Protein AF-K8Z8A9-F1 (afdb_monomer)

Sequence (617 aa):
MKKNLLSGIMAAGVVASSLGTTQAALADELEQQVSSKTKQIAAQDQHIDSLLTKQNSLEDQLKGIQTNIVDLEGQTNALRGQKQELNEQISELKAELKRLEKSITKRNDTIKAQARSVQVHTASNNSLDMILNADSVSEAVNRLAATTRLMNVNRRLVEQQKDAKKEIEKAKAKLNEKLDALKQNEASLQSKTVALRDQQLQEQVMLKAVALEKETAQGKRDQLEKEKNDAIVALRQQREREAQARIKAQQEAIRKAKEEEMQRQQAEAEQKAAEEAAKKAEQEALRKAQQQEEARKAQLEAAKKAEEQQKAAEEAAKKANEEAAKEAAEKAEAAKQEAAQKAEAEKEAQQAAEEAQKQEQAAQDKVEQTKPNDATQTPSTDTTVDSTQQENNTTATDQNNGTTQTPSTGQNGSTSDNTTTENNGSQNNGQATDSTNNNQNSGSQNNNQSSNNQTSGSQNNNQNSNQSNGSQNNSNQNSGSQNNQTKPNTPAEKPSVPSGNYGSVAEAAKAYLGVPYVWGGTTPAGFDCSGLTSYVYRQVTGKDIGRVTTAQENAGTRIPLSQAQAGDLVFFGPAGATYHVGIYLGDGTFIHAPQPGESVKITPIQYYTPDFAVRVA

Nearest PDB structures (foldseek):
  6b8c-assembly1_A  TM=9.902E-01  e=7.504E-14  Enterococcus faecium
  5xg2-assembly1_A  TM=6.715E-01  e=2.235E-03  Pyrococcus yayanosii CH1
  8auc-assembly3_A  TM=2.315E-01  e=8.639E-07  Corynebacterium glutamicum ATCC 13032
  4o9y-assembly2_J  TM=4.839E-01  e=3.844E-03  Photorhabdus luminescens
  6ixe-assembly1_A  TM=2.941E-01  e=5.471E-02  Homo sapiens

pLDDT: mean 71.15, std 25.53, range [23.5, 98.62]

Foldseek 3Di:
DDDDDDDDDDDQDPPPPPVPPVLVVLLVVLVVLLVVLVVVLVVLVVVLVVLVVLLVVLVVLLVVLVVLLVVLVVVLVVLVVVLVVLVVVLVVLVVVLVVLVVVLVVLVVVLVVVVVVLVVCVVVVVNVVCLVVDPDVVRSVVVVVVVVVVNVVSVVVSVVSVVVSVVSVVVSVVSVVVSVVSVVVSVVSVVVSQVSVLVSVVSVVVSVVSVVVSVVSVVVSVVSVVVSVVSVVVSVVSVVVVVVVVVVVVVVSVVVVVVVVVVVVVVVVVVVVVVVVVVVVVVVVVVVVVVVVVVVVVVVVVVVVVVVVVVVVVVVVVVVVVVVVVVVVVVVVVVVPVVPPVPPVVPVVVPPDPPDDDDDDDDDDDDDDDDDDDDDDDDDDDDDDDDDDDDDDDDDDDDDDDDDDDDDDDDDDDDDDDDDDDDDDDDDDDDDDDDDDDDDDDDDDDDDDDDDDDDDDDDDDDDDDDDDDDDDDDDDDDDDDDDDDDDDDDDDDQLDQPPDQDPALLRQLVSLFFQADDSLDQDSVHDAFLSSLQNSCCSHPVDGCDRDQLSVLVLAAWDAPVPDDQQWKFFADDHSDTPGIFGDHDPQKTWGNDGHPGGIDIDGCVVPPGPTIGDRD

Radius of gyration: 86.61 Å; Cα contacts (8 Å, |Δi|>4): 406; chains: 1; bounding box: 214×73×262 Å

Mean predicted aligned error: 22.97 Å

InterPro domains:
  IPR000064 Endopeptidase, NLPC/P60 domain [PF00877] (514-606)
  IPR000064 Endopeptidase, NLPC/P60 domain [PS51935] (499-617)
  IPR038765 Papain-like cysteine peptidase superfamily [SSF54001] (494-609)
  IPR051202 Peptidase C40 [PTHR47053] (327-606)
  IPR057309 Peptidoglycan hydrolase PcsB, coiled-coil domain [PF24568] (98-170)

Organism: NCBI:txid1234409

Solvent-accessible surface area (backbone atoms only — not comparable to full-atom values): 37643 Å² total; per-residue (Å²): 134,95,79,80,94,83,84,91,84,92,86,87,76,91,89,70,70,84,75,48,58,69,56,50,54,54,42,53,50,32,51,51,49,35,54,50,33,52,53,50,36,54,52,40,52,53,49,44,52,53,38,53,54,51,44,54,51,40,54,53,47,47,51,51,45,54,51,52,43,54,51,43,50,51,51,44,50,52,51,49,52,55,47,51,56,50,51,51,56,49,48,50,54,53,52,48,50,57,53,48,50,55,49,51,51,55,50,52,52,49,50,50,50,52,52,45,50,47,50,52,22,56,78,58,57,53,49,52,37,68,41,65,76,29,102,38,74,69,49,18,52,48,51,52,51,49,53,51,49,50,53,57,48,53,51,52,54,53,48,54,50,52,52,53,50,52,53,51,53,52,51,47,50,55,50,49,54,52,49,51,52,51,50,54,51,43,53,54,42,52,52,50,44,50,57,44,50,54,50,43,54,48,42,54,51,50,43,54,50,45,50,52,50,37,52,56,42,48,56,51,34,54,49,39,53,48,57,28,51,54,35,51,52,51,36,50,55,48,53,52,51,50,51,52,50,51,51,50,52,49,52,51,52,53,48,50,53,51,52,53,48,48,51,49,54,48,53,54,49,53,51,50,51,50,53,52,49,49,53,52,52,50,52,50,51,50,50,51,52,49,54,50,51,50,50,51,51,52,52,54,52,51,52,51,54,49,54,52,51,52,52,52,51,55,55,51,59,54,54,56,58,59,54,58,61,52,65,60,54,62,64,62,58,58,65,61,61,65,67,60,66,67,70,61,69,69,62,68,66,73,77,73,76,83,79,66,92,74,82,80,88,77,92,80,86,85,90,83,92,80,90,88,86,92,85,87,82,89,84,91,88,85,89,84,89,89,90,81,85,91,88,85,90,88,82,91,89,92,88,89,90,82,90,88,93,86,82,92,87,86,92,91,84,83,89,82,88,81,88,85,88,86,84,89,87,82,90,80,89,83,87,87,86,87,83,89,86,87,87,86,85,88,86,84,85,88,83,91,84,90,80,90,89,86,83,92,82,81,89,85,82,88,87,81,90,83,87,87,87,80,82,89,86,86,88,88,80,91,85,84,90,85,88,84,90,83,83,84,81,77,79,80,78,77,82,76,79,80,93,65,91,56,95,39,47,41,56,47,49,58,77,46,57,67,33,39,28,27,90,90,18,58,46,91,88,16,19,22,24,32,22,43,50,32,42,36,41,30,72,68,68,69,45,83,35,47,73,46,46,52,46,42,62,68,47,37,52,72,42,59,59,94,72,62,46,60,39,25,37,33,30,28,56,58,91,87,60,34,80,44,34,28,36,24,56,39,96,60,30,28,38,32,22,79,49,80,94,44,37,20,41,80,46,47,35,93,83,59,67,59,72,34,23,28,43,65,123

Structure (mmCIF, N/CA/C/O backbone):
data_AF-K8Z8A9-F1
#
_entry.id   AF-K8Z8A9-F1
#
loop_
_atom_site.group_PDB
_atom_site.id
_atom_site.type_symbol
_atom_site.label_atom_id
_atom_site.label_alt_id
_atom_site.label_comp_id
_atom_site.label_asym_id
_atom_site.label_entity_id
_atom_site.label_seq_id
_atom_site.pdbx_PDB_ins_code
_atom_site.Cartn_x
_atom_site.Cartn_y
_atom_site.Cartn_z
_atom_site.occupancy
_atom_site.B_iso_or_equiv
_atom_site.auth_seq_id
_atom_site.auth_comp_id
_atom_site.auth_asym_id
_atom_site.auth_atom_id
_atom_site.pdbx_PDB_model_num
ATOM 1 N N . MET A 1 1 ? -19.442 -18.824 90.010 1.00 40.12 1 MET A N 1
ATOM 2 C CA . MET A 1 1 ? -18.256 -18.909 89.117 1.00 40.12 1 MET A CA 1
ATOM 3 C C . MET A 1 1 ? -18.547 -18.093 87.859 1.00 40.12 1 MET A C 1
ATOM 5 O O . MET A 1 1 ? -19.700 -18.076 87.456 1.00 40.12 1 MET A O 1
ATOM 9 N N . LYS A 1 2 ? -17.569 -17.405 87.250 1.00 49.81 2 LYS A N 1
ATOM 10 C CA . LYS A 1 2 ? -17.794 -16.614 86.019 1.00 49.81 2 LYS A CA 1
ATOM 11 C C . LYS A 1 2 ? -17.716 -17.512 84.775 1.00 49.81 2 LYS A C 1
ATOM 13 O O . LYS A 1 2 ? -16.624 -18.008 84.514 1.00 49.81 2 LYS A O 1
ATOM 18 N N . LYS A 1 3 ? -18.798 -17.668 83.995 1.00 43.75 3 LYS A N 1
ATOM 19 C CA . LYS A 1 3 ? -18.743 -18.107 82.581 1.00 43.75 3 LYS A CA 1
ATOM 20 C C . LYS A 1 3 ? -19.861 -17.475 81.728 1.00 43.75 3 LYS A C 1
ATOM 22 O O . LYS A 1 3 ? -21.026 -17.798 81.892 1.00 43.75 3 LYS A O 1
ATOM 27 N N . ASN A 1 4 ? -19.427 -16.633 80.790 1.00 36.84 4 ASN A N 1
ATOM 28 C CA . ASN A 1 4 ? -19.939 -16.483 79.422 1.00 36.84 4 ASN A CA 1
ATOM 29 C C . ASN A 1 4 ? -21.405 -16.039 79.198 1.00 36.84 4 ASN A C 1
ATOM 31 O O . ASN A 1 4 ? -22.237 -16.834 78.770 1.00 36.84 4 ASN A O 1
ATOM 35 N N . LEU A 1 5 ? -21.654 -14.723 79.254 1.00 40.50 5 LEU A N 1
ATOM 36 C CA . LEU A 1 5 ? -22.441 -14.087 78.185 1.00 40.50 5 LEU A CA 1
ATOM 37 C C . LEU A 1 5 ? -21.502 -13.886 76.984 1.00 40.50 5 LEU A C 1
ATOM 39 O O . LEU A 1 5 ? -20.608 -13.051 77.088 1.00 40.50 5 LEU A O 1
ATOM 43 N N . LEU A 1 6 ? -21.683 -14.625 75.880 1.00 41.34 6 LEU A N 1
ATOM 44 C CA . LEU A 1 6 ? -21.220 -14.215 74.540 1.00 41.34 6 LEU A CA 1
ATOM 45 C C . LEU A 1 6 ? -21.822 -15.101 73.422 1.00 41.34 6 LEU A C 1
ATOM 47 O O . LEU A 1 6 ? -21.207 -16.066 72.977 1.00 41.34 6 LEU A O 1
ATOM 51 N N . SER A 1 7 ? -23.036 -14.787 72.967 1.00 37.75 7 SER A N 1
ATOM 52 C CA . SER A 1 7 ? -23.591 -15.234 71.675 1.00 37.75 7 SER A CA 1
ATOM 53 C C . SER A 1 7 ? -24.831 -14.392 71.366 1.00 37.75 7 SER A C 1
ATOM 55 O O . SER A 1 7 ? -25.654 -14.210 72.261 1.00 37.75 7 SER A O 1
ATOM 57 N N . GLY A 1 8 ? -24.964 -13.840 70.153 1.00 35.12 8 GLY A N 1
ATOM 58 C CA . GLY A 1 8 ? -26.116 -12.978 69.831 1.00 35.12 8 GLY A CA 1
ATOM 59 C C . GLY A 1 8 ? -25.984 -11.981 68.673 1.00 35.12 8 GLY A C 1
ATOM 60 O O . GLY A 1 8 ? -26.948 -11.275 68.402 1.00 35.12 8 GLY A O 1
ATOM 61 N N . ILE A 1 9 ? -24.845 -11.902 67.971 1.00 38.50 9 ILE A N 1
ATOM 62 C CA . ILE A 1 9 ? -24.693 -11.066 66.765 1.00 38.50 9 ILE A CA 1
ATOM 63 C C . ILE A 1 9 ? -23.974 -11.884 65.685 1.00 38.50 9 ILE A C 1
ATOM 65 O O . ILE A 1 9 ? -22.798 -12.180 65.865 1.00 38.50 9 ILE A O 1
ATOM 69 N N . MET A 1 10 ? -24.697 -12.257 64.616 1.00 36.81 10 MET A N 1
ATOM 70 C CA . MET A 1 10 ? -24.243 -12.658 63.257 1.00 36.81 10 MET A CA 1
ATOM 71 C C . MET A 1 10 ? -25.362 -13.455 62.542 1.00 36.81 10 MET A C 1
ATOM 73 O O . MET A 1 10 ? -25.241 -14.655 62.313 1.00 36.81 10 MET A O 1
ATOM 77 N N . ALA A 1 11 ? -26.491 -12.806 62.224 1.00 34.88 11 ALA A N 1
ATOM 78 C CA . ALA A 1 11 ? -27.631 -13.456 61.552 1.00 34.88 11 ALA A CA 1
ATOM 79 C C . ALA A 1 11 ? -28.453 -12.496 60.660 1.00 34.88 11 ALA A C 1
ATOM 81 O O . ALA A 1 11 ? -29.671 -12.601 60.583 1.00 34.88 11 ALA A O 1
ATOM 82 N N . ALA A 1 12 ? -27.790 -11.543 59.996 1.00 34.03 12 ALA A N 1
ATOM 83 C CA . ALA A 1 12 ? -28.420 -10.557 59.107 1.00 34.03 12 ALA A CA 1
ATOM 84 C C . ALA A 1 12 ? -27.702 -10.498 57.744 1.00 34.03 12 ALA A C 1
ATOM 86 O O . ALA A 1 12 ? -27.200 -9.460 57.316 1.00 34.03 12 ALA A O 1
ATOM 87 N N . GLY A 1 13 ? -27.604 -11.650 57.077 1.00 43.88 13 GLY A N 1
ATOM 88 C CA . GLY A 1 13 ? -27.013 -11.788 55.747 1.00 43.88 13 GLY A CA 1
ATOM 89 C C . GLY A 1 13 ? -27.772 -12.808 54.898 1.00 43.88 13 GLY A C 1
ATOM 90 O O . GLY A 1 13 ? -28.440 -13.685 55.431 1.00 43.88 13 GLY A O 1
ATOM 91 N N . VAL A 1 14 ? -27.620 -12.709 53.572 1.00 43.78 14 VAL A N 1
ATOM 92 C CA . VAL A 1 14 ? -28.196 -13.628 52.563 1.00 43.78 14 VAL A CA 1
ATOM 93 C C . VAL A 1 14 ? -29.725 -13.530 52.354 1.00 43.78 14 VAL A C 1
ATOM 95 O O . VAL A 1 14 ? -30.413 -14.538 52.259 1.00 43.78 14 VAL A O 1
ATOM 98 N N . VAL A 1 15 ? -30.251 -12.316 52.130 1.00 40.38 15 VAL A N 1
ATOM 99 C CA . VAL A 1 15 ? -31.478 -12.107 51.314 1.00 40.38 15 VAL A CA 1
ATOM 100 C C . VAL A 1 15 ? -31.299 -10.906 50.366 1.00 40.38 15 VAL A C 1
ATOM 102 O O . VAL A 1 15 ? -31.966 -9.884 50.483 1.00 40.38 15 VAL A O 1
ATOM 105 N N . ALA A 1 16 ? -30.333 -10.996 49.443 1.00 44.59 16 ALA A N 1
ATOM 106 C CA . ALA A 1 16 ? -30.049 -9.933 48.458 1.00 44.59 16 ALA A CA 1
ATOM 107 C C . ALA A 1 16 ? -29.482 -10.442 47.110 1.00 44.59 16 ALA A C 1
ATOM 109 O O . ALA A 1 16 ? -29.017 -9.655 46.288 1.00 44.59 16 ALA A O 1
ATOM 110 N N . SER A 1 17 ? -29.473 -11.757 46.876 1.00 49.69 17 SER A N 1
ATOM 111 C CA . SER A 1 17 ? -28.703 -12.396 45.796 1.00 49.69 17 SER A CA 1
ATOM 112 C C . SER A 1 17 ? -29.395 -12.437 44.427 1.00 49.69 17 SER A C 1
ATOM 114 O O . SER A 1 17 ? -28.707 -12.486 43.412 1.00 49.69 17 SER A O 1
ATOM 116 N N . SER A 1 18 ? -30.729 -12.399 44.363 1.00 45.81 18 SER A N 1
ATOM 117 C CA . SER A 1 18 ? -31.490 -12.614 43.117 1.00 45.81 18 SER A CA 1
ATOM 118 C C . SER A 1 18 ? -31.572 -11.401 42.181 1.00 45.81 18 SER A C 1
ATOM 120 O O . SER A 1 18 ? -31.768 -11.581 40.984 1.00 45.81 18 SER A O 1
ATOM 122 N N . LEU A 1 19 ? -31.410 -10.178 42.697 1.00 44.38 19 LEU A N 1
ATOM 123 C CA . LEU A 1 19 ? -31.437 -8.940 41.897 1.00 44.38 19 LEU A CA 1
ATOM 124 C C . LEU A 1 19 ? -30.058 -8.537 41.343 1.00 44.38 19 LEU A C 1
ATOM 126 O O . LEU A 1 19 ? -29.985 -7.736 40.416 1.00 44.38 19 LEU A O 1
ATOM 130 N N . GLY A 1 20 ? -28.967 -9.073 41.901 1.00 50.78 20 GLY A N 1
ATOM 131 C CA . GLY A 1 20 ? -27.605 -8.701 41.503 1.00 50.78 20 GLY A CA 1
ATOM 132 C C . GLY A 1 20 ? -27.097 -9.399 40.237 1.00 50.78 20 GLY A C 1
ATOM 133 O O . GLY A 1 20 ? -26.270 -8.839 39.524 1.00 50.78 20 GLY A O 1
ATOM 134 N N . THR A 1 21 ? -27.589 -10.604 39.935 1.00 53.84 21 THR A N 1
ATOM 135 C CA . THR A 1 21 ? -27.039 -11.461 38.867 1.00 53.84 21 THR A CA 1
ATOM 136 C C . THR A 1 21 ? -27.287 -10.919 37.460 1.00 53.84 21 THR A C 1
ATOM 138 O O . THR A 1 21 ? -26.400 -10.995 36.615 1.00 53.84 21 THR A O 1
ATOM 141 N N . THR A 1 22 ? -28.461 -10.341 37.198 1.00 57.91 22 THR A N 1
ATOM 142 C CA . THR A 1 22 ? -28.823 -9.819 35.868 1.00 57.91 22 THR A CA 1
ATOM 143 C C . THR A 1 22 ? -28.199 -8.459 35.565 1.00 57.91 22 THR A C 1
ATOM 145 O O . THR A 1 22 ? -27.917 -8.169 34.406 1.00 57.91 22 THR A O 1
ATOM 148 N N . GLN A 1 23 ? -27.953 -7.625 36.583 1.00 61.06 23 GLN A N 1
ATOM 149 C CA . GLN A 1 23 ? -27.306 -6.323 36.392 1.00 61.06 23 GLN A CA 1
ATOM 150 C C . GLN A 1 23 ? -25.792 -6.456 36.211 1.00 61.06 23 GLN A C 1
ATOM 152 O O . GLN A 1 23 ? -25.259 -5.834 35.291 1.00 61.06 23 GLN A O 1
ATOM 157 N N . ALA A 1 24 ? -25.143 -7.321 37.004 1.00 68.56 24 ALA A N 1
ATOM 158 C CA . ALA A 1 24 ? -23.713 -7.599 36.891 1.00 68.56 24 ALA A CA 1
ATOM 159 C C . ALA A 1 24 ? -23.349 -8.202 35.524 1.00 68.56 24 ALA A C 1
ATOM 161 O O . ALA A 1 24 ? -22.426 -7.718 34.878 1.00 68.56 24 ALA A O 1
ATOM 162 N N . ALA A 1 25 ? -24.136 -9.164 35.021 1.00 75.88 25 ALA A N 1
ATOM 163 C CA . ALA A 1 25 ? -23.916 -9.753 33.696 1.00 75.88 25 ALA A CA 1
ATOM 164 C C . ALA A 1 25 ? -23.924 -8.708 32.558 1.00 75.88 25 ALA A C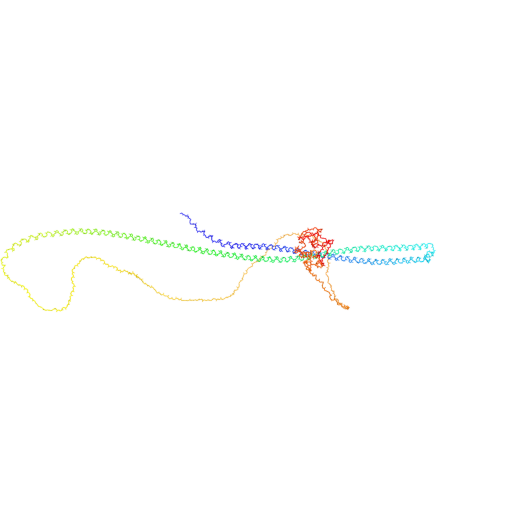 1
ATOM 166 O O . ALA A 1 25 ? -23.169 -8.836 31.597 1.00 75.88 25 ALA A O 1
ATOM 167 N N . LEU A 1 26 ? -24.732 -7.647 32.679 1.00 81.62 26 LEU A N 1
ATOM 168 C CA . LEU A 1 26 ? -24.767 -6.549 31.706 1.00 81.62 26 LEU A CA 1
ATOM 169 C C . LEU A 1 26 ? -23.548 -5.614 31.834 1.00 81.62 26 LEU A C 1
ATOM 171 O O . LEU A 1 26 ? -23.101 -5.043 30.841 1.00 81.62 26 LEU A O 1
ATOM 175 N N . ALA A 1 27 ? -22.991 -5.455 33.039 1.00 83.56 27 ALA A N 1
ATOM 176 C CA . ALA A 1 27 ? -21.733 -4.737 33.242 1.00 83.56 27 ALA A CA 1
ATOM 177 C C . ALA A 1 27 ? -20.535 -5.532 32.685 1.00 83.56 27 ALA A C 1
ATOM 179 O O . ALA A 1 27 ? -19.683 -4.948 32.014 1.00 83.56 27 ALA A O 1
ATOM 180 N N . ASP A 1 28 ? -20.510 -6.851 32.894 1.00 88.44 28 ASP A N 1
ATOM 181 C CA . ASP A 1 28 ? -19.491 -7.756 32.349 1.00 88.44 28 ASP A CA 1
ATOM 182 C C . ASP A 1 28 ? -19.520 -7.769 30.808 1.00 88.44 28 ASP A C 1
ATOM 184 O O . ASP A 1 28 ? -18.470 -7.679 30.166 1.00 88.44 28 ASP A O 1
ATOM 188 N N . GLU A 1 29 ? -20.713 -7.793 30.193 1.00 89.75 29 GLU A N 1
ATOM 189 C CA . GLU A 1 29 ? -20.862 -7.679 28.734 1.00 89.75 29 GLU A CA 1
ATOM 190 C C . GLU A 1 29 ? -20.296 -6.346 28.216 1.00 89.75 29 GLU A C 1
ATOM 192 O O . GLU A 1 29 ? -19.547 -6.320 27.236 1.00 89.75 29 GLU A O 1
ATOM 197 N N . LEU A 1 30 ? -20.590 -5.229 28.890 1.00 91.69 30 LEU A N 1
ATOM 198 C CA . LEU A 1 30 ? -20.073 -3.914 28.506 1.00 91.69 30 LEU A CA 1
ATOM 199 C C . LEU A 1 30 ? -18.542 -3.822 28.655 1.00 91.69 30 LEU A C 1
ATOM 201 O O . LEU A 1 30 ? -17.888 -3.259 27.774 1.00 91.69 30 LEU A O 1
ATOM 205 N N . GLU A 1 31 ? -17.935 -4.426 29.682 1.00 91.69 31 GLU A N 1
ATOM 206 C CA . GLU A 1 31 ? -16.468 -4.531 29.771 1.00 91.69 31 GLU A CA 1
ATOM 207 C C . GLU A 1 31 ? -15.876 -5.432 28.680 1.00 91.69 31 GLU A C 1
ATOM 209 O O . GLU A 1 31 ? -14.843 -5.090 28.091 1.00 91.69 31 GLU A O 1
ATOM 214 N N . GLN A 1 32 ? -16.550 -6.528 28.320 1.00 94.19 32 GLN A N 1
ATOM 215 C CA . GLN A 1 32 ? -16.152 -7.364 27.187 1.00 94.19 32 GLN A CA 1
ATOM 216 C C . GLN A 1 32 ? -16.235 -6.593 25.858 1.00 94.19 32 GLN A C 1
ATOM 218 O O . GLN A 1 32 ? -15.324 -6.701 25.030 1.00 94.19 32 GLN A O 1
ATOM 223 N N . GLN A 1 33 ? -17.263 -5.759 25.662 1.00 94.12 33 GLN A N 1
ATOM 224 C CA . GLN A 1 33 ? -17.377 -4.883 24.494 1.00 94.12 33 GLN A CA 1
ATOM 225 C C . GLN A 1 33 ? -16.259 -3.832 24.444 1.00 94.12 33 GLN A C 1
ATOM 227 O O . GLN A 1 33 ? -15.661 -3.645 23.382 1.00 94.12 33 GLN A O 1
ATOM 232 N N . VAL A 1 34 ? -15.930 -3.179 25.565 1.00 96.00 34 VAL A N 1
ATOM 233 C CA . VAL A 1 34 ? -14.820 -2.209 25.646 1.00 96.00 34 VAL A CA 1
ATOM 234 C C . VAL A 1 34 ? -13.474 -2.887 25.367 1.00 96.00 34 VAL A C 1
ATOM 236 O O . VAL A 1 34 ? -12.676 -2.366 24.584 1.00 96.00 34 VAL A O 1
ATOM 239 N N . SER A 1 35 ? -13.235 -4.081 25.920 1.00 95.94 35 SER A N 1
ATOM 240 C CA . SER A 1 35 ? -12.029 -4.878 25.645 1.00 95.94 35 SER A CA 1
ATOM 241 C C . SER A 1 35 ? -11.933 -5.286 24.169 1.00 95.94 35 SER A C 1
ATOM 243 O O . SER A 1 35 ? -10.877 -5.146 23.549 1.00 95.94 35 SER A O 1
ATOM 245 N N . SER A 1 36 ? -13.045 -5.735 23.575 1.00 96.50 36 SER A N 1
ATOM 246 C CA . SER A 1 36 ? -13.125 -6.112 22.159 1.00 96.50 36 SER A CA 1
ATOM 247 C C . SER A 1 36 ? -12.840 -4.927 21.235 1.00 96.50 36 SER A C 1
ATOM 249 O O . SER A 1 36 ? -11.958 -5.014 20.380 1.00 96.50 36 SER A O 1
ATOM 251 N N . LYS A 1 37 ? -13.511 -3.787 21.445 1.00 97.00 37 LYS A N 1
ATOM 252 C CA . LYS A 1 37 ? -13.299 -2.568 20.650 1.00 97.00 37 LYS A CA 1
ATOM 253 C C . LYS A 1 37 ? -11.873 -2.027 20.809 1.00 97.00 37 LYS A C 1
ATOM 255 O O . LYS A 1 37 ? -11.265 -1.642 19.820 1.00 97.00 37 LYS A O 1
ATOM 260 N N . THR A 1 38 ? -11.282 -2.101 22.005 1.00 97.12 38 THR A N 1
ATOM 261 C CA . THR A 1 38 ? -9.872 -1.719 22.233 1.00 97.12 38 THR A CA 1
ATOM 262 C C . THR A 1 38 ? -8.896 -2.579 21.419 1.00 97.12 38 THR A C 1
ATOM 264 O O . THR A 1 38 ? -7.963 -2.044 20.825 1.00 97.12 38 THR A O 1
ATOM 267 N N . LYS A 1 39 ? -9.129 -3.896 21.316 1.00 97.69 39 LYS A N 1
ATOM 268 C CA . LYS A 1 39 ? -8.324 -4.787 20.457 1.00 97.69 39 LYS A CA 1
ATOM 269 C C . LYS A 1 39 ? -8.506 -4.479 18.967 1.00 97.69 39 LYS A C 1
ATOM 271 O O . LYS A 1 39 ? -7.535 -4.537 18.220 1.00 97.69 39 LYS A O 1
ATOM 276 N N . GLN A 1 40 ? -9.723 -4.134 18.545 1.00 96.94 40 GLN A N 1
ATOM 277 C CA . GLN A 1 40 ? -10.007 -3.746 17.160 1.00 96.94 40 GLN A CA 1
ATOM 278 C C . GLN A 1 40 ? -9.334 -2.416 16.788 1.00 96.94 40 GLN A C 1
ATOM 280 O O . GLN A 1 40 ? -8.737 -2.337 15.722 1.00 96.94 40 GLN A O 1
ATOM 285 N N . ILE A 1 41 ? -9.338 -1.416 17.680 1.00 97.12 41 ILE A N 1
ATOM 286 C CA . ILE A 1 41 ? -8.592 -0.156 17.495 1.00 97.12 41 ILE A CA 1
ATOM 287 C C . ILE A 1 41 ? -7.095 -0.441 17.334 1.00 97.12 41 ILE A C 1
ATOM 289 O O . ILE A 1 41 ? -6.507 0.003 16.356 1.00 97.12 41 ILE A O 1
ATOM 293 N N . ALA A 1 42 ? -6.495 -1.252 18.213 1.00 97.12 42 ALA A N 1
ATOM 294 C CA . ALA A 1 42 ? -5.070 -1.583 18.128 1.00 97.12 42 ALA A CA 1
ATOM 295 C C . ALA A 1 42 ? -4.692 -2.323 16.826 1.00 97.12 42 ALA A C 1
ATOM 297 O O . ALA A 1 42 ? -3.649 -2.044 16.238 1.00 97.12 42 ALA A O 1
ATOM 298 N N . ALA A 1 43 ? -5.545 -3.232 16.340 1.00 95.81 43 ALA A N 1
ATOM 299 C CA . ALA A 1 43 ? -5.357 -3.879 15.038 1.00 95.81 43 ALA A CA 1
ATOM 300 C C . ALA A 1 43 ? -5.510 -2.888 13.866 1.00 95.81 43 ALA A C 1
ATOM 302 O O . ALA A 1 43 ? -4.818 -3.004 12.854 1.00 95.81 43 ALA A O 1
ATOM 303 N N . GLN A 1 44 ? -6.389 -1.894 14.009 1.00 96.81 44 GLN A N 1
ATOM 304 C CA . GLN A 1 44 ? -6.618 -0.853 13.012 1.00 96.81 44 GLN A CA 1
ATOM 305 C C . GLN A 1 44 ? -5.463 0.162 12.959 1.00 96.81 44 GLN A C 1
ATOM 307 O O . GLN A 1 44 ? -5.052 0.544 11.865 1.00 96.81 44 GLN A O 1
ATOM 312 N N . ASP A 1 45 ? -4.890 0.531 14.109 1.00 95.56 45 ASP A N 1
ATOM 313 C CA . ASP A 1 45 ? -3.653 1.316 14.206 1.00 95.56 45 ASP A CA 1
ATOM 314 C C . ASP A 1 45 ? -2.485 0.571 13.528 1.00 95.56 45 ASP A C 1
ATOM 316 O O . ASP A 1 45 ? -1.822 1.132 12.660 1.00 95.56 45 ASP A O 1
ATOM 320 N N . GLN A 1 46 ? -2.306 -0.731 13.802 1.00 96.81 46 GLN A N 1
ATOM 321 C CA . GLN A 1 46 ? -1.304 -1.561 13.110 1.00 96.81 46 GLN A CA 1
ATOM 322 C C . GLN A 1 46 ? -1.514 -1.623 11.586 1.00 96.81 46 GLN A C 1
ATOM 324 O O . GLN A 1 46 ? -0.543 -1.645 10.824 1.00 96.81 46 GLN A O 1
ATOM 329 N N . HIS A 1 47 ? -2.765 -1.632 11.114 1.00 96.06 47 HIS A N 1
ATOM 330 C CA . HIS A 1 47 ? -3.054 -1.568 9.678 1.00 96.06 47 HIS A CA 1
ATOM 331 C C . HIS A 1 47 ? -2.640 -0.219 9.080 1.00 96.06 47 HIS A C 1
ATOM 333 O O . HIS A 1 47 ? -1.996 -0.193 8.028 1.00 96.06 47 HIS A O 1
ATOM 339 N N . ILE A 1 48 ? -2.937 0.886 9.773 1.00 95.94 48 ILE A N 1
ATOM 340 C CA . ILE A 1 48 ? -2.544 2.253 9.392 1.00 95.94 48 ILE A CA 1
ATOM 341 C C . ILE A 1 48 ? -1.015 2.397 9.351 1.00 95.94 48 ILE A C 1
ATOM 343 O O . ILE A 1 48 ? -0.496 2.943 8.377 1.00 95.94 48 ILE A O 1
ATOM 347 N N . ASP A 1 49 ? -0.284 1.840 10.320 1.00 96.56 49 ASP A N 1
ATOM 348 C CA . ASP A 1 49 ? 1.187 1.807 10.312 1.00 96.56 49 ASP A CA 1
ATOM 349 C C . ASP A 1 49 ? 1.739 1.002 9.119 1.00 96.56 49 ASP A C 1
ATOM 351 O O . ASP A 1 49 ? 2.709 1.411 8.466 1.00 96.56 49 ASP A O 1
ATOM 355 N N . SER A 1 50 ? 1.086 -0.110 8.754 1.00 95.25 50 SER A N 1
ATOM 356 C CA . SER A 1 50 ? 1.444 -0.878 7.550 1.00 95.25 50 SER A CA 1
ATOM 357 C C . SER A 1 50 ? 1.226 -0.076 6.260 1.00 95.25 50 SER A C 1
ATOM 359 O O . SER A 1 50 ? 2.017 -0.184 5.320 1.00 95.25 50 SER A O 1
ATOM 361 N N . LEU A 1 51 ? 0.176 0.752 6.211 1.00 95.88 51 LEU A N 1
ATOM 362 C CA . LEU A 1 51 ? -0.133 1.625 5.079 1.00 95.88 51 LEU A CA 1
ATOM 363 C C . LEU A 1 51 ? 0.829 2.813 5.007 1.00 95.88 51 LEU A C 1
ATOM 365 O O . LEU A 1 51 ? 1.294 3.128 3.918 1.00 95.88 51 LEU A O 1
ATOM 369 N N . LEU A 1 52 ? 1.210 3.407 6.141 1.00 95.06 52 LEU A N 1
ATOM 370 C CA . LEU A 1 52 ? 2.288 4.401 6.225 1.00 95.06 52 LEU A CA 1
ATOM 371 C C . LEU A 1 52 ? 3.623 3.833 5.720 1.00 95.06 52 LEU A C 1
ATOM 373 O O . LEU A 1 52 ? 4.304 4.469 4.920 1.00 95.06 52 LEU A O 1
ATOM 377 N N . THR A 1 53 ? 3.967 2.605 6.112 1.00 95.75 53 THR A N 1
ATOM 378 C CA . THR A 1 53 ? 5.192 1.933 5.642 1.00 95.75 53 THR A CA 1
ATOM 379 C C . THR A 1 53 ? 5.167 1.705 4.124 1.00 95.75 53 THR A C 1
ATOM 381 O O . THR A 1 53 ? 6.151 1.991 3.442 1.00 95.75 53 THR A O 1
ATOM 384 N N . LYS A 1 54 ? 4.027 1.262 3.567 1.00 92.81 54 LYS A N 1
ATOM 385 C CA . LYS A 1 54 ? 3.826 1.138 2.109 1.00 92.81 54 LYS A CA 1
ATOM 386 C C . LYS A 1 54 ? 3.888 2.493 1.394 1.00 92.81 54 LYS A C 1
ATOM 388 O O . LYS A 1 54 ? 4.482 2.574 0.324 1.00 92.81 54 LYS A O 1
ATOM 393 N N . GLN A 1 55 ? 3.297 3.540 1.978 1.00 92.62 55 GLN A N 1
ATOM 394 C CA . GLN A 1 55 ? 3.295 4.902 1.437 1.00 92.62 55 GLN A CA 1
ATOM 395 C C . GLN A 1 55 ? 4.737 5.402 1.256 1.00 92.62 55 GLN A C 1
ATOM 397 O O . GLN A 1 55 ? 5.128 5.750 0.145 1.00 92.62 55 GLN A O 1
ATOM 402 N N . ASN A 1 56 ? 5.549 5.323 2.314 1.00 93.81 56 ASN A N 1
ATOM 403 C CA . ASN A 1 56 ? 6.954 5.737 2.289 1.00 93.81 56 ASN A CA 1
ATOM 404 C C . ASN A 1 56 ? 7.776 4.925 1.267 1.00 93.81 56 ASN A C 1
ATOM 406 O O . ASN A 1 56 ? 8.556 5.499 0.512 1.00 93.81 56 ASN A O 1
ATOM 410 N N . SER A 1 57 ? 7.567 3.601 1.194 1.00 93.75 57 SER A N 1
ATOM 411 C CA . SER A 1 57 ? 8.237 2.735 0.207 1.00 93.75 57 SER A CA 1
ATOM 412 C C . SER A 1 57 ? 7.931 3.155 -1.233 1.00 93.75 57 SER A C 1
ATOM 414 O O . SER A 1 57 ? 8.841 3.235 -2.055 1.00 93.75 57 SER A O 1
ATOM 416 N N . LEU A 1 58 ? 6.666 3.456 -1.544 1.00 93.31 58 LEU A N 1
ATOM 417 C CA . LEU A 1 58 ? 6.259 3.923 -2.872 1.00 93.31 58 LEU A CA 1
ATOM 418 C C . LEU A 1 58 ? 6.825 5.316 -3.191 1.00 93.31 58 LEU A C 1
ATOM 420 O O . LEU A 1 58 ? 7.215 5.565 -4.327 1.00 93.31 58 LEU A O 1
ATOM 424 N N . GLU A 1 59 ? 6.918 6.214 -2.208 1.00 91.44 59 GLU A N 1
ATOM 425 C CA . GLU A 1 59 ? 7.529 7.539 -2.389 1.00 91.44 59 GLU A CA 1
ATOM 426 C C . GLU A 1 59 ? 9.042 7.450 -2.684 1.00 91.44 59 GLU A C 1
ATOM 428 O O . GLU A 1 59 ? 9.531 8.134 -3.590 1.00 91.44 59 GLU A O 1
ATOM 433 N N . ASP A 1 60 ? 9.782 6.564 -2.005 1.00 93.81 60 ASP A N 1
ATOM 434 C CA . ASP A 1 60 ? 11.203 6.319 -2.299 1.00 93.81 60 ASP A CA 1
ATOM 435 C C . ASP A 1 60 ? 11.420 5.563 -3.628 1.00 93.81 60 ASP A C 1
ATOM 437 O O . ASP A 1 60 ? 12.360 5.884 -4.363 1.00 93.81 60 ASP A O 1
ATOM 441 N N . GLN A 1 61 ? 10.542 4.622 -4.001 1.00 90.50 61 GLN A N 1
ATOM 442 C CA . GLN A 1 61 ? 10.585 3.974 -5.322 1.00 90.50 61 GLN A CA 1
ATOM 443 C C . GLN A 1 61 ? 10.359 4.989 -6.455 1.00 90.50 61 GLN A C 1
ATOM 445 O O . GLN A 1 61 ? 11.182 5.076 -7.370 1.00 90.50 61 GLN A O 1
ATOM 450 N N . LEU A 1 62 ? 9.331 5.839 -6.346 1.00 93.38 62 LEU A N 1
ATOM 451 C CA . LEU A 1 62 ? 9.034 6.906 -7.309 1.00 93.38 62 LEU A CA 1
ATOM 452 C C . LEU A 1 62 ? 10.209 7.871 -7.500 1.00 93.38 62 LEU A C 1
ATOM 454 O O . LEU A 1 62 ? 10.490 8.308 -8.619 1.00 93.38 62 LEU A O 1
ATOM 458 N N . LYS A 1 63 ? 10.911 8.189 -6.412 1.00 94.62 63 LYS A N 1
ATOM 459 C CA . LYS A 1 63 ? 12.126 9.009 -6.408 1.00 94.62 63 LYS A CA 1
ATOM 460 C C . LYS A 1 63 ? 13.292 8.302 -7.107 1.00 94.62 63 LYS A C 1
ATOM 462 O O . LYS A 1 63 ? 13.957 8.929 -7.928 1.00 94.62 63 LYS A O 1
ATOM 467 N N . GLY A 1 64 ? 13.489 7.004 -6.866 1.00 94.31 64 GLY A N 1
ATOM 468 C CA . GLY A 1 64 ? 14.469 6.182 -7.586 1.00 94.31 64 GLY A CA 1
ATOM 469 C C . GLY A 1 64 ? 14.189 6.099 -9.092 1.00 94.31 64 GLY A C 1
ATOM 470 O O . GLY A 1 64 ? 15.085 6.329 -9.905 1.00 94.31 64 GLY A O 1
ATOM 471 N N . ILE A 1 65 ? 12.932 5.865 -9.481 1.00 92.38 65 ILE A N 1
ATOM 472 C CA . ILE A 1 65 ? 12.487 5.887 -10.883 1.00 92.38 65 ILE A CA 1
ATOM 473 C C . ILE A 1 65 ? 12.754 7.254 -11.518 1.00 92.38 65 ILE A C 1
ATOM 475 O O . ILE A 1 65 ? 13.316 7.323 -12.610 1.00 92.38 65 ILE A O 1
ATOM 479 N N . GLN A 1 66 ? 12.407 8.345 -10.830 1.00 91.06 66 GLN A N 1
ATOM 480 C CA . GLN A 1 66 ? 12.635 9.701 -11.327 1.00 91.06 66 GLN A CA 1
ATOM 481 C C . GLN A 1 66 ? 14.129 9.996 -11.550 1.00 91.06 66 GLN A C 1
ATOM 483 O O . GLN A 1 66 ? 14.472 10.661 -12.529 1.00 91.06 66 GLN A O 1
ATOM 488 N N . THR A 1 67 ? 15.018 9.481 -10.692 1.00 95.81 67 THR A N 1
ATOM 489 C CA . THR A 1 67 ? 16.475 9.553 -10.892 1.00 95.81 67 THR A CA 1
ATOM 490 C C . THR A 1 67 ? 16.918 8.751 -12.120 1.00 95.81 67 THR A C 1
ATOM 492 O O . THR A 1 67 ? 17.639 9.283 -12.962 1.00 95.81 67 THR A O 1
ATOM 495 N N . ASN A 1 68 ? 16.434 7.515 -12.278 1.00 93.88 68 ASN A N 1
ATOM 496 C CA . ASN A 1 68 ? 16.767 6.657 -13.422 1.00 93.88 68 ASN A CA 1
ATOM 497 C C . ASN A 1 68 ? 16.286 7.244 -14.763 1.00 93.88 68 ASN A C 1
ATOM 499 O O . ASN A 1 68 ? 16.991 7.153 -15.766 1.00 93.88 68 ASN A O 1
ATOM 503 N N . ILE A 1 69 ? 15.110 7.882 -14.789 1.00 92.12 69 ILE A N 1
ATOM 504 C CA . ILE A 1 69 ? 14.585 8.588 -15.969 1.00 92.12 69 ILE A CA 1
ATOM 505 C C . ILE A 1 69 ? 15.527 9.729 -16.382 1.00 92.12 69 ILE A C 1
ATOM 507 O O . ILE A 1 69 ? 15.878 9.829 -17.557 1.00 92.12 69 ILE A O 1
ATOM 511 N N . VAL A 1 70 ? 15.977 10.551 -15.427 1.00 94.38 70 VAL A N 1
ATOM 512 C CA . VAL A 1 70 ? 16.886 11.682 -15.693 1.00 94.38 70 VAL A CA 1
ATOM 513 C C . VAL A 1 70 ? 18.247 11.205 -16.212 1.00 94.38 70 VAL A C 1
ATOM 515 O O . VAL A 1 70 ? 18.781 11.808 -17.143 1.00 94.38 70 VAL A O 1
ATOM 518 N N . ASP A 1 71 ? 18.788 10.106 -15.678 1.00 93.81 71 ASP A N 1
ATOM 519 C CA . ASP A 1 71 ? 20.039 9.527 -16.181 1.00 93.81 71 ASP A CA 1
ATOM 520 C C . ASP A 1 71 ? 19.892 8.990 -17.617 1.00 93.81 71 ASP A C 1
ATOM 522 O O . ASP A 1 71 ? 20.677 9.354 -18.495 1.00 93.81 71 ASP A O 1
ATOM 526 N N . LEU A 1 72 ? 18.837 8.217 -17.911 1.00 92.75 72 LEU A N 1
ATOM 527 C CA . LEU A 1 72 ? 18.565 7.723 -19.270 1.00 92.75 72 LEU A CA 1
ATOM 528 C C . LEU A 1 72 ? 18.330 8.859 -20.276 1.00 92.75 72 LEU A C 1
ATOM 530 O O . LEU A 1 72 ? 18.748 8.753 -21.432 1.00 92.75 72 LEU A O 1
ATOM 534 N N . GLU A 1 73 ? 17.688 9.954 -19.865 1.00 86.31 73 GLU A N 1
ATOM 535 C CA . GLU A 1 73 ? 17.544 11.163 -20.684 1.00 86.31 73 GLU A CA 1
ATOM 536 C C . GLU A 1 73 ? 18.900 11.849 -20.923 1.00 86.31 73 GLU A C 1
ATOM 538 O O . GLU A 1 73 ? 19.197 12.239 -22.056 1.00 86.31 73 GLU A O 1
ATOM 543 N N . GLY A 1 74 ? 19.764 11.914 -19.905 1.00 92.56 74 GLY A N 1
ATOM 544 C CA . GLY A 1 74 ? 21.154 12.362 -20.023 1.00 92.56 74 GLY A CA 1
ATOM 545 C C . GLY A 1 74 ? 21.960 11.532 -21.028 1.00 92.56 74 GLY A C 1
ATOM 546 O O . GLY A 1 74 ? 22.535 12.088 -21.970 1.00 92.56 74 GLY A O 1
ATOM 547 N N . GLN A 1 75 ? 21.929 10.201 -20.901 1.00 92.62 75 GLN A N 1
ATOM 548 C CA . GLN A 1 75 ? 22.552 9.270 -21.851 1.00 92.62 75 GLN A CA 1
ATOM 549 C C . GLN A 1 75 ? 21.996 9.464 -23.272 1.00 92.62 75 GLN A C 1
ATOM 551 O O . GLN A 1 75 ? 22.755 9.603 -24.232 1.00 92.62 75 GLN A O 1
ATOM 556 N N . THR A 1 76 ? 20.671 9.553 -23.415 1.00 90.19 76 THR A N 1
ATOM 557 C CA . THR A 1 76 ? 19.985 9.777 -24.699 1.00 90.19 76 THR A CA 1
ATOM 558 C C . THR A 1 76 ? 20.430 11.087 -25.365 1.00 90.19 76 THR A C 1
ATOM 560 O O . THR A 1 76 ? 20.655 11.131 -26.577 1.00 90.19 76 THR A O 1
ATOM 563 N N . ASN A 1 77 ? 20.611 12.156 -24.586 1.00 91.12 77 ASN A N 1
ATOM 564 C CA . ASN A 1 77 ? 21.112 13.439 -25.079 1.00 91.12 77 ASN A CA 1
ATOM 565 C C . ASN A 1 77 ? 22.594 13.364 -25.496 1.00 91.12 77 ASN A C 1
ATOM 567 O O . ASN A 1 77 ? 22.951 13.892 -26.551 1.00 91.12 77 ASN A O 1
ATOM 571 N N . ALA A 1 78 ? 23.438 12.644 -24.748 1.00 92.88 78 ALA A N 1
ATOM 572 C CA . ALA A 1 78 ? 24.834 12.400 -25.121 1.00 92.88 78 ALA A CA 1
ATOM 573 C C . ALA A 1 78 ? 24.955 11.599 -26.435 1.00 92.88 78 ALA A C 1
ATOM 575 O O . ALA A 1 78 ? 25.718 11.981 -27.328 1.00 92.88 78 ALA A O 1
ATOM 576 N N . LEU A 1 79 ? 24.144 10.547 -26.612 1.00 93.00 79 LEU A N 1
ATOM 577 C CA . LEU A 1 79 ? 24.060 9.798 -27.874 1.00 93.00 79 LEU A CA 1
ATOM 578 C C . LEU A 1 79 ? 23.574 10.680 -29.035 1.00 93.00 79 LEU A C 1
ATOM 580 O O . LEU A 1 79 ? 24.025 10.505 -30.170 1.00 93.00 79 LEU A O 1
ATOM 584 N N . ARG A 1 80 ? 22.686 11.652 -28.788 1.00 88.25 80 ARG A N 1
ATOM 585 C CA . ARG A 1 80 ? 22.264 12.615 -29.818 1.00 88.25 80 ARG A CA 1
ATOM 586 C C . ARG A 1 80 ? 23.424 13.487 -30.295 1.00 88.25 80 ARG A C 1
ATOM 588 O O . ARG A 1 80 ? 23.603 13.594 -31.507 1.00 88.25 80 ARG A O 1
ATOM 595 N N . GLY A 1 81 ? 24.243 14.002 -29.377 1.00 91.81 81 GLY A N 1
ATOM 596 C CA . GLY A 1 81 ? 25.468 14.738 -29.711 1.00 91.81 81 GLY A CA 1
ATOM 597 C C . GLY A 1 81 ? 26.461 13.894 -30.517 1.00 91.81 81 GLY A C 1
ATOM 598 O O . GLY A 1 81 ? 26.901 14.312 -31.586 1.00 91.81 81 GLY A O 1
ATOM 599 N N . GLN A 1 82 ? 26.732 12.656 -30.083 1.00 93.31 82 GLN A N 1
ATOM 600 C CA . GLN A 1 82 ? 27.610 11.727 -30.815 1.00 93.31 82 GLN A CA 1
ATOM 601 C C . GLN A 1 82 ? 27.115 11.437 -32.241 1.00 93.31 82 GLN A C 1
ATOM 603 O O . GLN A 1 82 ? 27.917 11.360 -33.170 1.00 93.31 82 GLN A O 1
ATOM 608 N N . LYS A 1 83 ? 25.796 11.307 -32.444 1.00 91.44 83 LYS A N 1
ATOM 609 C CA . LYS A 1 83 ? 25.212 11.144 -33.785 1.00 91.44 83 LYS A CA 1
ATOM 610 C C . LYS A 1 83 ? 25.332 12.406 -34.641 1.00 91.44 83 LYS A C 1
ATOM 612 O O . LYS A 1 83 ? 25.464 12.267 -35.853 1.00 91.44 83 LYS A O 1
ATOM 617 N N . GLN A 1 84 ? 25.261 13.608 -34.067 1.00 92.81 84 GLN A N 1
ATOM 618 C CA . GLN A 1 84 ? 25.443 14.855 -34.824 1.00 92.81 84 GLN A CA 1
ATOM 619 C C . GLN A 1 84 ? 26.881 14.963 -35.346 1.00 92.81 84 GLN A C 1
ATOM 621 O O . GLN A 1 84 ? 27.067 15.089 -36.554 1.00 92.81 84 GLN A O 1
ATOM 626 N N . GLU A 1 85 ? 27.868 14.769 -34.469 1.00 93.62 85 GLU A N 1
ATOM 627 C CA . GLU A 1 85 ? 29.297 14.702 -34.812 1.00 93.62 85 GLU A CA 1
ATOM 628 C C . GLU A 1 85 ? 29.572 13.689 -35.940 1.00 93.62 85 GLU A C 1
ATOM 630 O O . GLU A 1 85 ? 30.176 14.018 -36.961 1.00 93.62 85 GLU A O 1
ATOM 635 N N . LEU A 1 86 ? 29.048 12.461 -35.820 1.00 92.94 86 LEU A N 1
ATOM 636 C CA . LEU A 1 86 ? 29.237 11.435 -36.851 1.00 92.94 86 LEU A CA 1
ATOM 637 C C . LEU A 1 86 ? 28.590 11.794 -38.195 1.00 92.94 86 LEU A C 1
ATOM 639 O O . LEU A 1 86 ? 29.140 11.449 -39.241 1.00 92.94 86 LEU A O 1
ATOM 643 N N . ASN A 1 87 ? 27.441 12.476 -38.197 1.00 91.06 87 ASN A N 1
ATOM 644 C CA . ASN A 1 87 ? 26.811 12.925 -39.440 1.00 91.06 87 ASN A CA 1
ATOM 645 C C . ASN A 1 87 ? 27.623 14.029 -40.131 1.00 91.06 87 ASN A C 1
ATOM 647 O O . ASN A 1 87 ? 27.685 14.019 -41.363 1.00 91.06 87 ASN A O 1
ATOM 651 N N . GLU A 1 88 ? 28.276 14.917 -39.377 1.00 94.75 88 GLU A N 1
ATOM 652 C CA . GLU A 1 88 ? 29.148 15.946 -39.951 1.00 94.75 88 GLU A CA 1
ATOM 653 C C . GLU A 1 88 ? 30.407 15.317 -40.562 1.00 94.75 88 GLU A C 1
ATOM 655 O O . GLU A 1 88 ? 30.678 15.523 -41.742 1.00 94.75 88 GLU A O 1
ATOM 660 N N . GLN A 1 89 ? 31.081 14.404 -39.852 1.00 94.12 89 GLN A N 1
ATOM 661 C CA . GLN A 1 89 ? 32.206 13.633 -40.409 1.00 94.12 89 GLN A CA 1
ATOM 662 C C . GLN A 1 89 ? 31.807 12.870 -41.692 1.00 94.12 89 GLN A C 1
ATOM 664 O O . GLN A 1 89 ? 32.532 12.856 -42.690 1.00 94.12 89 GLN A O 1
ATOM 669 N N . ILE A 1 90 ? 30.612 12.267 -41.722 1.00 91.38 90 ILE A N 1
ATOM 670 C CA . ILE A 1 90 ? 30.062 11.618 -42.925 1.00 91.38 90 ILE A CA 1
ATOM 671 C C . ILE A 1 90 ? 29.776 12.643 -44.048 1.00 91.38 90 ILE A C 1
ATOM 673 O O . ILE A 1 90 ? 29.874 12.294 -45.229 1.00 91.38 90 ILE A O 1
ATOM 677 N N . SER A 1 91 ? 29.419 13.887 -43.718 1.00 93.44 91 SER A N 1
ATOM 678 C CA . SER A 1 91 ? 29.223 15.002 -44.658 1.00 93.44 91 SER A CA 1
ATOM 679 C C . SER A 1 91 ? 30.549 15.447 -45.287 1.00 93.44 91 SER A C 1
ATOM 681 O O . SER A 1 91 ? 30.662 15.515 -46.516 1.00 93.44 91 SER A O 1
ATOM 683 N N . GLU A 1 92 ? 31.588 15.638 -44.471 1.00 93.81 92 GLU A N 1
ATOM 684 C CA . GLU A 1 92 ? 32.934 16.006 -44.918 1.00 93.81 92 GLU A CA 1
ATOM 685 C C . GLU A 1 92 ? 33.530 14.960 -45.868 1.00 93.81 92 GLU A C 1
ATOM 687 O O . GLU A 1 92 ? 33.955 15.305 -46.976 1.00 93.81 92 GLU A O 1
ATOM 692 N N . LEU A 1 93 ? 33.470 13.669 -45.514 1.00 91.38 93 LEU A N 1
ATOM 693 C CA . LEU A 1 93 ? 33.964 12.591 -46.382 1.00 91.38 93 LEU A CA 1
ATOM 694 C C . LEU A 1 93 ? 33.191 12.513 -47.714 1.00 91.38 93 LEU A C 1
ATOM 696 O O . LEU A 1 93 ? 33.787 12.248 -48.760 1.00 91.38 93 LEU A O 1
ATOM 700 N N . LYS A 1 94 ? 31.877 12.796 -47.731 1.00 90.75 94 LYS A N 1
ATOM 701 C CA . LYS A 1 94 ? 31.099 12.923 -48.986 1.00 90.75 94 LYS A CA 1
ATOM 702 C C . LYS A 1 94 ? 31.580 14.110 -49.833 1.00 90.75 94 LYS A C 1
ATOM 704 O O . LYS A 1 94 ? 31.643 13.997 -51.061 1.00 90.75 94 LYS A O 1
ATOM 709 N N . ALA A 1 95 ? 31.923 15.236 -49.207 1.00 92.75 95 ALA A N 1
ATOM 710 C CA . ALA A 1 95 ? 32.460 16.403 -49.901 1.00 92.75 95 ALA A CA 1
ATOM 711 C C . ALA A 1 95 ? 33.870 16.142 -50.462 1.00 92.75 95 ALA A C 1
ATOM 713 O O . ALA A 1 95 ? 34.158 16.547 -51.593 1.00 92.75 95 ALA A O 1
ATOM 714 N N . GLU A 1 96 ? 34.728 15.427 -49.728 1.00 91.50 96 GLU A N 1
ATOM 715 C CA . GLU A 1 96 ? 36.047 15.009 -50.210 1.00 91.50 96 GLU A CA 1
ATOM 716 C C . GLU A 1 96 ? 35.940 14.032 -51.387 1.00 91.50 96 GLU A C 1
ATOM 718 O O . GLU A 1 96 ? 36.543 14.286 -52.431 1.00 91.50 96 GLU A O 1
ATOM 723 N N . LEU A 1 97 ? 35.106 12.989 -51.287 1.00 88.31 97 LEU A N 1
ATOM 724 C CA . LEU A 1 97 ? 34.840 12.051 -52.388 1.00 88.31 97 LEU A CA 1
ATOM 725 C C . LEU A 1 97 ? 34.463 12.789 -53.678 1.00 88.31 97 LEU A C 1
ATOM 727 O O . LEU A 1 97 ? 35.081 12.571 -54.719 1.00 88.31 97 LEU A O 1
ATOM 731 N N . LYS A 1 98 ? 33.526 13.740 -53.598 1.00 91.25 98 LYS A N 1
ATOM 732 C CA . LYS A 1 98 ? 33.074 14.546 -54.745 1.00 91.25 98 LYS A CA 1
ATOM 733 C C . LYS A 1 98 ? 34.190 15.422 -55.342 1.00 91.25 98 LYS A C 1
ATOM 735 O O . LYS A 1 98 ? 34.241 15.621 -56.559 1.00 91.25 98 LYS A O 1
ATOM 740 N N . ARG A 1 99 ? 35.106 15.945 -54.514 1.00 89.56 99 ARG A N 1
ATOM 741 C CA . ARG A 1 99 ? 36.312 16.672 -54.969 1.00 89.56 99 ARG A CA 1
ATOM 742 C C . ARG A 1 99 ? 37.304 15.721 -55.651 1.00 89.56 99 ARG A C 1
ATOM 744 O O . ARG A 1 99 ? 37.836 16.048 -56.716 1.00 89.56 99 ARG A O 1
ATOM 751 N N . LEU A 1 100 ? 37.521 14.542 -55.069 1.00 86.88 100 LEU A N 1
ATOM 752 C CA . LEU A 1 100 ? 38.449 13.525 -55.553 1.00 86.88 100 LEU A CA 1
ATOM 753 C C . LEU A 1 100 ? 37.995 12.933 -56.895 1.00 86.88 100 LEU A C 1
ATOM 755 O O . LEU A 1 100 ? 38.794 12.862 -57.825 1.00 86.88 100 LEU A O 1
ATOM 759 N N . GLU A 1 101 ? 36.709 12.615 -57.047 1.00 84.50 101 GLU A N 1
ATOM 760 C CA . GLU A 1 101 ? 36.102 12.173 -58.309 1.00 84.50 101 GLU A CA 1
ATOM 761 C C . GLU A 1 101 ? 36.270 13.208 -59.424 1.00 84.50 101 GLU A C 1
ATOM 763 O O . GLU A 1 101 ? 36.745 12.875 -60.510 1.00 84.50 101 GLU A O 1
ATOM 768 N N . LYS A 1 102 ? 35.971 14.487 -59.151 1.00 88.44 102 LYS A N 1
ATOM 769 C CA . LYS A 1 102 ? 36.169 15.578 -60.121 1.00 88.44 102 LYS A CA 1
ATOM 770 C C . LYS A 1 102 ? 37.636 15.699 -60.559 1.00 88.44 102 LYS A C 1
ATOM 772 O O . LYS A 1 102 ? 37.909 15.983 -61.727 1.00 88.44 102 LYS A O 1
ATOM 777 N N . SER A 1 103 ? 38.575 15.455 -59.642 1.00 85.00 103 SER A N 1
ATOM 778 C CA . SER A 1 103 ? 40.016 15.417 -59.923 1.00 85.00 103 SER A CA 1
ATOM 779 C C . SER A 1 103 ? 40.410 14.211 -60.790 1.00 85.00 103 SER A C 1
ATOM 781 O O . SER A 1 103 ? 41.101 14.392 -61.795 1.00 85.00 103 SER A O 1
ATOM 783 N N . ILE A 1 104 ? 39.920 13.006 -60.465 1.00 82.25 104 ILE A N 1
ATOM 784 C CA . ILE A 1 104 ? 40.131 11.777 -61.252 1.00 82.25 104 ILE A CA 1
ATOM 785 C C . ILE A 1 104 ? 39.608 11.956 -62.682 1.00 82.25 104 ILE A C 1
ATOM 787 O O . ILE A 1 104 ? 40.341 11.689 -63.631 1.00 82.25 104 ILE A O 1
ATOM 791 N N . THR A 1 105 ? 38.380 12.452 -62.858 1.00 85.25 105 THR A N 1
ATOM 792 C CA . THR A 1 105 ? 37.783 12.675 -64.185 1.00 85.25 105 THR A CA 1
ATOM 793 C C . THR A 1 105 ? 38.599 13.681 -64.998 1.00 85.25 105 THR A C 1
ATOM 795 O O . THR A 1 105 ? 39.048 13.345 -66.092 1.00 85.25 105 THR A O 1
ATOM 798 N N . LYS A 1 106 ? 38.923 14.861 -64.440 1.00 86.56 106 LYS A N 1
ATOM 799 C CA . LYS A 1 106 ? 39.738 15.871 -65.144 1.00 86.56 106 LYS A CA 1
ATOM 800 C C . LYS A 1 106 ? 41.116 15.333 -65.557 1.00 86.56 106 LYS A C 1
ATOM 802 O O . LYS A 1 106 ? 41.594 15.641 -66.652 1.00 86.56 106 LYS A O 1
ATOM 807 N N . ARG A 1 107 ? 41.762 14.532 -64.701 1.00 82.25 107 ARG A N 1
ATOM 808 C CA . ARG A 1 107 ? 43.056 13.892 -64.995 1.00 82.25 107 ARG A CA 1
ATOM 809 C C . ARG A 1 107 ? 42.918 12.818 -66.072 1.00 82.25 107 ARG A C 1
ATOM 811 O O . ARG A 1 107 ? 43.673 12.858 -67.036 1.00 82.25 107 ARG A O 1
ATOM 818 N N . ASN A 1 108 ? 41.917 11.943 -65.983 1.00 80.00 108 ASN A N 1
ATOM 819 C CA . ASN A 1 108 ? 41.622 10.950 -67.017 1.00 80.00 108 ASN A CA 1
ATOM 820 C C . ASN A 1 108 ? 41.343 11.597 -68.379 1.00 80.00 108 ASN A C 1
ATOM 822 O O . ASN A 1 108 ? 41.845 11.113 -69.386 1.00 80.00 108 ASN A O 1
ATOM 826 N N . ASP A 1 109 ? 40.592 12.696 -68.432 1.00 83.75 109 ASP A N 1
ATOM 827 C CA . ASP A 1 109 ? 40.281 13.371 -69.696 1.00 83.75 109 ASP A CA 1
ATOM 828 C C . ASP A 1 109 ? 41.488 14.129 -70.265 1.00 83.75 109 ASP A C 1
ATOM 830 O O . ASP A 1 109 ? 41.697 14.119 -71.476 1.00 83.75 109 ASP A O 1
ATOM 834 N N . THR A 1 110 ? 42.361 14.666 -69.405 1.00 81.44 110 THR A N 1
ATOM 835 C CA . THR A 1 110 ? 43.668 15.208 -69.819 1.00 81.44 110 THR A CA 1
ATOM 836 C C . THR A 1 110 ? 44.569 14.104 -70.386 1.00 81.44 110 THR A C 1
ATOM 838 O O . THR A 1 110 ? 45.157 14.282 -71.448 1.00 81.44 110 THR A O 1
ATOM 841 N N . ILE A 1 111 ? 44.628 12.934 -69.738 1.00 76.88 111 ILE A N 1
ATOM 842 C CA . ILE A 1 111 ? 45.402 11.772 -70.207 1.00 76.88 111 ILE A CA 1
ATOM 843 C C . ILE A 1 111 ? 44.838 11.240 -71.535 1.00 76.88 111 ILE A C 1
ATOM 845 O O . ILE A 1 111 ? 45.610 10.956 -72.446 1.00 76.88 111 ILE A O 1
ATOM 849 N N . LYS A 1 112 ? 43.507 11.163 -71.698 1.00 78.25 112 LYS A N 1
ATOM 850 C CA . LYS A 1 112 ? 42.865 10.821 -72.982 1.00 78.25 112 LYS A CA 1
ATOM 851 C C . LYS A 1 112 ? 43.195 11.845 -74.067 1.00 78.25 112 LYS A C 1
ATOM 853 O O . LYS A 1 112 ? 43.444 11.444 -75.197 1.00 78.25 112 LYS A O 1
ATOM 858 N N . ALA A 1 113 ? 43.189 13.141 -73.752 1.00 79.56 113 ALA A N 1
ATOM 859 C CA . ALA A 1 113 ? 43.528 14.196 -74.705 1.00 79.56 113 ALA A CA 1
ATOM 860 C C . ALA A 1 113 ? 45.002 14.118 -75.136 1.00 79.56 113 ALA A C 1
ATOM 862 O O . ALA A 1 113 ? 45.277 14.194 -76.327 1.00 79.56 113 ALA A O 1
ATOM 863 N N . GLN A 1 114 ? 45.925 13.875 -74.198 1.00 76.88 114 GLN A N 1
ATOM 864 C CA . GLN A 1 114 ? 47.350 13.651 -74.475 1.00 76.88 114 GLN A CA 1
ATOM 865 C C . GLN A 1 114 ? 47.595 12.368 -75.285 1.00 76.88 114 GLN A C 1
ATOM 867 O O . GLN A 1 114 ? 48.366 12.376 -76.239 1.00 76.88 114 GLN A O 1
ATOM 872 N N . ALA A 1 115 ? 46.916 11.266 -74.955 1.00 69.38 115 ALA A N 1
ATOM 873 C CA . ALA A 1 115 ? 47.002 10.030 -75.731 1.00 69.38 115 ALA A CA 1
ATOM 874 C C . ALA A 1 115 ? 46.437 10.214 -77.149 1.00 69.38 115 ALA A C 1
ATOM 876 O O . ALA A 1 115 ? 47.041 9.754 -78.114 1.00 69.38 115 ALA A O 1
ATOM 877 N N . ARG A 1 116 ? 45.316 10.937 -77.292 1.00 71.94 116 ARG A N 1
ATOM 878 C CA . ARG A 1 116 ? 44.723 11.272 -78.593 1.00 71.94 116 ARG A CA 1
ATOM 879 C C . ARG A 1 116 ? 45.588 12.222 -79.409 1.00 71.94 116 ARG A C 1
ATOM 881 O O . ARG A 1 116 ? 45.676 12.003 -80.607 1.00 71.94 116 ARG A O 1
ATOM 888 N N . SER A 1 117 ? 46.224 13.237 -78.820 1.00 67.50 117 SER A N 1
ATOM 889 C CA . SER A 1 117 ? 47.128 14.105 -79.584 1.00 67.50 117 SER A CA 1
ATOM 890 C C . SER A 1 117 ? 48.339 13.314 -80.070 1.00 67.50 117 SER A C 1
ATOM 892 O O . SER A 1 117 ? 48.619 13.346 -81.261 1.00 67.50 117 SER A O 1
ATOM 894 N N . VAL A 1 118 ? 48.972 12.506 -79.210 1.00 64.31 118 VAL A N 1
ATOM 895 C CA . VAL A 1 118 ? 50.070 11.607 -79.614 1.00 64.31 118 VAL A CA 1
ATOM 896 C C . VAL A 1 118 ? 49.635 10.636 -80.719 1.00 64.31 118 VAL A C 1
ATOM 898 O O . VAL A 1 118 ? 50.370 10.463 -81.688 1.00 64.31 118 VAL A O 1
ATOM 901 N N . GLN A 1 119 ? 48.436 10.047 -80.624 1.00 61.38 119 GLN A N 1
ATOM 902 C CA . GLN A 1 119 ? 47.895 9.115 -81.623 1.00 61.38 119 GLN A CA 1
ATOM 903 C C . GLN A 1 119 ? 47.535 9.800 -82.956 1.00 61.38 119 GLN A C 1
ATOM 905 O O . GLN A 1 119 ? 47.881 9.309 -84.028 1.00 61.38 119 GLN A O 1
ATOM 910 N N . VAL A 1 120 ? 46.862 10.953 -82.915 1.00 62.00 120 VAL A N 1
ATOM 911 C CA . VAL A 1 120 ? 46.507 11.722 -84.118 1.00 62.00 120 VAL A CA 1
ATOM 912 C C . VAL A 1 120 ? 47.768 12.242 -84.802 1.00 62.00 120 VAL A C 1
ATOM 914 O O . VAL A 1 120 ? 47.893 12.086 -86.008 1.00 62.00 120 VAL A O 1
ATOM 917 N N . HIS A 1 121 ? 48.752 12.737 -84.051 1.00 54.22 121 HIS A N 1
ATOM 918 C CA . HIS A 1 121 ? 50.056 13.129 -84.588 1.00 54.22 121 HIS A CA 1
ATOM 919 C C . HIS A 1 121 ? 50.969 11.936 -84.943 1.00 54.22 121 HIS A C 1
ATOM 921 O O . HIS A 1 121 ? 52.034 12.155 -85.511 1.00 54.22 121 HIS A O 1
ATOM 927 N N . THR A 1 122 ? 50.592 10.678 -84.668 1.00 50.34 122 THR A N 1
ATOM 928 C CA . THR A 1 122 ? 51.217 9.508 -85.328 1.00 50.34 122 THR A CA 1
ATOM 929 C C . THR A 1 122 ? 50.533 9.169 -86.650 1.00 50.34 122 THR A C 1
ATOM 931 O O . THR A 1 122 ? 51.201 8.692 -87.560 1.00 50.34 122 THR A O 1
ATOM 934 N N . ALA A 1 123 ? 49.238 9.468 -86.796 1.00 50.16 123 ALA A N 1
ATOM 935 C CA . ALA A 1 123 ? 48.539 9.419 -88.083 1.00 50.16 123 ALA A CA 1
ATOM 936 C C . ALA A 1 123 ? 48.862 10.627 -88.994 1.00 50.16 123 ALA A C 1
ATOM 938 O O . ALA A 1 123 ? 48.695 10.539 -90.207 1.00 50.16 123 ALA A O 1
ATOM 939 N N . SER A 1 124 ? 49.342 11.741 -88.427 1.00 51.62 124 SER A N 1
ATOM 940 C CA . SER A 1 124 ? 49.810 12.938 -89.141 1.00 51.62 124 SER A CA 1
ATOM 941 C C . SER A 1 124 ? 51.213 13.380 -88.696 1.00 51.62 124 SER A C 1
ATOM 943 O O . SER A 1 124 ? 51.405 14.507 -88.250 1.00 51.62 124 SER A O 1
ATOM 945 N N . ASN A 1 125 ? 52.182 12.466 -88.844 1.00 52.75 125 ASN A N 1
ATOM 946 C CA . ASN A 1 125 ? 53.654 12.609 -88.792 1.00 52.75 125 ASN A CA 1
ATOM 947 C C . ASN A 1 125 ? 54.326 13.215 -87.529 1.00 52.75 125 ASN A C 1
ATOM 949 O O . ASN A 1 125 ? 55.406 12.765 -87.146 1.00 52.75 125 ASN A O 1
ATOM 953 N N . ASN A 1 126 ? 53.728 14.193 -86.851 1.00 57.16 126 ASN A N 1
ATOM 954 C CA . ASN A 1 126 ? 54.420 15.094 -85.923 1.00 57.16 126 ASN A CA 1
ATOM 955 C C . ASN A 1 126 ? 54.821 14.488 -84.557 1.00 57.16 126 ASN A C 1
ATOM 957 O O . ASN A 1 126 ? 55.702 15.026 -83.889 1.00 57.16 126 ASN A O 1
ATOM 961 N N . SER A 1 127 ? 54.216 13.382 -84.104 1.00 54.25 127 SER A N 1
ATOM 962 C CA . SER A 1 127 ? 54.631 12.717 -82.849 1.00 54.25 127 SER A CA 1
ATOM 963 C C . SER A 1 127 ? 55.766 11.722 -83.041 1.00 54.25 127 SER A C 1
ATOM 965 O O . SER A 1 127 ? 56.505 11.471 -82.091 1.00 54.25 127 SER A O 1
ATOM 967 N N . LEU A 1 128 ? 55.939 11.200 -84.258 1.00 56.66 128 LEU A N 1
ATOM 968 C CA . LEU A 1 128 ? 57.206 10.586 -84.641 1.00 56.66 128 LEU A CA 1
ATOM 969 C C . LEU A 1 128 ? 58.253 11.683 -84.844 1.00 56.66 128 LEU A C 1
ATOM 971 O O . LEU A 1 128 ? 59.354 11.549 -84.324 1.00 56.66 128 LEU A O 1
ATOM 975 N N . ASP A 1 129 ? 57.889 12.806 -85.471 1.00 61.38 129 ASP A N 1
ATOM 976 C CA . ASP A 1 129 ? 58.795 13.939 -85.689 1.00 61.38 129 ASP A CA 1
ATOM 977 C C . ASP A 1 129 ? 59.425 14.480 -84.393 1.00 61.38 129 ASP A C 1
ATOM 979 O O . ASP A 1 129 ? 60.633 14.649 -84.337 1.00 61.38 129 ASP A O 1
ATOM 983 N N . MET A 1 130 ? 58.672 14.615 -83.294 1.00 65.44 130 MET A N 1
ATOM 984 C CA . MET A 1 130 ? 59.230 15.010 -81.984 1.00 65.44 130 MET A CA 1
ATOM 985 C C . MET A 1 130 ? 60.410 14.126 -81.508 1.00 65.44 130 MET A C 1
ATOM 987 O O . MET A 1 130 ? 61.254 14.587 -80.733 1.00 65.44 130 MET A O 1
ATOM 991 N N . ILE A 1 131 ? 60.464 12.864 -81.948 1.00 67.12 131 ILE A N 1
ATOM 992 C CA . ILE A 1 131 ? 61.502 11.877 -81.612 1.00 67.12 131 ILE A CA 1
ATOM 993 C C . ILE A 1 131 ? 62.525 11.721 -82.758 1.00 67.12 131 ILE A C 1
ATOM 995 O O . ILE A 1 131 ? 63.683 11.423 -82.483 1.00 67.12 131 ILE A O 1
ATOM 999 N N . LEU A 1 132 ? 62.127 11.932 -84.019 1.00 65.31 132 LEU A N 1
ATOM 1000 C CA . LEU A 1 132 ? 62.975 11.793 -85.212 1.00 65.31 132 LEU A CA 1
ATOM 1001 C C . LEU A 1 132 ? 63.748 13.082 -85.554 1.00 65.31 132 LEU A C 1
ATOM 1003 O O . LEU A 1 132 ? 64.947 13.006 -85.798 1.00 65.31 132 LEU A O 1
ATOM 1007 N N . ASN A 1 133 ? 63.114 14.257 -85.466 1.00 68.81 133 ASN A N 1
ATOM 1008 C CA . ASN A 1 133 ? 63.762 15.577 -85.395 1.00 68.81 133 ASN A CA 1
ATOM 1009 C C . ASN A 1 133 ? 64.296 15.834 -83.969 1.00 68.81 133 ASN A C 1
ATOM 1011 O O . ASN A 1 133 ? 63.996 16.827 -83.297 1.00 68.81 133 ASN A O 1
ATOM 1015 N N . ALA A 1 134 ? 65.085 14.883 -83.477 1.00 75.50 134 ALA A N 1
ATOM 1016 C CA . ALA A 1 134 ? 65.955 15.057 -82.330 1.00 75.50 134 ALA A CA 1
ATOM 1017 C C . ALA A 1 134 ? 67.390 15.197 -82.838 1.00 75.50 134 ALA A C 1
ATOM 1019 O O . ALA A 1 134 ? 67.863 14.364 -83.608 1.00 75.50 134 ALA A O 1
ATOM 1020 N N . ASP A 1 135 ? 68.103 16.216 -82.366 1.00 80.25 135 ASP A N 1
ATOM 1021 C CA . ASP A 1 135 ? 69.441 16.597 -82.845 1.00 80.25 135 ASP A CA 1
ATOM 1022 C C . ASP A 1 135 ? 70.514 15.511 -82.606 1.00 80.25 135 ASP A C 1
ATOM 1024 O O . ASP A 1 135 ? 71.639 15.597 -83.093 1.00 80.25 135 ASP A O 1
ATOM 1028 N N . SER A 1 136 ? 70.173 14.466 -81.844 1.00 81.88 136 SER A N 1
ATOM 1029 C CA . SER A 1 136 ? 70.949 13.235 -81.715 1.00 81.88 136 SER A CA 1
ATOM 1030 C C . SER A 1 136 ? 70.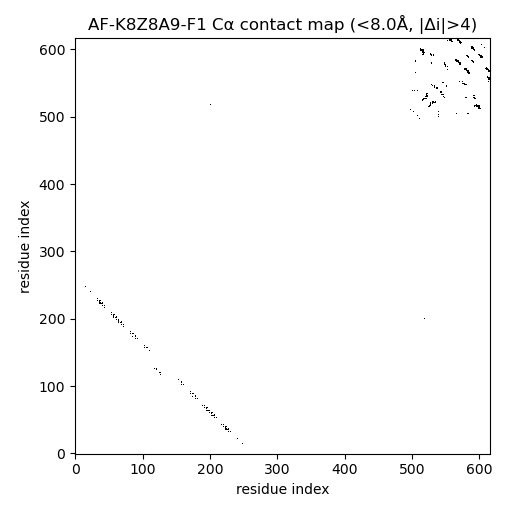066 12.046 -81.316 1.00 81.88 136 SER A C 1
ATOM 1032 O O . SER A 1 136 ? 69.005 12.208 -80.708 1.00 81.88 136 SER A O 1
ATOM 1034 N N . VAL A 1 137 ? 70.559 10.825 -81.556 1.00 78.12 137 VAL A N 1
ATOM 1035 C CA . VAL A 1 137 ? 69.927 9.577 -81.080 1.00 78.12 137 VAL A CA 1
ATOM 1036 C C . VAL A 1 137 ? 69.759 9.574 -79.551 1.00 78.12 137 VAL A C 1
ATOM 1038 O O . VAL A 1 137 ? 68.748 9.098 -79.039 1.00 78.12 137 VAL A O 1
ATOM 1041 N N . SER A 1 138 ? 70.709 10.158 -78.814 1.00 82.62 138 SER A N 1
ATOM 1042 C CA . SER A 1 138 ? 70.621 10.317 -77.356 1.00 82.62 138 SER A CA 1
ATOM 1043 C C . SER A 1 138 ? 69.425 11.176 -76.941 1.00 82.62 138 SER A C 1
ATOM 1045 O O . SER A 1 138 ? 68.718 10.836 -75.994 1.00 82.62 138 SER A O 1
ATOM 1047 N N . GLU A 1 139 ? 69.159 12.260 -77.672 1.00 80.25 139 GLU A N 1
ATOM 1048 C CA . GLU A 1 139 ? 68.015 13.138 -77.423 1.00 80.25 139 GLU A CA 1
ATOM 1049 C C . GLU A 1 139 ? 66.684 12.465 -77.804 1.00 80.25 139 GLU A C 1
ATOM 1051 O O . GLU A 1 139 ? 65.719 12.544 -77.044 1.00 80.25 139 GLU A O 1
ATOM 1056 N N . ALA A 1 140 ? 66.640 11.696 -78.900 1.00 74.56 140 ALA A N 1
ATOM 1057 C CA . ALA A 1 140 ? 65.478 10.874 -79.259 1.00 74.56 140 ALA A CA 1
ATOM 1058 C C . ALA A 1 140 ? 65.104 9.890 -78.132 1.00 74.56 140 ALA A C 1
ATOM 1060 O O . ALA A 1 140 ? 63.947 9.811 -77.702 1.00 74.56 140 ALA A O 1
ATOM 1061 N N . VAL A 1 141 ? 66.105 9.175 -77.603 1.00 77.75 141 VAL A N 1
ATOM 1062 C CA . VAL A 1 141 ? 65.945 8.230 -76.487 1.00 77.75 141 VAL A CA 1
ATOM 1063 C C . VAL A 1 141 ? 65.532 8.952 -75.201 1.00 77.75 141 VAL A C 1
ATOM 1065 O O . VAL A 1 141 ? 64.639 8.471 -74.500 1.00 77.75 141 VAL A O 1
ATOM 1068 N N . ASN A 1 142 ? 66.098 10.127 -74.907 1.00 78.56 142 ASN A N 1
ATOM 1069 C CA . ASN A 1 142 ? 65.706 10.942 -73.754 1.00 78.56 142 ASN A CA 1
ATOM 1070 C C . ASN A 1 142 ? 64.247 11.415 -73.844 1.00 78.56 142 ASN A C 1
ATOM 1072 O O . ASN A 1 142 ? 63.509 11.275 -72.865 1.00 78.56 142 ASN A O 1
ATOM 1076 N N . ARG A 1 143 ? 63.795 11.906 -75.008 1.00 78.00 143 ARG A N 1
ATOM 1077 C CA . ARG A 1 143 ? 62.399 12.323 -75.242 1.00 78.00 143 ARG A CA 1
ATOM 1078 C C . ARG A 1 143 ? 61.429 11.148 -75.097 1.00 78.00 143 ARG A C 1
ATOM 1080 O O . ARG A 1 143 ? 60.422 11.269 -74.398 1.00 78.00 143 ARG A O 1
ATOM 1087 N N . LEU A 1 144 ? 61.749 9.983 -75.666 1.00 79.00 144 LEU A N 1
ATOM 1088 C CA . LEU A 1 144 ? 60.941 8.766 -75.519 1.00 79.00 144 LEU A CA 1
ATOM 1089 C C . LEU A 1 144 ? 60.887 8.277 -74.059 1.00 79.00 144 LEU A C 1
ATOM 1091 O O . LEU A 1 144 ? 59.813 7.934 -73.550 1.00 79.00 144 LEU A O 1
ATOM 1095 N N . ALA A 1 145 ? 62.019 8.293 -73.352 1.00 78.62 145 ALA A N 1
ATOM 1096 C CA . ALA A 1 145 ? 62.094 7.939 -71.937 1.00 78.62 145 ALA A CA 1
ATOM 1097 C C . ALA A 1 145 ? 61.314 8.928 -71.054 1.00 78.62 145 ALA A C 1
ATOM 1099 O O . ALA A 1 145 ? 60.618 8.500 -70.132 1.00 78.62 145 ALA A O 1
ATOM 1100 N N . ALA A 1 146 ? 61.370 10.232 -71.343 1.00 76.69 146 ALA A N 1
ATOM 1101 C CA . ALA A 1 146 ? 60.603 11.263 -70.646 1.00 76.69 146 ALA A CA 1
ATOM 1102 C C . ALA A 1 146 ? 59.088 11.078 -70.840 1.00 76.69 146 ALA A C 1
ATOM 1104 O O . ALA A 1 146 ? 58.347 11.055 -69.856 1.00 76.69 146 ALA A O 1
ATOM 1105 N N . THR A 1 147 ? 58.629 10.846 -72.074 1.00 73.38 147 THR A N 1
ATOM 1106 C CA . THR A 1 147 ? 57.215 10.571 -72.391 1.00 73.38 147 THR A CA 1
ATOM 1107 C C . THR A 1 147 ? 56.719 9.295 -71.704 1.00 73.38 147 THR A C 1
ATOM 1109 O O . THR A 1 147 ? 55.661 9.289 -71.072 1.00 73.38 147 THR A O 1
ATOM 1112 N N . THR A 1 148 ? 57.523 8.229 -71.730 1.00 76.62 148 THR A N 1
ATOM 1113 C CA . THR A 1 148 ? 57.216 6.957 -71.051 1.00 76.62 148 THR A CA 1
ATOM 1114 C C . THR A 1 148 ? 57.153 7.134 -69.528 1.00 76.62 148 THR A C 1
ATOM 1116 O O . THR A 1 148 ? 56.237 6.629 -68.874 1.00 76.62 148 THR A O 1
ATOM 1119 N N . ARG A 1 149 ? 58.079 7.908 -68.941 1.00 80.94 149 ARG A N 1
ATOM 1120 C CA . ARG A 1 149 ? 58.048 8.293 -67.519 1.00 80.94 149 ARG A CA 1
ATOM 1121 C C . ARG A 1 149 ? 56.794 9.105 -67.188 1.00 80.94 149 ARG A C 1
ATOM 1123 O O . ARG A 1 149 ? 56.159 8.794 -66.184 1.00 80.94 149 ARG A O 1
ATOM 1130 N N . LEU A 1 150 ? 56.399 10.070 -68.022 1.00 74.69 150 LEU A N 1
ATOM 1131 C CA . LEU A 1 150 ? 55.193 10.883 -67.827 1.00 74.69 150 LEU A CA 1
ATOM 1132 C C . LEU A 1 150 ? 53.928 10.013 -67.799 1.00 74.69 150 LEU A C 1
ATOM 1134 O O . LEU A 1 150 ? 53.142 10.104 -66.856 1.00 74.69 150 LEU A O 1
ATOM 1138 N N . MET A 1 151 ? 53.757 9.113 -68.774 1.00 74.06 151 MET A N 1
ATOM 1139 C CA . MET A 1 151 ? 52.619 8.184 -68.805 1.00 74.06 151 MET A CA 1
ATOM 1140 C C . MET A 1 151 ? 52.605 7.253 -67.580 1.00 74.06 151 MET A C 1
ATOM 1142 O O . MET A 1 151 ? 51.554 7.057 -66.969 1.00 74.06 151 MET A O 1
ATOM 1146 N N . ASN A 1 152 ? 53.766 6.749 -67.152 1.00 79.94 152 ASN A N 1
ATOM 1147 C CA . ASN A 1 152 ? 53.889 5.900 -65.961 1.00 79.94 152 ASN A CA 1
ATOM 1148 C C . ASN A 1 152 ? 53.734 6.662 -64.629 1.00 79.94 152 ASN A C 1
ATOM 1150 O O . ASN A 1 152 ? 53.354 6.065 -63.621 1.00 79.94 152 ASN A O 1
ATOM 1154 N N . VAL A 1 153 ? 54.004 7.970 -64.580 1.00 81.56 153 VAL A N 1
ATOM 1155 C CA . VAL A 1 153 ? 53.651 8.841 -63.443 1.00 81.56 153 VAL A CA 1
ATOM 1156 C C . VAL A 1 153 ? 52.142 9.079 -63.422 1.00 81.56 153 VAL A C 1
ATOM 1158 O O . VAL A 1 153 ? 51.509 8.800 -62.409 1.00 81.56 153 VAL A O 1
ATOM 1161 N N . ASN A 1 154 ? 51.551 9.489 -64.547 1.00 78.88 154 ASN A N 1
ATOM 1162 C CA . ASN A 1 154 ? 50.113 9.736 -64.670 1.00 78.88 154 ASN A CA 1
ATOM 1163 C C . ASN A 1 154 ? 49.279 8.492 -64.319 1.00 78.88 154 ASN A C 1
ATOM 1165 O O . ASN A 1 154 ? 48.315 8.596 -63.563 1.00 78.88 154 ASN A O 1
ATOM 1169 N N . ARG A 1 155 ? 49.680 7.303 -64.793 1.00 78.94 155 ARG A N 1
ATOM 1170 C CA . ARG A 1 155 ? 49.014 6.031 -64.465 1.00 78.94 155 ARG A CA 1
ATOM 1171 C C . ARG A 1 155 ? 49.083 5.710 -62.969 1.00 78.94 155 ARG A C 1
ATOM 1173 O O . ARG A 1 155 ? 48.054 5.393 -62.384 1.00 78.94 155 ARG A O 1
ATOM 1180 N N . ARG A 1 156 ? 50.259 5.836 -62.338 1.00 83.56 156 ARG A N 1
ATOM 1181 C CA . ARG A 1 156 ? 50.417 5.625 -60.884 1.00 83.56 156 ARG A CA 1
ATOM 1182 C C . ARG A 1 156 ? 49.593 6.617 -60.065 1.00 83.56 156 ARG A C 1
ATOM 1184 O O . ARG A 1 156 ? 48.969 6.217 -59.092 1.00 83.56 156 ARG A O 1
ATOM 1191 N N . LEU A 1 157 ? 49.557 7.880 -60.479 1.00 80.62 157 LEU A N 1
ATOM 1192 C CA . LEU A 1 157 ? 48.837 8.943 -59.782 1.00 80.62 157 LEU A CA 1
ATOM 1193 C C . LEU A 1 157 ? 47.309 8.782 -59.889 1.00 80.62 157 LEU A C 1
ATOM 1195 O O . LEU A 1 157 ? 46.604 9.041 -58.917 1.00 80.62 157 LEU A O 1
ATOM 1199 N N . VAL A 1 158 ? 46.787 8.289 -61.019 1.00 79.50 158 VAL A N 1
ATOM 1200 C CA . VAL A 1 158 ? 45.371 7.888 -61.129 1.00 79.50 158 VAL A CA 1
ATOM 1201 C C . VAL A 1 158 ? 45.062 6.679 -60.238 1.00 79.50 158 VAL A C 1
ATOM 1203 O O . VAL A 1 158 ? 44.014 6.669 -59.593 1.00 79.50 158 VAL A O 1
ATOM 1206 N N . GLU A 1 159 ? 45.957 5.690 -60.146 1.00 85.12 159 GLU A N 1
ATOM 1207 C CA . GLU A 1 159 ? 45.754 4.527 -59.268 1.00 85.12 159 GLU A CA 1
ATOM 1208 C C . GLU A 1 159 ? 45.752 4.925 -57.783 1.00 85.12 159 GLU A C 1
ATOM 1210 O O . GLU A 1 159 ? 44.793 4.623 -57.078 1.00 85.12 159 GLU A O 1
ATOM 1215 N N . GLN A 1 160 ? 46.715 5.747 -57.347 1.00 85.31 160 GLN A N 1
ATOM 1216 C CA . GLN A 1 160 ? 46.750 6.335 -56.000 1.00 85.31 160 GLN A CA 1
ATOM 1217 C C . GLN A 1 160 ? 45.449 7.074 -55.638 1.00 85.31 160 GLN A C 1
ATOM 1219 O O . GLN A 1 160 ? 45.007 7.028 -54.491 1.00 85.31 160 GLN A O 1
ATOM 1224 N N . GLN A 1 161 ? 44.795 7.736 -56.601 1.00 83.31 161 GLN A N 1
ATOM 1225 C CA . GLN A 1 161 ? 43.496 8.374 -56.364 1.00 83.31 161 GLN A CA 1
ATOM 1226 C C . GLN A 1 161 ? 42.325 7.386 -56.269 1.00 83.31 161 GLN A C 1
ATOM 1228 O O . GLN A 1 161 ? 41.369 7.668 -55.545 1.00 83.31 161 GLN A O 1
ATOM 1233 N N . LYS A 1 162 ? 42.368 6.244 -56.969 1.00 84.94 162 LYS A N 1
ATOM 1234 C CA . LYS A 1 162 ? 41.378 5.169 -56.781 1.00 84.94 162 LYS A CA 1
ATOM 1235 C C . LYS A 1 162 ? 41.515 4.553 -55.393 1.00 84.94 162 LYS A C 1
ATOM 1237 O O . LYS A 1 162 ? 40.499 4.353 -54.731 1.00 84.94 162 LYS A O 1
ATOM 1242 N N . ASP A 1 163 ? 42.745 4.301 -54.949 1.00 89.56 163 ASP A N 1
ATOM 1243 C CA . ASP A 1 163 ? 43.022 3.764 -53.616 1.00 89.56 163 ASP A CA 1
ATOM 1244 C C . ASP A 1 163 ? 42.585 4.753 -52.527 1.00 89.56 163 ASP A C 1
ATOM 1246 O O . ASP A 1 163 ? 41.843 4.374 -51.625 1.00 89.56 163 ASP A O 1
ATOM 1250 N N . ALA A 1 164 ? 42.895 6.047 -52.670 1.00 84.31 164 ALA A N 1
ATOM 1251 C CA . ALA A 1 164 ? 42.373 7.084 -51.776 1.00 84.31 164 ALA A CA 1
ATOM 1252 C C . ALA A 1 164 ? 40.830 7.101 -51.734 1.00 84.31 164 ALA A C 1
ATOM 1254 O O . ALA A 1 164 ? 40.245 7.112 -50.651 1.00 84.31 164 ALA A O 1
ATOM 1255 N N . LYS A 1 165 ? 40.144 7.012 -52.888 1.00 88.12 165 LYS A N 1
ATOM 1256 C CA . LYS A 1 165 ? 38.672 6.903 -52.926 1.00 88.12 165 LYS A CA 1
ATOM 1257 C C . LYS A 1 165 ? 38.179 5.651 -52.187 1.00 88.12 165 LYS A C 1
ATOM 1259 O O . LYS A 1 165 ? 37.180 5.719 -51.474 1.00 88.12 165 LYS A O 1
ATOM 1264 N N . LYS A 1 166 ? 38.861 4.517 -52.353 1.00 91.56 166 LYS A N 1
ATOM 1265 C CA . LYS A 1 166 ? 38.520 3.233 -51.724 1.00 91.56 166 LYS A CA 1
ATOM 1266 C C . LYS A 1 166 ? 38.650 3.291 -50.200 1.00 91.56 166 LYS A C 1
ATOM 1268 O O . LYS A 1 166 ? 37.767 2.786 -49.509 1.00 91.56 166 LYS A O 1
ATOM 1273 N N . GLU A 1 167 ? 39.689 3.938 -49.673 1.00 89.38 167 GLU A N 1
ATOM 1274 C CA . GLU A 1 167 ? 39.851 4.113 -48.225 1.00 89.38 167 GLU A CA 1
ATOM 1275 C C . GLU A 1 167 ? 38.856 5.127 -47.635 1.00 89.38 167 GLU A C 1
ATOM 1277 O O . GLU A 1 167 ? 38.321 4.873 -46.556 1.00 89.38 167 GLU A O 1
ATOM 1282 N N . ILE A 1 168 ? 38.502 6.203 -48.352 1.00 85.00 168 ILE A N 1
ATOM 1283 C CA . ILE A 1 168 ? 37.452 7.131 -47.893 1.00 85.00 168 ILE A CA 1
ATOM 1284 C C . IL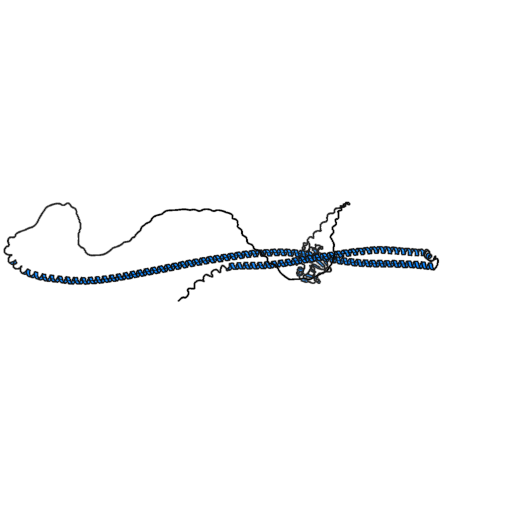E A 1 168 ? 36.072 6.447 -47.875 1.00 85.00 168 ILE A C 1
ATOM 1286 O O . ILE A 1 168 ? 35.330 6.591 -46.903 1.00 85.00 168 ILE A O 1
ATOM 1290 N N . GLU A 1 169 ? 35.725 5.647 -48.892 1.00 88.12 169 GLU A N 1
ATOM 1291 C CA . GLU A 1 169 ? 34.475 4.867 -48.886 1.00 88.12 169 GLU A CA 1
ATOM 1292 C C . GLU A 1 169 ? 34.439 3.829 -47.748 1.00 88.12 169 GLU A C 1
ATOM 1294 O O . GLU A 1 169 ? 33.413 3.684 -47.082 1.00 88.12 169 GLU A O 1
ATOM 1299 N N . LYS A 1 170 ? 35.565 3.166 -47.437 1.00 93.50 170 LYS A N 1
ATOM 1300 C CA . LYS A 1 170 ? 35.691 2.303 -46.245 1.00 93.50 170 LYS A CA 1
ATOM 1301 C C . LYS A 1 170 ? 35.494 3.075 -44.935 1.00 93.50 170 LYS A C 1
ATOM 1303 O O . LYS A 1 170 ? 34.831 2.568 -44.032 1.00 93.50 170 LYS A O 1
ATOM 1308 N N . ALA A 1 171 ? 36.075 4.269 -44.803 1.00 88.19 171 ALA A N 1
ATOM 1309 C CA . ALA A 1 171 ? 35.935 5.097 -43.604 1.00 88.19 171 ALA A CA 1
ATOM 1310 C C . ALA A 1 171 ? 34.473 5.526 -43.400 1.00 88.19 171 ALA A C 1
ATOM 1312 O O . ALA A 1 171 ? 33.896 5.292 -42.340 1.00 88.19 171 ALA A O 1
ATOM 1313 N N . LYS A 1 172 ? 33.842 6.039 -44.459 1.00 89.88 172 LYS A N 1
ATOM 1314 C CA . LYS A 1 172 ? 32.416 6.384 -44.528 1.00 89.88 172 LYS A CA 1
ATOM 1315 C C . LYS A 1 172 ? 31.505 5.193 -44.195 1.00 89.88 172 LYS A C 1
ATOM 1317 O O . LYS A 1 172 ? 30.545 5.368 -43.451 1.00 89.88 172 LYS A O 1
ATOM 1322 N N . ALA A 1 173 ? 31.818 3.984 -44.669 1.00 92.81 173 ALA A N 1
ATOM 1323 C CA . ALA A 1 173 ? 31.080 2.771 -44.308 1.00 92.81 173 ALA A CA 1
ATOM 1324 C C . ALA A 1 173 ? 31.151 2.470 -42.797 1.00 92.81 173 ALA A C 1
ATOM 1326 O O . ALA A 1 173 ? 30.111 2.272 -42.173 1.00 92.81 173 ALA A O 1
ATOM 1327 N N . LYS A 1 174 ? 32.345 2.537 -42.189 1.00 92.12 174 LYS A N 1
ATOM 1328 C CA . LYS A 1 174 ? 32.532 2.356 -40.734 1.00 92.12 174 LYS A CA 1
ATOM 1329 C C . LYS A 1 174 ? 31.843 3.438 -39.891 1.00 92.12 174 LYS A C 1
ATOM 1331 O O . LYS A 1 174 ? 31.419 3.163 -38.770 1.00 92.12 174 LYS A O 1
ATOM 1336 N N . LEU A 1 175 ? 31.737 4.671 -40.393 1.00 88.38 175 LEU A N 1
ATOM 1337 C CA . LEU A 1 175 ? 30.974 5.724 -39.712 1.00 88.38 175 LEU A CA 1
ATOM 1338 C C . LEU A 1 175 ? 29.460 5.487 -39.808 1.00 88.38 175 LEU A C 1
ATOM 1340 O O . LEU A 1 175 ? 28.770 5.691 -38.815 1.00 88.38 175 LEU A O 1
ATOM 1344 N N . ASN A 1 176 ? 28.944 4.996 -40.943 1.00 88.12 176 ASN A N 1
ATOM 1345 C CA . ASN A 1 176 ? 27.535 4.595 -41.059 1.00 88.12 176 ASN A CA 1
ATOM 1346 C C . ASN A 1 176 ? 27.194 3.439 -40.097 1.00 88.12 176 ASN A C 1
ATOM 1348 O O . ASN A 1 176 ? 26.205 3.518 -39.380 1.00 88.12 176 ASN A O 1
ATOM 1352 N N . GLU A 1 177 ? 28.047 2.412 -40.021 1.00 93.62 177 GLU A N 1
ATOM 1353 C CA . GLU A 1 177 ? 27.907 1.275 -39.095 1.00 93.62 177 GLU A CA 1
ATOM 1354 C C . GLU A 1 177 ? 27.810 1.738 -37.628 1.00 93.62 177 GLU A C 1
ATOM 1356 O O . GLU A 1 177 ? 26.878 1.377 -36.907 1.00 93.62 177 GLU A O 1
ATOM 1361 N N . LYS A 1 178 ? 28.716 2.630 -37.202 1.00 91.62 178 LYS A N 1
ATOM 1362 C CA . LYS A 1 178 ? 28.654 3.275 -35.880 1.00 91.62 178 LYS A CA 1
ATOM 1363 C C . LYS A 1 178 ? 27.394 4.127 -35.689 1.00 91.62 178 LYS A C 1
ATOM 1365 O O . LYS A 1 178 ? 26.813 4.113 -34.606 1.00 91.62 178 LYS A O 1
ATOM 1370 N N . LEU A 1 179 ? 26.973 4.875 -36.710 1.00 89.19 179 LEU A N 1
ATOM 1371 C CA . LEU A 1 179 ? 25.769 5.707 -36.665 1.00 89.19 179 LEU A CA 1
ATOM 1372 C C . LEU A 1 179 ? 24.506 4.852 -36.470 1.00 89.19 179 LEU A C 1
ATOM 1374 O O . LEU A 1 179 ? 23.617 5.250 -35.719 1.00 89.19 179 LEU A O 1
ATOM 1378 N N . ASP A 1 180 ? 24.434 3.678 -37.096 1.00 89.75 180 ASP A N 1
ATOM 1379 C CA . ASP A 1 180 ? 23.310 2.751 -36.944 1.00 89.75 180 ASP A CA 1
ATOM 1380 C C . ASP A 1 180 ? 23.310 2.054 -35.574 1.00 89.75 180 ASP A C 1
ATOM 1382 O O . ASP A 1 180 ? 22.257 1.979 -34.937 1.00 89.75 180 ASP A O 1
ATOM 1386 N N . ALA A 1 181 ? 24.478 1.680 -35.041 1.00 89.38 181 ALA A N 1
ATOM 1387 C CA . ALA A 1 181 ? 24.601 1.214 -33.656 1.00 89.38 181 ALA A CA 1
ATOM 1388 C C . ALA A 1 181 ? 24.148 2.284 -32.635 1.00 89.38 181 ALA A C 1
ATOM 1390 O O . ALA A 1 181 ? 23.426 1.980 -31.684 1.00 89.38 181 ALA A O 1
ATOM 1391 N N . LEU A 1 182 ? 24.489 3.562 -32.852 1.00 85.94 182 LEU A N 1
ATOM 1392 C CA . LEU A 1 182 ? 24.021 4.665 -32.000 1.00 85.94 182 LEU A CA 1
ATOM 1393 C C . LEU A 1 182 ? 22.500 4.893 -32.086 1.00 85.94 182 LEU A C 1
ATOM 1395 O O . LEU A 1 182 ? 21.898 5.271 -31.081 1.00 85.94 182 LEU A O 1
ATOM 1399 N N . LYS A 1 183 ? 21.858 4.647 -33.239 1.00 84.38 183 LYS A N 1
ATOM 1400 C CA . LYS A 1 183 ? 20.384 4.674 -33.361 1.00 84.38 183 LYS A CA 1
ATOM 1401 C C . LYS A 1 183 ? 19.734 3.535 -32.573 1.00 84.38 183 LYS A C 1
ATOM 1403 O O . LYS A 1 183 ? 18.752 3.769 -31.877 1.00 84.38 183 LYS A O 1
ATOM 1408 N N . GLN A 1 184 ? 20.281 2.320 -32.661 1.00 86.06 184 GLN A N 1
ATOM 1409 C CA . GLN A 1 184 ? 19.775 1.160 -31.915 1.00 86.06 184 GLN A CA 1
ATOM 1410 C C . GLN A 1 184 ? 19.890 1.375 -30.399 1.00 86.06 184 GLN A C 1
ATOM 1412 O O . GLN A 1 184 ? 18.932 1.127 -29.666 1.00 86.06 184 GLN A O 1
ATOM 1417 N N . ASN A 1 185 ? 21.019 1.920 -29.936 1.00 84.12 185 ASN A N 1
ATOM 1418 C CA . ASN A 1 185 ? 21.207 2.264 -28.528 1.00 84.12 185 ASN A CA 1
ATOM 1419 C C . ASN A 1 185 ? 20.244 3.375 -28.071 1.00 84.12 185 ASN A C 1
ATOM 1421 O O . ASN A 1 185 ? 19.628 3.233 -27.019 1.00 84.12 185 ASN A O 1
ATOM 1425 N N . GLU A 1 186 ? 20.049 4.442 -28.859 1.00 81.75 186 GLU A N 1
ATOM 1426 C CA . GLU A 1 186 ? 19.066 5.494 -28.546 1.00 81.75 186 GLU A CA 1
ATOM 1427 C C . GLU A 1 186 ? 17.640 4.927 -28.432 1.00 81.75 186 GLU A C 1
ATOM 1429 O O . GLU A 1 186 ? 16.945 5.230 -27.464 1.00 81.75 186 GLU A O 1
ATOM 1434 N N . ALA A 1 187 ? 17.220 4.062 -29.360 1.00 81.75 187 ALA A N 1
ATOM 1435 C CA . ALA A 1 187 ? 15.910 3.412 -29.307 1.00 81.75 187 ALA A CA 1
ATOM 1436 C C . ALA A 1 187 ? 15.754 2.495 -28.075 1.00 81.75 187 ALA A C 1
ATOM 1438 O O . ALA A 1 187 ? 14.690 2.463 -27.456 1.00 81.75 187 ALA A O 1
ATOM 1439 N N . SER A 1 188 ? 16.818 1.788 -27.673 1.00 84.75 188 SER A N 1
ATOM 1440 C CA . SER A 1 188 ? 16.823 0.971 -26.450 1.00 84.75 188 SER A CA 1
ATOM 1441 C C . SER A 1 188 ? 16.715 1.822 -25.179 1.00 84.75 188 SER A C 1
ATOM 1443 O O . SER A 1 188 ? 15.957 1.470 -24.274 1.00 84.75 188 SER A O 1
ATOM 1445 N N . LEU A 1 189 ? 17.418 2.960 -25.111 1.00 81.31 189 LEU A N 1
ATOM 1446 C CA . LEU A 1 189 ? 17.297 3.906 -23.996 1.00 81.31 189 LEU A CA 1
ATOM 1447 C C . LEU A 1 189 ? 15.890 4.516 -23.935 1.00 81.31 189 LEU A C 1
ATOM 1449 O O . LEU A 1 189 ? 15.274 4.486 -22.876 1.00 81.31 189 LEU A O 1
ATOM 1453 N N . GLN A 1 190 ? 15.342 4.975 -25.065 1.00 81.38 190 GLN A N 1
ATOM 1454 C CA . GLN A 1 190 ? 13.979 5.520 -25.138 1.00 81.38 190 GLN A CA 1
ATOM 1455 C C . GLN A 1 190 ? 12.919 4.507 -24.688 1.00 81.38 190 GLN A C 1
ATOM 1457 O O . GLN A 1 190 ? 12.030 4.864 -23.918 1.00 81.38 190 GLN A O 1
ATOM 1462 N N . SER A 1 191 ? 13.046 3.242 -25.101 1.00 81.75 191 SER A N 1
ATOM 1463 C CA . SER A 1 191 ? 12.177 2.146 -24.651 1.00 81.75 191 SER A CA 1
ATOM 1464 C C . SER A 1 191 ? 12.220 1.966 -23.123 1.00 81.75 191 SER A C 1
ATOM 1466 O O . SER A 1 191 ? 11.175 1.919 -22.473 1.00 81.75 191 SER A O 1
ATOM 1468 N N . LYS A 1 192 ? 13.417 1.989 -22.515 1.00 81.19 192 LYS A N 1
ATOM 1469 C CA . LYS A 1 192 ? 13.577 1.951 -21.048 1.00 81.19 192 LYS A CA 1
ATOM 1470 C C . LYS A 1 192 ? 12.985 3.183 -20.355 1.00 81.19 192 LYS A C 1
ATOM 1472 O O . LYS A 1 192 ? 12.370 3.040 -19.303 1.00 81.19 192 LYS A O 1
ATOM 1477 N N . THR A 1 193 ? 13.133 4.378 -20.933 1.00 80.06 193 THR A N 1
ATOM 1478 C CA . THR A 1 193 ? 12.544 5.615 -20.391 1.00 80.06 193 THR A CA 1
ATOM 1479 C C . THR A 1 193 ? 11.013 5.576 -20.409 1.00 80.06 193 THR A C 1
ATOM 1481 O O . THR A 1 193 ? 10.395 6.048 -19.458 1.00 80.06 193 THR A O 1
ATOM 1484 N N . VAL A 1 194 ? 10.390 4.998 -21.446 1.00 84.25 194 VAL A N 1
ATOM 1485 C CA . VAL A 1 194 ? 8.931 4.781 -21.485 1.00 84.25 194 VAL A CA 1
ATOM 1486 C C . VAL A 1 194 ? 8.514 3.789 -20.398 1.00 84.25 194 VAL A C 1
ATOM 1488 O O . VAL A 1 194 ? 7.723 4.155 -19.535 1.00 84.25 194 VAL A O 1
ATOM 1491 N N . ALA A 1 195 ? 9.129 2.604 -20.345 1.00 81.31 195 ALA A N 1
ATOM 1492 C CA . ALA A 1 195 ? 8.799 1.584 -19.345 1.00 81.31 195 ALA A CA 1
ATOM 1493 C C . ALA A 1 195 ? 8.944 2.084 -17.889 1.00 81.31 195 ALA A C 1
ATOM 1495 O O . ALA A 1 195 ? 8.113 1.773 -17.036 1.00 81.31 195 ALA A O 1
ATOM 1496 N N . LEU A 1 196 ? 9.959 2.908 -17.597 1.00 81.69 196 LEU A N 1
ATOM 1497 C CA . LEU A 1 196 ? 10.112 3.531 -16.277 1.00 81.69 196 LEU A CA 1
ATOM 1498 C C . LEU A 1 196 ? 9.052 4.600 -15.986 1.00 81.69 196 LEU A C 1
ATOM 1500 O O . LEU A 1 196 ? 8.613 4.703 -14.845 1.00 81.69 196 LEU A O 1
ATOM 1504 N N . ARG A 1 197 ? 8.598 5.374 -16.979 1.00 80.19 197 ARG A N 1
ATOM 1505 C CA . ARG A 1 197 ? 7.468 6.306 -16.800 1.00 80.19 197 ARG A CA 1
ATOM 1506 C C . ARG A 1 197 ? 6.152 5.557 -16.576 1.00 80.19 197 ARG A C 1
ATOM 1508 O O . ARG A 1 197 ? 5.342 5.998 -15.764 1.00 80.19 197 ARG A O 1
ATOM 1515 N N . ASP A 1 198 ? 5.971 4.398 -17.200 1.00 82.94 198 ASP A N 1
ATOM 1516 C CA . ASP A 1 198 ? 4.812 3.533 -16.964 1.00 82.94 198 ASP A CA 1
ATOM 1517 C C . ASP A 1 198 ? 4.833 2.935 -15.548 1.00 82.94 198 ASP A C 1
ATOM 1519 O O . ASP A 1 198 ? 3.793 2.864 -14.889 1.00 82.94 198 ASP A O 1
ATOM 1523 N N . GLN A 1 199 ? 6.012 2.568 -15.030 1.00 81.94 199 GLN A N 1
ATOM 1524 C CA . GLN A 1 199 ? 6.184 2.200 -13.619 1.00 81.94 199 GLN A CA 1
ATOM 1525 C C . GLN A 1 199 ? 5.953 3.402 -12.682 1.00 81.94 199 GLN A C 1
ATOM 1527 O O . GLN A 1 199 ? 5.306 3.264 -11.645 1.00 81.94 199 GLN A O 1
ATOM 1532 N N . GLN A 1 200 ? 6.387 4.607 -13.065 1.00 85.44 200 GLN A N 1
ATOM 1533 C CA . GLN A 1 200 ? 6.128 5.830 -12.299 1.00 85.44 200 GLN A CA 1
ATOM 1534 C C . GLN A 1 200 ? 4.620 6.115 -12.176 1.00 85.44 200 GLN A C 1
ATOM 1536 O O . GLN A 1 200 ? 4.137 6.501 -11.111 1.00 85.44 200 GLN A O 1
ATOM 1541 N N . LEU A 1 201 ? 3.852 5.898 -13.248 1.00 82.56 201 LEU A N 1
ATOM 1542 C CA . LEU A 1 201 ? 2.394 6.039 -13.239 1.00 82.56 201 LEU A CA 1
ATOM 1543 C C . LEU A 1 201 ? 1.715 4.944 -12.400 1.00 82.56 201 LEU A C 1
ATOM 1545 O O . LEU A 1 201 ? 0.777 5.252 -11.662 1.00 82.56 201 LEU A O 1
ATOM 1549 N N . GLN A 1 202 ? 2.209 3.702 -12.446 1.00 81.38 202 GLN A N 1
ATOM 1550 C CA . GLN A 1 202 ? 1.756 2.614 -11.568 1.00 81.38 202 GLN A CA 1
ATOM 1551 C C . GLN A 1 202 ? 1.894 2.978 -10.092 1.00 81.38 202 GLN A C 1
ATOM 1553 O O . GLN A 1 202 ? 0.908 2.957 -9.354 1.00 81.38 202 GLN A O 1
ATOM 1558 N N . GLU A 1 203 ? 3.099 3.344 -9.665 1.00 82.81 203 GLU A N 1
ATOM 1559 C CA . GLU A 1 203 ? 3.390 3.620 -8.260 1.00 82.81 203 GLU A CA 1
ATOM 1560 C C . GLU A 1 203 ? 2.656 4.881 -7.767 1.00 82.81 203 GLU A C 1
ATOM 1562 O O . GLU A 1 203 ? 2.151 4.885 -6.647 1.00 82.81 203 GLU A O 1
ATOM 1567 N N . GLN A 1 204 ? 2.444 5.900 -8.616 1.00 82.06 204 GLN A N 1
ATOM 1568 C CA . GLN A 1 204 ? 1.570 7.040 -8.289 1.00 82.06 204 GLN A CA 1
ATOM 1569 C C . GLN A 1 204 ? 0.092 6.653 -8.108 1.00 82.06 204 GLN A C 1
ATOM 1571 O O . GLN A 1 204 ? -0.607 7.262 -7.293 1.00 82.06 204 GLN A O 1
ATOM 1576 N N . VAL A 1 205 ? -0.418 5.674 -8.864 1.00 90.12 205 VAL A N 1
ATOM 1577 C CA . VAL A 1 205 ? -1.788 5.160 -8.690 1.00 90.12 205 VAL A CA 1
ATOM 1578 C C . VAL A 1 205 ? -1.887 4.315 -7.418 1.00 90.12 205 VAL A C 1
ATOM 1580 O O . VAL A 1 205 ? -2.840 4.486 -6.658 1.00 90.12 205 VAL A O 1
ATOM 1583 N N . MET A 1 206 ? -0.886 3.476 -7.129 1.00 88.12 206 MET A N 1
ATOM 1584 C CA . MET A 1 206 ? -0.817 2.721 -5.871 1.00 88.12 206 MET A CA 1
ATOM 1585 C C . MET A 1 206 ? -0.722 3.649 -4.655 1.00 88.12 206 MET A C 1
ATOM 1587 O O . MET A 1 206 ? -1.441 3.439 -3.683 1.00 88.12 206 MET A O 1
ATOM 1591 N N . LEU A 1 207 ? 0.077 4.717 -4.722 1.00 90.06 207 LEU A N 1
ATOM 1592 C CA . LEU A 1 207 ? 0.217 5.703 -3.646 1.00 90.06 207 LEU A CA 1
ATOM 1593 C C . LEU A 1 207 ? -1.125 6.383 -3.317 1.00 90.06 207 LEU A C 1
ATOM 1595 O O . LEU A 1 207 ? -1.487 6.518 -2.149 1.00 90.06 207 LEU A O 1
ATOM 1599 N N . LYS A 1 208 ? -1.911 6.738 -4.344 1.00 89.38 208 LYS A N 1
ATOM 1600 C CA . LYS A 1 208 ? -3.274 7.279 -4.179 1.00 89.38 208 LYS A CA 1
ATOM 1601 C C . LYS A 1 208 ? -4.248 6.251 -3.596 1.00 89.38 208 LYS A C 1
ATOM 1603 O O . LYS A 1 208 ? -5.077 6.614 -2.767 1.00 89.38 208 LYS A O 1
ATOM 1608 N N . ALA A 1 209 ? -4.140 4.982 -3.992 1.00 90.25 209 ALA A N 1
ATOM 1609 C CA . ALA A 1 209 ? -4.954 3.906 -3.428 1.00 90.25 209 ALA A CA 1
ATOM 1610 C C . ALA A 1 209 ? -4.627 3.656 -1.943 1.00 90.25 209 ALA A C 1
ATOM 1612 O O . ALA A 1 209 ? -5.543 3.575 -1.131 1.00 90.25 209 ALA A O 1
ATOM 1613 N N . VAL A 1 210 ? -3.341 3.629 -1.574 1.00 92.50 210 VAL A N 1
ATOM 1614 C CA . VAL A 1 210 ? -2.874 3.512 -0.179 1.00 92.50 210 VAL A CA 1
ATOM 1615 C C . VAL A 1 210 ? -3.339 4.703 0.665 1.00 92.50 210 VAL A C 1
ATOM 1617 O O . VAL A 1 210 ? -3.773 4.505 1.797 1.00 92.50 210 VAL A O 1
ATOM 1620 N N . ALA A 1 211 ? -3.320 5.925 0.121 1.00 90.19 211 ALA A N 1
ATOM 1621 C CA . ALA A 1 211 ? -3.845 7.106 0.808 1.00 90.19 211 ALA A CA 1
ATOM 1622 C C . ALA A 1 211 ? -5.359 7.004 1.089 1.00 90.19 211 ALA A C 1
ATOM 1624 O O . ALA A 1 211 ? -5.785 7.263 2.214 1.00 90.19 211 ALA A O 1
ATOM 1625 N N . LEU A 1 212 ? -6.158 6.559 0.112 1.00 92.94 212 LEU A N 1
ATOM 1626 C CA . LEU A 1 212 ? -7.603 6.347 0.278 1.00 92.94 212 LEU A CA 1
ATOM 1627 C C . LEU A 1 212 ? -7.920 5.183 1.237 1.00 92.94 212 LEU A C 1
ATOM 1629 O O . LEU A 1 212 ? -8.857 5.263 2.034 1.00 92.94 212 LEU A O 1
ATOM 1633 N N . GLU A 1 213 ? -7.138 4.101 1.191 1.00 93.19 213 GLU A N 1
ATOM 1634 C CA . GLU A 1 213 ? -7.271 2.980 2.128 1.00 93.19 213 GLU A CA 1
ATOM 1635 C C . GLU A 1 213 ? -6.950 3.424 3.562 1.00 93.19 213 GLU A C 1
ATOM 1637 O O . GLU A 1 213 ? -7.665 3.058 4.491 1.00 93.19 213 GLU A O 1
ATOM 1642 N N . LYS A 1 214 ? -5.928 4.270 3.736 1.00 94.12 214 LYS A N 1
ATOM 1643 C CA . LYS A 1 214 ? -5.517 4.859 5.017 1.00 94.12 214 LYS A CA 1
ATOM 1644 C C . LYS A 1 214 ? -6.583 5.800 5.582 1.00 94.12 214 LYS A C 1
ATOM 1646 O O . LYS A 1 214 ? -6.935 5.652 6.746 1.00 94.12 214 LYS A O 1
ATOM 1651 N N . GLU A 1 215 ? -7.162 6.681 4.767 1.00 92.62 215 GLU A N 1
ATOM 1652 C CA . GLU A 1 215 ? -8.299 7.531 5.161 1.00 92.62 215 GLU A CA 1
ATOM 1653 C C . GLU A 1 215 ? -9.509 6.678 5.588 1.00 92.62 215 GLU A C 1
ATOM 1655 O O . GLU A 1 215 ? -10.069 6.860 6.671 1.00 92.62 215 GLU A O 1
ATOM 1660 N N . THR A 1 216 ? -9.845 5.655 4.793 1.00 95.06 216 THR A N 1
ATOM 1661 C CA . THR A 1 216 ? -10.894 4.673 5.124 1.00 95.06 216 THR A CA 1
ATOM 1662 C C . THR A 1 216 ? -10.577 3.915 6.419 1.00 95.06 216 THR A C 1
ATOM 1664 O O . THR A 1 216 ? -11.478 3.587 7.198 1.00 95.06 216 THR A O 1
ATOM 1667 N N . ALA A 1 217 ? -9.301 3.616 6.669 1.00 94.69 217 ALA A N 1
ATOM 1668 C CA . ALA A 1 217 ? -8.856 2.920 7.863 1.00 94.69 217 ALA A CA 1
ATOM 1669 C C . ALA A 1 217 ? -8.941 3.808 9.113 1.00 94.69 217 ALA A C 1
ATOM 1671 O O . ALA A 1 217 ? -9.386 3.320 10.152 1.00 94.69 217 ALA A O 1
ATOM 1672 N N . GLN A 1 218 ? -8.592 5.092 8.998 1.00 94.00 218 GLN A N 1
ATOM 1673 C CA . GLN A 1 218 ? -8.735 6.093 10.056 1.00 94.00 218 GLN A CA 1
ATOM 1674 C C . GLN A 1 218 ? -10.212 6.318 10.408 1.00 94.00 218 GLN A C 1
ATOM 1676 O O . GLN A 1 218 ? -10.572 6.190 11.573 1.00 94.00 218 GLN A O 1
ATOM 1681 N N . GLY A 1 219 ? -11.102 6.487 9.423 1.00 96.94 219 GLY A N 1
ATOM 1682 C CA . GLY A 1 219 ? -12.542 6.638 9.685 1.00 96.94 219 GLY A CA 1
ATOM 1683 C C . GLY A 1 219 ? -13.164 5.456 10.451 1.00 96.94 219 GLY A C 1
ATOM 1684 O O . GLY A 1 219 ? -13.975 5.653 11.356 1.00 96.94 219 GLY A O 1
ATOM 1685 N N . LYS A 1 220 ? -12.735 4.218 10.160 1.00 96.50 220 LYS A N 1
ATOM 1686 C CA . LYS A 1 220 ? -13.123 3.024 10.942 1.00 96.50 220 LYS A CA 1
ATOM 1687 C C . LYS A 1 220 ? -12.554 3.040 12.364 1.00 96.50 220 LYS A C 1
ATOM 1689 O O . LYS A 1 220 ? -13.238 2.627 13.299 1.00 96.50 220 LYS A O 1
ATOM 1694 N N . ARG A 1 221 ? -11.313 3.506 12.532 1.00 97.38 221 ARG A N 1
ATOM 1695 C CA . ARG A 1 221 ? -10.639 3.634 13.832 1.00 97.38 221 ARG A CA 1
ATOM 1696 C C . ARG A 1 221 ? -11.371 4.633 14.725 1.00 97.38 221 ARG A C 1
ATOM 1698 O O . ARG A 1 221 ? -11.671 4.303 15.867 1.00 97.38 221 ARG A O 1
ATOM 1705 N N . ASP A 1 222 ? -11.746 5.784 14.176 1.00 96.88 222 ASP A N 1
ATOM 1706 C CA . ASP A 1 222 ? -12.495 6.835 14.870 1.00 96.88 222 ASP A CA 1
ATOM 1707 C C . ASP A 1 222 ? -13.930 6.401 15.216 1.00 96.88 222 ASP A C 1
ATOM 1709 O O . ASP A 1 222 ? -14.441 6.725 16.292 1.00 96.88 222 ASP A O 1
ATOM 1713 N N . GLN A 1 223 ? -14.577 5.598 14.360 1.00 96.69 223 GLN A N 1
ATOM 1714 C CA . GLN A 1 223 ? -15.854 4.964 14.701 1.00 96.69 223 GLN A CA 1
ATOM 1715 C C . GLN A 1 223 ? -15.701 4.007 15.897 1.00 96.69 223 GLN A C 1
ATOM 1717 O O . GLN A 1 223 ? -16.456 4.119 16.863 1.00 96.69 223 GLN A O 1
ATOM 1722 N N . LEU A 1 224 ? -14.716 3.103 15.874 1.00 97.56 224 LEU A N 1
ATOM 1723 C CA . LEU A 1 224 ? -14.455 2.174 16.983 1.00 97.56 224 LEU A CA 1
ATOM 1724 C C . LEU A 1 224 ? -14.080 2.910 18.282 1.00 97.56 224 LEU A C 1
ATOM 1726 O O . LEU A 1 224 ? -14.507 2.505 19.364 1.00 97.56 224 LEU A O 1
ATOM 1730 N N . GLU A 1 225 ? -13.317 4.002 18.181 1.00 96.62 225 GLU A N 1
ATOM 1731 C CA . GLU A 1 225 ? -12.980 4.916 19.279 1.00 96.62 225 GLU A CA 1
ATOM 1732 C C . GLU A 1 225 ? -14.251 5.490 19.922 1.00 96.62 225 GLU A C 1
ATOM 1734 O O . GLU A 1 225 ? -14.426 5.406 21.141 1.00 96.62 225 GLU A O 1
ATOM 1739 N N . LYS A 1 226 ? -15.177 6.003 19.101 1.00 97.44 226 LYS A N 1
ATOM 1740 C CA . LYS A 1 226 ? -16.471 6.518 19.556 1.00 97.44 226 LYS A CA 1
ATOM 1741 C C . LYS A 1 226 ? -17.311 5.427 20.220 1.00 97.44 226 LYS A C 1
ATOM 1743 O O . LYS A 1 226 ? -17.716 5.596 21.365 1.00 97.44 226 LYS A O 1
ATOM 1748 N N . GLU A 1 227 ? -17.529 4.295 19.551 1.00 94.69 227 GLU A N 1
ATOM 1749 C CA . GLU A 1 227 ? -18.358 3.209 20.089 1.00 94.69 227 GLU A CA 1
ATOM 1750 C C . GLU A 1 227 ? -17.777 2.601 21.381 1.00 94.69 227 GLU A C 1
ATOM 1752 O O . GLU A 1 227 ? -18.520 2.107 22.232 1.00 94.69 227 GLU A O 1
ATOM 1757 N N . LYS A 1 228 ? -16.447 2.625 21.552 1.00 96.62 228 LYS A N 1
ATOM 1758 C CA . LYS A 1 228 ? -15.775 2.253 22.807 1.00 96.62 228 LYS A CA 1
ATOM 1759 C C . LYS A 1 228 ? -16.115 3.254 23.910 1.00 96.62 228 LYS A C 1
ATOM 1761 O O . LYS A 1 228 ? -16.448 2.841 25.018 1.00 96.62 228 LYS A O 1
ATOM 1766 N N . ASN A 1 229 ? -16.045 4.549 23.617 1.00 95.69 229 ASN A N 1
ATOM 1767 C CA . ASN A 1 229 ? -16.335 5.604 24.587 1.00 95.69 229 ASN A CA 1
ATOM 1768 C C . ASN A 1 229 ? -17.822 5.610 24.988 1.00 95.69 229 ASN A C 1
ATOM 1770 O O . ASN A 1 229 ? -18.125 5.705 26.177 1.00 95.69 229 ASN A O 1
ATOM 1774 N N . ASP A 1 230 ? -18.733 5.388 24.036 1.00 95.25 230 ASP A N 1
ATOM 1775 C CA . ASP A 1 230 ? -20.167 5.205 24.296 1.00 95.25 230 ASP A CA 1
ATOM 1776 C C . ASP A 1 230 ? -20.415 3.988 25.221 1.00 95.25 230 ASP A C 1
ATOM 1778 O O . ASP A 1 230 ? -21.164 4.085 26.198 1.00 95.25 230 ASP A O 1
ATOM 1782 N N . ALA A 1 231 ? -19.717 2.864 24.999 1.00 93.94 231 ALA A N 1
ATOM 1783 C CA . ALA A 1 231 ? -19.783 1.687 25.874 1.00 93.94 231 ALA A CA 1
ATOM 1784 C C . ALA A 1 231 ? -19.195 1.933 27.283 1.00 93.94 231 ALA A C 1
ATOM 1786 O O . ALA A 1 231 ? -19.759 1.458 28.269 1.00 93.94 231 ALA A O 1
ATOM 1787 N N . ILE A 1 232 ? -18.116 2.719 27.411 1.00 94.75 232 ILE A N 1
ATOM 1788 C CA . ILE A 1 232 ? -17.558 3.141 28.712 1.00 94.75 232 ILE A CA 1
ATOM 1789 C C . ILE A 1 232 ? -18.568 4.005 29.488 1.00 94.75 232 ILE A C 1
ATOM 1791 O O . ILE A 1 232 ? -18.736 3.826 30.698 1.00 94.75 232 ILE A O 1
ATOM 1795 N N . VAL A 1 233 ? -19.280 4.913 28.812 1.00 96.25 233 VAL A N 1
ATOM 1796 C CA . VAL A 1 233 ? -20.341 5.726 29.432 1.00 96.25 233 VAL A CA 1
ATOM 1797 C C . VAL A 1 233 ? -21.518 4.850 29.874 1.00 96.25 233 VAL A C 1
ATOM 1799 O O . VAL A 1 233 ? -21.997 5.005 30.999 1.00 96.25 233 VAL A O 1
ATOM 1802 N N . ALA A 1 234 ? -21.947 3.890 29.049 1.00 92.69 234 ALA A N 1
ATOM 1803 C CA . ALA A 1 234 ? -23.002 2.941 29.409 1.00 92.69 234 ALA A CA 1
ATOM 1804 C C . ALA A 1 234 ? -22.623 2.076 30.628 1.00 92.69 234 ALA A C 1
ATOM 1806 O O . ALA A 1 234 ? -23.418 1.945 31.561 1.00 92.69 234 ALA A O 1
ATOM 1807 N N . LEU A 1 235 ? -21.390 1.556 30.669 1.00 92.00 235 LEU A N 1
ATOM 1808 C CA . LEU A 1 235 ? -20.846 0.789 31.795 1.00 92.00 235 LEU A CA 1
ATOM 1809 C C . LEU A 1 235 ? -20.848 1.603 33.094 1.00 92.00 235 LEU A C 1
ATOM 1811 O O . LEU A 1 235 ? -21.228 1.099 34.154 1.00 92.00 235 LEU A O 1
ATOM 1815 N N . ARG A 1 236 ? -20.448 2.877 33.013 1.00 90.62 236 ARG A N 1
ATOM 1816 C CA . ARG A 1 236 ? -20.453 3.795 34.154 1.00 90.62 236 ARG A CA 1
ATOM 1817 C C . ARG A 1 236 ? -21.866 3.991 34.703 1.00 90.62 236 ARG A C 1
ATOM 1819 O O . ARG A 1 236 ? -22.080 3.789 35.895 1.00 90.62 236 ARG A O 1
ATOM 1826 N N . GLN A 1 237 ? -22.834 4.288 33.834 1.00 91.94 237 GLN A N 1
ATOM 1827 C CA . GLN A 1 237 ? -24.241 4.423 34.228 1.00 91.94 237 GLN A CA 1
ATOM 1828 C C . GLN A 1 237 ? -24.801 3.128 34.832 1.00 91.94 237 GLN A C 1
ATOM 1830 O O . GLN A 1 237 ? -25.575 3.184 35.786 1.00 91.94 237 GLN A O 1
ATOM 1835 N N . GLN A 1 238 ? -24.418 1.959 34.309 1.00 88.56 238 GLN A N 1
ATOM 1836 C CA . GLN A 1 238 ? -24.846 0.669 34.852 1.00 88.56 238 GLN A CA 1
ATOM 1837 C C . GLN A 1 238 ? -24.304 0.448 36.273 1.00 88.56 238 GLN A C 1
ATOM 1839 O O . GLN A 1 238 ? -25.078 0.145 37.182 1.00 88.56 238 GLN A O 1
ATOM 1844 N N . ARG A 1 239 ? -23.009 0.701 36.502 1.00 86.44 239 ARG A N 1
ATOM 1845 C CA . ARG A 1 239 ? -22.393 0.608 37.838 1.00 86.44 239 ARG A CA 1
ATOM 1846 C C . ARG A 1 239 ? -22.957 1.636 38.826 1.00 86.44 239 ARG A C 1
ATOM 1848 O O . ARG A 1 239 ? -23.134 1.319 40.000 1.00 86.44 239 ARG A O 1
ATOM 1855 N N . GLU A 1 240 ? -23.313 2.834 38.364 1.00 89.19 240 GLU A N 1
ATOM 1856 C CA . GLU A 1 240 ? -24.003 3.846 39.177 1.00 89.19 240 GLU A CA 1
ATOM 1857 C C . GLU A 1 240 ? -25.431 3.404 39.562 1.00 89.19 240 GLU A C 1
ATOM 1859 O O . GLU A 1 240 ? -25.827 3.566 40.720 1.00 89.19 240 GLU A O 1
ATOM 1864 N N . ARG A 1 241 ? -26.187 2.768 38.651 1.00 87.44 241 ARG A N 1
ATOM 1865 C CA . ARG A 1 241 ? -27.503 2.162 38.956 1.00 87.44 241 ARG A CA 1
ATOM 1866 C C . ARG A 1 241 ? -27.385 1.021 39.964 1.00 87.44 241 ARG A C 1
ATOM 1868 O O . ARG A 1 241 ? -28.158 0.988 40.919 1.00 87.44 241 ARG A O 1
ATOM 1875 N N . GLU A 1 242 ? -26.412 0.125 39.794 1.00 85.94 242 GLU A N 1
ATOM 1876 C CA . GLU A 1 242 ? -26.141 -0.954 40.751 1.00 85.94 242 GLU A CA 1
ATOM 1877 C C . GLU A 1 242 ? -25.793 -0.413 42.140 1.00 85.94 242 GLU A C 1
ATOM 1879 O O . GLU A 1 242 ? -26.323 -0.896 43.140 1.00 85.94 242 GLU A O 1
ATOM 1884 N N . ALA A 1 243 ? -24.934 0.608 42.224 1.00 84.88 243 ALA A N 1
ATOM 1885 C CA . ALA A 1 243 ? -24.584 1.241 43.491 1.00 84.88 243 ALA A CA 1
ATOM 1886 C C . ALA A 1 243 ? -25.822 1.847 44.174 1.00 84.88 243 ALA A C 1
ATOM 1888 O O . ALA A 1 243 ? -26.060 1.592 45.355 1.00 84.88 243 ALA A O 1
ATOM 1889 N N . GLN A 1 244 ? -26.666 2.570 43.429 1.00 89.25 244 GLN A N 1
ATOM 1890 C CA . GLN A 1 244 ? -27.931 3.102 43.949 1.00 89.25 244 GLN A CA 1
ATOM 1891 C C . GLN A 1 244 ? -28.906 1.997 44.386 1.00 89.25 244 GLN A C 1
ATOM 1893 O O . GLN A 1 244 ? -29.574 2.149 45.409 1.00 89.25 244 GLN A O 1
ATOM 1898 N N . ALA A 1 245 ? -28.988 0.883 43.652 1.00 86.88 245 ALA A N 1
ATOM 1899 C CA . ALA A 1 245 ? -29.824 -0.261 44.014 1.00 86.88 245 ALA A CA 1
ATOM 1900 C C . ALA A 1 245 ? -29.334 -0.938 45.306 1.00 86.88 245 ALA A C 1
ATOM 1902 O O . ALA A 1 245 ? -30.137 -1.195 46.202 1.00 86.88 245 ALA A O 1
ATOM 1903 N N . ARG A 1 246 ? -28.017 -1.148 45.449 1.00 85.25 246 ARG A N 1
ATOM 1904 C CA . ARG A 1 246 ? -27.394 -1.689 46.672 1.00 85.25 246 ARG A CA 1
ATOM 1905 C C . ARG A 1 246 ? -27.618 -0.767 47.876 1.00 85.25 246 ARG A C 1
ATOM 1907 O O . ARG A 1 246 ? -28.001 -1.257 48.934 1.00 85.25 246 ARG A O 1
ATOM 1914 N N . ILE A 1 247 ? -27.468 0.552 47.708 1.00 85.69 247 ILE A N 1
ATOM 1915 C CA . ILE A 1 247 ? -27.741 1.547 48.762 1.00 85.69 247 ILE A CA 1
ATOM 1916 C C . ILE A 1 247 ? -29.216 1.507 49.186 1.00 85.69 247 ILE A C 1
ATOM 1918 O O . ILE A 1 247 ? -29.499 1.435 50.380 1.00 85.69 247 ILE A O 1
ATOM 1922 N N . LYS A 1 248 ? -30.163 1.490 48.237 1.00 90.31 248 LYS A N 1
ATOM 1923 C CA . LYS A 1 248 ? -31.603 1.391 48.539 1.00 90.31 248 LYS A CA 1
ATOM 1924 C C . LYS A 1 248 ? -31.951 0.085 49.260 1.00 90.31 248 LYS A C 1
ATOM 1926 O O . LYS A 1 248 ? -32.668 0.120 50.255 1.00 90.31 248 LYS A O 1
ATOM 1931 N N . ALA A 1 249 ? -31.397 -1.046 48.820 1.00 86.31 249 ALA A N 1
ATOM 1932 C CA . ALA A 1 249 ? -31.595 -2.339 49.475 1.00 86.31 249 ALA A CA 1
ATOM 1933 C C . ALA A 1 249 ? -31.021 -2.363 50.906 1.00 86.31 249 ALA A C 1
ATOM 1935 O O . ALA A 1 249 ? -31.670 -2.872 51.817 1.00 86.31 249 ALA A O 1
ATOM 1936 N N . GLN A 1 250 ? -29.848 -1.759 51.137 1.00 87.56 250 GLN A N 1
ATOM 1937 C CA . GLN A 1 250 ? -29.292 -1.588 52.485 1.00 87.56 250 GLN A CA 1
ATOM 1938 C C . GLN A 1 250 ? -30.160 -0.672 53.357 1.00 87.56 250 GLN A C 1
ATOM 1940 O O . GLN A 1 250 ? -30.410 -1.001 54.513 1.00 87.56 250 GLN A O 1
ATOM 1945 N N . GLN A 1 251 ? -30.660 0.444 52.820 1.00 89.69 251 GLN A N 1
ATOM 1946 C CA . GLN A 1 251 ? -31.570 1.345 53.536 1.00 89.69 251 GLN A CA 1
ATOM 1947 C C . GLN A 1 251 ? -32.883 0.647 53.919 1.00 89.69 251 GLN A C 1
ATOM 1949 O O . GLN A 1 251 ? -33.348 0.804 55.046 1.00 89.69 251 GLN A O 1
ATOM 1954 N N . GLU A 1 252 ? -33.460 -0.163 53.027 1.00 91.06 252 GLU A N 1
ATOM 1955 C CA . GLU A 1 252 ? -34.671 -0.932 53.323 1.00 91.06 252 GLU A CA 1
ATOM 1956 C C . GLU A 1 252 ? -34.414 -2.052 54.343 1.00 91.06 252 GLU A C 1
ATOM 1958 O O . GLU A 1 252 ? -35.224 -2.243 55.249 1.00 91.06 252 GLU A O 1
ATOM 1963 N N . ALA A 1 253 ? -33.275 -2.748 54.257 1.00 89.88 253 ALA A N 1
ATOM 1964 C CA . ALA A 1 253 ? -32.873 -3.746 55.248 1.00 89.88 253 ALA A CA 1
ATOM 1965 C C . ALA A 1 253 ? -32.651 -3.119 56.637 1.00 89.88 253 ALA A C 1
ATOM 1967 O O . ALA A 1 253 ? -33.115 -3.663 57.634 1.00 89.88 253 ALA A O 1
ATOM 1968 N N . ILE A 1 254 ? -32.018 -1.941 56.708 1.00 89.62 254 ILE A N 1
ATOM 1969 C CA . ILE A 1 254 ? -31.860 -1.171 57.953 1.00 89.62 254 ILE A CA 1
ATOM 1970 C C . ILE A 1 254 ? -33.222 -0.698 58.484 1.00 89.62 254 ILE A C 1
ATOM 1972 O O . ILE A 1 254 ? -33.432 -0.716 59.695 1.00 89.62 254 ILE A O 1
ATOM 1976 N N . ARG A 1 255 ? -34.161 -0.302 57.612 1.00 90.88 255 ARG A N 1
ATOM 1977 C CA . ARG A 1 255 ? -35.531 0.048 58.022 1.00 90.88 255 ARG A CA 1
ATOM 1978 C C . ARG A 1 255 ? -36.249 -1.158 58.632 1.00 90.88 255 ARG A C 1
ATOM 1980 O O . ARG A 1 255 ? -36.743 -1.044 59.746 1.00 90.88 255 ARG A O 1
ATOM 1987 N N . LYS A 1 256 ? -36.242 -2.308 57.951 1.00 92.69 256 LYS A N 1
ATOM 1988 C CA . LYS A 1 256 ? -36.854 -3.555 58.442 1.00 92.69 256 LYS A CA 1
ATOM 1989 C C . LYS A 1 256 ? -36.235 -4.015 59.760 1.00 92.69 256 LYS A C 1
ATOM 1991 O O . LYS A 1 256 ? -36.970 -4.255 60.705 1.00 92.69 256 LYS A O 1
ATOM 1996 N N . ALA A 1 257 ? -34.906 -4.008 59.875 1.00 90.62 257 ALA A N 1
ATOM 1997 C CA . ALA A 1 257 ? -34.220 -4.344 61.122 1.00 90.62 257 ALA A CA 1
ATOM 1998 C C . ALA A 1 257 ? -34.614 -3.414 62.288 1.00 90.62 257 ALA A C 1
ATOM 2000 O O . ALA A 1 257 ? -34.793 -3.889 63.404 1.00 90.62 257 ALA A O 1
ATOM 2001 N N . LYS A 1 258 ? -34.809 -2.109 62.039 1.00 92.00 258 LYS A N 1
ATOM 2002 C CA . LYS A 1 258 ? -35.315 -1.162 63.052 1.00 92.00 258 LYS A CA 1
ATOM 2003 C C . LYS A 1 258 ? -36.790 -1.372 63.396 1.00 92.00 258 LYS A C 1
ATOM 2005 O O . LYS A 1 258 ? -37.171 -1.168 64.542 1.00 92.00 258 LYS A O 1
ATOM 2010 N N . GLU A 1 259 ? -37.617 -1.761 62.430 1.00 90.88 259 GLU A N 1
ATOM 2011 C CA . GLU A 1 259 ? -39.030 -2.095 62.652 1.00 90.88 259 GLU A CA 1
ATOM 2012 C C . GLU A 1 259 ? -39.163 -3.398 63.463 1.00 90.88 259 GLU A C 1
ATOM 2014 O O . GLU A 1 259 ? -39.924 -3.442 64.427 1.00 90.88 259 GLU A O 1
ATOM 2019 N N . GLU A 1 260 ? -38.350 -4.415 63.165 1.00 91.44 260 GLU A N 1
ATOM 2020 C CA . GLU A 1 260 ? -38.223 -5.654 63.946 1.00 91.44 260 GLU A CA 1
ATOM 2021 C C . GLU A 1 260 ? -37.652 -5.405 65.355 1.00 91.44 260 GLU A C 1
ATOM 2023 O O . GLU A 1 260 ? -38.124 -5.993 66.330 1.00 91.44 260 GLU A O 1
ATOM 2028 N N . GLU A 1 261 ? -36.662 -4.517 65.496 1.00 90.62 261 GLU A N 1
ATOM 2029 C CA . GLU A 1 261 ? -36.116 -4.114 66.798 1.00 90.62 261 GLU A CA 1
ATOM 2030 C C . GLU A 1 261 ? -37.163 -3.366 67.637 1.00 90.62 261 GLU A C 1
ATOM 2032 O O . GLU A 1 261 ? -37.343 -3.684 68.811 1.00 90.62 261 GLU A O 1
ATOM 2037 N N . MET A 1 262 ? -37.909 -2.435 67.037 1.00 91.62 262 MET A N 1
ATOM 2038 C CA . MET A 1 262 ? -38.997 -1.712 67.703 1.00 91.62 262 MET A CA 1
ATOM 2039 C C . MET A 1 262 ? -40.123 -2.659 68.141 1.00 91.62 262 MET A C 1
ATOM 2041 O O . MET A 1 262 ? -40.583 -2.570 69.278 1.00 91.62 262 MET A O 1
ATOM 2045 N N . GLN A 1 263 ? -40.517 -3.616 67.293 1.00 91.19 263 GLN A N 1
ATOM 2046 C CA . GLN A 1 263 ? -41.492 -4.654 67.652 1.00 91.19 263 GLN A CA 1
ATOM 2047 C C . GLN A 1 263 ? -40.989 -5.550 68.792 1.00 91.19 263 GLN A C 1
ATOM 2049 O O . GLN A 1 263 ? -41.761 -5.888 69.687 1.00 91.19 263 GLN A O 1
ATOM 2054 N N . ARG A 1 264 ? -39.694 -5.899 68.816 1.00 91.19 264 ARG A N 1
ATOM 2055 C CA . ARG A 1 264 ? -39.081 -6.624 69.943 1.00 91.19 264 ARG A CA 1
ATOM 2056 C C . ARG A 1 264 ? -39.097 -5.810 71.233 1.00 91.19 264 ARG A C 1
ATOM 2058 O O . ARG A 1 264 ? -39.474 -6.352 72.266 1.00 91.19 264 ARG A O 1
ATOM 2065 N N . GLN A 1 265 ? -38.729 -4.529 71.180 1.00 90.06 265 GLN A N 1
ATOM 2066 C CA . GLN A 1 265 ? -38.759 -3.638 72.345 1.00 90.06 265 GLN A CA 1
ATOM 2067 C C . GLN A 1 265 ? -40.190 -3.458 72.880 1.00 90.06 265 GLN A C 1
ATOM 2069 O O . GLN A 1 265 ? -40.393 -3.499 74.093 1.00 90.06 265 GLN A O 1
ATOM 2074 N N . GLN A 1 266 ? -41.189 -3.339 71.996 1.00 90.12 266 GLN A N 1
ATOM 2075 C CA . GLN A 1 266 ? -42.601 -3.309 72.381 1.00 90.12 266 GLN A CA 1
ATOM 2076 C C . GLN A 1 266 ? -43.040 -4.633 73.027 1.00 90.12 266 GLN A C 1
ATOM 2078 O O . GLN A 1 266 ? -43.590 -4.611 74.123 1.00 90.12 266 GLN A O 1
ATOM 2083 N N . ALA A 1 267 ? -42.748 -5.782 72.410 1.00 90.12 267 ALA A N 1
ATOM 2084 C CA . ALA A 1 267 ? -43.107 -7.090 72.962 1.00 90.12 267 ALA A CA 1
ATOM 2085 C C . ALA A 1 267 ? -42.429 -7.366 74.320 1.00 90.12 267 ALA A C 1
ATOM 2087 O O . ALA A 1 267 ? -43.040 -7.954 75.210 1.00 90.12 267 ALA A O 1
ATOM 2088 N N . GLU A 1 268 ? -41.188 -6.911 74.517 1.00 91.88 268 GLU A N 1
ATOM 2089 C CA . GLU A 1 268 ? -40.489 -6.997 75.805 1.00 91.88 268 GLU A CA 1
ATOM 2090 C C . GLU A 1 268 ? -41.125 -6.075 76.865 1.00 91.88 268 GLU A C 1
ATOM 2092 O O . GLU A 1 268 ? -41.246 -6.461 78.029 1.00 91.88 268 GLU A O 1
ATOM 2097 N N . ALA A 1 269 ? -41.576 -4.877 76.477 1.00 90.06 269 ALA A N 1
ATOM 2098 C CA . ALA A 1 269 ? -42.308 -3.968 77.358 1.00 90.06 269 ALA A CA 1
ATOM 2099 C C . ALA A 1 269 ? -43.695 -4.521 77.740 1.00 90.06 269 ALA A C 1
ATOM 2101 O O . ALA A 1 269 ? -44.071 -4.467 78.910 1.00 90.06 269 ALA A O 1
ATOM 2102 N N . GLU A 1 270 ? -44.424 -5.111 76.790 1.00 89.62 270 GLU A N 1
ATOM 2103 C CA . GLU A 1 270 ? -45.707 -5.784 77.025 1.00 89.62 270 GLU A CA 1
ATOM 2104 C C . GLU A 1 270 ? -45.546 -7.009 77.938 1.00 89.62 270 GLU A C 1
ATOM 2106 O O . GLU A 1 270 ? -46.323 -7.174 78.878 1.00 89.62 270 GLU A O 1
ATOM 2111 N N . GLN A 1 271 ? -44.498 -7.822 77.748 1.00 88.25 271 GLN A N 1
ATOM 2112 C CA . GLN A 1 271 ? -44.178 -8.933 78.653 1.00 88.25 271 GLN A CA 1
ATOM 2113 C C . GLN A 1 271 ? -43.859 -8.449 80.073 1.00 88.25 271 GLN A C 1
ATOM 2115 O O . GLN A 1 271 ? -44.383 -9.011 81.034 1.00 88.25 271 GLN A O 1
ATOM 2120 N N . LYS A 1 272 ? -43.065 -7.382 80.226 1.00 92.06 272 LYS A N 1
ATOM 2121 C CA . LYS A 1 272 ? -42.765 -6.781 81.540 1.00 92.06 272 LYS A CA 1
ATOM 2122 C C . LYS A 1 272 ? -44.017 -6.223 82.219 1.00 92.06 272 LYS A C 1
ATOM 2124 O O . LYS A 1 272 ? -44.213 -6.454 83.410 1.00 92.06 272 LYS A O 1
ATOM 2129 N N . ALA A 1 273 ? -44.889 -5.548 81.469 1.00 89.94 273 ALA A N 1
ATOM 2130 C CA . ALA A 1 273 ? -46.163 -5.048 81.979 1.00 89.94 273 ALA A CA 1
ATOM 2131 C C . ALA A 1 273 ? -47.102 -6.194 82.404 1.00 89.94 273 ALA A C 1
ATOM 2133 O O . ALA A 1 273 ? -47.737 -6.107 83.455 1.00 89.94 273 ALA A O 1
ATOM 2134 N N . ALA A 1 274 ? -47.150 -7.289 81.637 1.00 88.56 274 ALA A N 1
ATOM 2135 C CA . ALA A 1 274 ? -47.910 -8.488 81.983 1.00 88.56 274 ALA A CA 1
ATOM 2136 C C . ALA A 1 274 ? -47.344 -9.205 83.224 1.00 88.56 274 ALA A C 1
ATOM 2138 O O . ALA A 1 274 ? -48.113 -9.637 84.081 1.00 88.56 274 ALA A O 1
ATOM 2139 N N . GLU A 1 275 ? -46.018 -9.286 83.372 1.00 90.19 275 GLU A N 1
ATOM 2140 C CA . GLU A 1 275 ? -45.358 -9.848 84.558 1.00 90.19 275 GLU A CA 1
ATOM 2141 C C . GLU A 1 275 ? -45.629 -8.997 85.815 1.00 90.19 275 GLU A C 1
ATOM 2143 O O . GLU A 1 275 ? -45.907 -9.532 86.890 1.00 90.19 275 GLU A O 1
ATOM 2148 N N . GLU A 1 276 ? -45.605 -7.666 85.694 1.00 88.88 276 GLU A N 1
ATOM 2149 C CA . GLU A 1 276 ? -45.945 -6.756 86.792 1.00 88.88 276 GLU A CA 1
ATOM 2150 C C . GLU A 1 276 ? -47.439 -6.831 87.160 1.00 88.88 276 GLU A C 1
ATOM 2152 O O . GLU A 1 276 ? -47.787 -6.842 88.343 1.00 88.88 276 GLU A O 1
ATOM 2157 N N . ALA A 1 277 ? -48.328 -6.943 86.167 1.00 87.06 277 ALA A N 1
ATOM 2158 C CA . ALA A 1 277 ? -49.758 -7.154 86.383 1.00 87.06 277 ALA A CA 1
ATOM 2159 C C . ALA A 1 277 ? -50.046 -8.505 87.063 1.00 87.06 277 ALA A C 1
ATOM 2161 O O . ALA A 1 277 ? -50.838 -8.554 88.004 1.00 87.06 277 ALA A O 1
ATOM 2162 N N . ALA A 1 278 ? -49.360 -9.579 86.656 1.00 88.38 278 ALA A N 1
ATOM 2163 C CA . ALA A 1 278 ? -49.471 -10.895 87.283 1.00 88.38 278 ALA A CA 1
ATOM 2164 C C . ALA A 1 278 ? -49.039 -10.860 88.759 1.00 88.38 278 ALA A C 1
ATOM 2166 O O . ALA A 1 278 ? -49.777 -11.337 89.617 1.00 88.38 278 ALA A O 1
ATOM 2167 N N . LYS A 1 279 ? -47.912 -10.208 89.080 1.00 91.94 279 LYS A N 1
ATOM 2168 C CA . LYS A 1 279 ? -47.447 -10.026 90.470 1.00 91.94 279 LYS A CA 1
ATOM 2169 C C . LYS A 1 279 ? -48.430 -9.216 91.320 1.00 91.94 279 LYS A C 1
ATOM 2171 O O . LYS A 1 279 ? -48.645 -9.546 92.484 1.00 91.94 279 LYS A O 1
ATOM 2176 N N . LYS A 1 280 ? -49.060 -8.180 90.754 1.00 89.75 280 LYS A N 1
ATOM 2177 C CA . LYS A 1 280 ? -50.117 -7.411 91.440 1.00 89.75 280 LYS A CA 1
ATOM 2178 C C . LYS A 1 280 ? -51.363 -8.265 91.694 1.00 89.75 280 LYS A C 1
ATOM 2180 O O . LYS A 1 280 ? -51.891 -8.236 92.802 1.00 89.75 280 LYS A O 1
ATOM 2185 N N . ALA A 1 281 ? -51.790 -9.063 90.716 1.00 86.81 281 ALA A N 1
ATOM 2186 C CA . ALA A 1 281 ? -52.918 -9.982 90.864 1.00 86.81 281 ALA A CA 1
ATOM 2187 C C . ALA A 1 281 ? -52.639 -11.094 91.895 1.00 86.81 281 ALA A C 1
ATOM 2189 O O . ALA A 1 281 ? -53.517 -11.423 92.690 1.00 86.81 281 ALA A O 1
ATOM 2190 N N . GLU A 1 282 ? -51.414 -11.627 91.940 1.00 89.12 282 GLU A N 1
ATOM 2191 C CA . GLU A 1 282 ? -50.965 -12.593 92.951 1.00 89.12 282 GLU A CA 1
ATOM 2192 C C . GLU A 1 282 ? -50.983 -11.983 94.363 1.00 89.12 282 GLU A C 1
ATOM 2194 O O . GLU A 1 282 ? -51.536 -12.581 95.287 1.00 89.12 282 GLU A O 1
ATOM 2199 N N . GLN A 1 283 ? -50.466 -10.760 94.530 1.00 86.06 283 GLN A N 1
ATOM 2200 C CA . GLN A 1 283 ? -50.533 -10.029 95.802 1.00 86.06 283 GLN A CA 1
ATOM 2201 C C . GLN A 1 283 ? -51.978 -9.739 96.235 1.00 86.06 283 GLN A C 1
ATOM 2203 O O . GLN A 1 283 ? -52.307 -9.880 97.414 1.00 86.06 283 GLN A O 1
ATOM 2208 N N . GLU A 1 284 ? -52.864 -9.371 95.306 1.00 88.25 284 GLU A N 1
ATOM 2209 C CA . GLU A 1 284 ? -54.279 -9.140 95.609 1.00 88.25 284 GLU A CA 1
ATOM 2210 C C . GLU A 1 284 ? -55.005 -10.443 95.987 1.00 88.25 284 GLU A C 1
ATOM 2212 O O . GLU A 1 284 ? -55.789 -10.460 96.941 1.00 88.25 284 GLU A O 1
ATOM 2217 N N . ALA A 1 285 ? -54.716 -11.548 95.294 1.00 86.81 285 ALA A N 1
ATOM 2218 C CA . ALA A 1 285 ? -55.241 -12.873 95.613 1.00 86.81 285 ALA A CA 1
ATOM 2219 C C . ALA A 1 285 ? -54.762 -13.355 96.993 1.00 86.81 285 ALA A C 1
ATOM 2221 O O . ALA A 1 285 ? -55.577 -13.821 97.791 1.00 86.81 285 ALA A O 1
ATOM 2222 N N . LEU A 1 286 ? -53.478 -13.163 97.317 1.00 89.12 286 LEU A N 1
ATOM 2223 C CA . LEU A 1 286 ? -52.923 -13.458 98.638 1.00 89.12 286 LEU A CA 1
ATOM 2224 C C . LEU A 1 286 ? -53.602 -12.620 99.730 1.00 89.12 286 LEU A C 1
ATOM 2226 O O . LEU A 1 286 ? -53.989 -13.165 100.764 1.00 89.12 286 LEU A O 1
ATOM 2230 N N . ARG A 1 287 ? -53.830 -11.320 99.490 1.00 88.94 287 ARG A N 1
ATOM 2231 C CA . ARG A 1 287 ? -54.544 -10.456 100.442 1.00 88.94 287 ARG A CA 1
ATOM 2232 C C . ARG A 1 287 ? -55.997 -10.899 100.635 1.00 88.94 287 ARG A C 1
ATOM 2234 O O . ARG A 1 287 ? -56.484 -10.914 101.760 1.00 88.94 287 ARG A O 1
ATOM 2241 N N . LYS A 1 288 ? -56.692 -11.300 99.564 1.00 88.62 288 LYS A N 1
ATOM 2242 C CA . LYS A 1 288 ? -58.055 -11.858 99.636 1.00 88.62 288 LYS A CA 1
ATOM 2243 C C . LYS A 1 288 ? -58.091 -13.174 100.420 1.00 88.62 288 LYS A C 1
ATOM 2245 O O . LYS A 1 288 ? -58.985 -13.350 101.243 1.00 88.62 288 LYS A O 1
ATOM 2250 N N . ALA A 1 289 ? -57.106 -14.054 100.232 1.00 86.81 289 ALA A N 1
ATOM 2251 C CA . ALA A 1 289 ? -56.977 -15.296 100.996 1.00 86.81 289 ALA A CA 1
ATOM 2252 C C . ALA A 1 289 ? -56.715 -15.033 102.492 1.00 86.81 289 ALA A C 1
ATOM 2254 O O . ALA A 1 289 ? -57.362 -15.644 103.340 1.00 86.81 289 ALA A O 1
ATOM 2255 N N . GLN A 1 290 ? -55.846 -14.071 102.826 1.00 86.19 290 GLN A N 1
ATOM 2256 C CA . GLN A 1 290 ? -55.623 -13.624 104.208 1.00 86.19 290 GLN A CA 1
ATOM 2257 C C . GLN A 1 290 ? -56.916 -13.088 104.842 1.00 86.19 290 GLN A C 1
ATOM 2259 O O . GLN A 1 290 ? -57.298 -13.540 105.918 1.00 86.19 290 GLN A O 1
ATOM 2264 N N . GLN A 1 291 ? -57.645 -12.212 104.140 1.00 85.75 291 GLN A N 1
ATOM 2265 C CA . GLN A 1 291 ? -58.928 -11.670 104.609 1.00 85.75 291 GLN A CA 1
ATOM 2266 C C . GLN A 1 291 ? -59.997 -12.768 104.796 1.00 85.75 291 GLN A C 1
ATOM 2268 O O . GLN A 1 291 ? -60.793 -12.698 105.732 1.00 85.75 291 GLN A O 1
ATOM 2273 N N . GLN A 1 292 ? -60.002 -13.817 103.964 1.00 82.31 292 GLN A N 1
ATOM 2274 C CA . GLN A 1 292 ? -60.859 -14.994 104.161 1.00 82.31 292 GLN A CA 1
ATOM 2275 C C . GLN A 1 292 ? -60.432 -15.847 105.366 1.00 82.31 292 GLN A C 1
ATOM 2277 O O . GLN A 1 292 ? -61.291 -16.346 106.094 1.00 82.31 292 GLN A O 1
ATOM 2282 N N . GLU A 1 293 ? -59.131 -16.011 105.621 1.00 85.62 293 GLU A N 1
ATOM 2283 C CA . GLU A 1 293 ? -58.646 -16.749 106.792 1.00 85.62 293 GLU A CA 1
ATOM 2284 C C . GLU A 1 293 ? -58.944 -16.001 108.103 1.00 85.62 293 GLU A C 1
ATOM 2286 O O . GLU A 1 293 ? -59.359 -16.622 109.083 1.00 85.62 293 GLU A O 1
ATOM 2291 N N . GLU A 1 294 ? -58.799 -14.673 108.115 1.00 84.31 294 GLU A N 1
ATOM 2292 C CA . GLU A 1 294 ? -59.209 -13.799 109.221 1.00 84.31 294 GLU A CA 1
ATOM 2293 C C . GLU A 1 294 ? -60.721 -13.866 109.463 1.00 84.31 294 GLU A C 1
ATOM 2295 O O . GLU A 1 294 ? -61.147 -14.103 110.595 1.00 84.31 294 GLU A O 1
ATOM 2300 N N . ALA A 1 295 ? -61.541 -13.772 108.409 1.00 82.62 295 ALA A N 1
ATOM 2301 C CA . ALA A 1 295 ? -62.990 -13.940 108.517 1.00 82.62 295 ALA A CA 1
ATOM 2302 C C . ALA A 1 295 ? -63.373 -15.323 109.077 1.00 82.62 295 ALA A C 1
ATOM 2304 O O . ALA A 1 295 ? -64.239 -15.419 109.947 1.00 82.62 295 ALA A O 1
ATOM 2305 N N . ARG A 1 296 ? -62.687 -16.397 108.656 1.00 87.12 296 ARG A N 1
ATOM 2306 C CA . ARG A 1 296 ? -62.904 -17.753 109.189 1.00 87.12 296 ARG A CA 1
ATOM 2307 C C . ARG A 1 296 ? -62.491 -17.877 110.661 1.00 87.12 296 ARG A C 1
ATOM 2309 O O . ARG A 1 296 ? -63.163 -18.570 111.422 1.00 87.12 296 ARG A O 1
ATOM 2316 N N . LYS A 1 297 ? -61.412 -17.207 111.085 1.00 85.94 297 LYS A N 1
ATOM 2317 C CA . LYS A 1 297 ? -61.001 -17.135 112.502 1.00 85.94 297 LYS A CA 1
ATOM 2318 C C . LYS A 1 297 ? -62.046 -16.393 113.340 1.00 85.94 297 LYS A C 1
ATOM 2320 O O . LYS A 1 297 ? -62.446 -16.911 114.378 1.00 85.94 297 LYS A O 1
ATOM 2325 N N . ALA A 1 298 ? -62.549 -15.257 112.855 1.00 82.75 298 ALA A N 1
ATOM 2326 C CA . ALA A 1 298 ? -63.609 -14.496 113.516 1.00 82.75 298 ALA A CA 1
ATOM 2327 C C . ALA A 1 298 ? -64.924 -15.294 113.625 1.00 82.75 298 ALA A C 1
ATOM 2329 O O . ALA A 1 298 ? -65.552 -15.299 114.682 1.00 82.75 298 ALA A O 1
ATOM 2330 N N . GLN A 1 299 ? -65.312 -16.036 112.580 1.00 81.19 299 GLN A N 1
ATOM 2331 C CA . GLN A 1 299 ? -66.461 -16.952 112.623 1.00 81.19 299 GLN A CA 1
ATOM 2332 C C . GLN A 1 299 ? -66.275 -18.078 113.653 1.00 81.19 299 GLN A C 1
ATOM 2334 O O . GLN A 1 299 ? -67.205 -18.385 114.395 1.00 81.19 299 GLN A O 1
ATOM 2339 N N . LEU A 1 300 ? -65.077 -18.667 113.742 1.00 81.69 300 LEU A N 1
ATOM 2340 C CA . LEU A 1 300 ? -64.767 -19.700 114.736 1.00 81.69 300 LEU A CA 1
ATOM 2341 C C . LEU A 1 300 ? -64.786 -19.151 116.174 1.00 81.69 300 LEU A C 1
ATOM 2343 O O . LEU A 1 300 ? -65.216 -19.846 117.092 1.00 81.69 300 LEU A O 1
ATOM 2347 N N . GLU A 1 301 ? -64.345 -17.911 116.383 1.00 83.19 301 GLU A N 1
ATOM 2348 C CA . GLU A 1 301 ? -64.425 -17.236 117.682 1.00 83.19 301 GLU A CA 1
ATOM 2349 C C . GLU A 1 301 ? -65.876 -16.895 118.063 1.00 83.19 301 GLU A C 1
ATOM 2351 O O . GLU A 1 301 ? -66.284 -17.119 119.203 1.00 83.19 301 GLU A O 1
ATOM 2356 N N . ALA A 1 302 ? -66.683 -16.424 117.107 1.00 79.12 302 ALA A N 1
ATOM 2357 C CA . ALA A 1 302 ? -68.110 -16.180 117.305 1.00 79.12 302 ALA A CA 1
ATOM 2358 C C . ALA A 1 302 ? -68.875 -17.473 117.648 1.00 79.12 302 ALA A C 1
ATOM 2360 O O . ALA A 1 302 ? -69.692 -17.473 118.566 1.00 79.12 302 ALA A O 1
ATOM 2361 N N . ALA A 1 303 ? -68.561 -18.588 116.977 1.00 79.75 303 ALA A N 1
ATOM 2362 C CA . ALA A 1 303 ? -69.145 -19.896 117.275 1.00 79.75 303 ALA A CA 1
ATOM 2363 C C . ALA A 1 303 ? -68.823 -20.370 118.705 1.00 79.75 303 ALA A C 1
ATOM 2365 O O . ALA A 1 303 ? -69.715 -20.840 119.407 1.00 79.75 303 ALA A O 1
ATOM 2366 N N . LYS A 1 304 ? -67.582 -20.178 119.178 1.00 84.00 304 LYS A N 1
ATOM 2367 C CA . LYS A 1 304 ? -67.204 -20.482 120.572 1.00 84.00 304 LYS A CA 1
ATOM 2368 C C . LYS A 1 304 ? -67.973 -19.635 121.586 1.00 84.00 304 LYS A C 1
ATOM 2370 O O . LYS A 1 304 ? -68.477 -20.172 122.565 1.00 84.00 304 LYS A O 1
ATOM 2375 N N . LYS A 1 305 ? -68.115 -18.330 121.330 1.00 81.81 305 LYS A N 1
ATOM 2376 C CA . LYS A 1 305 ? -68.886 -17.422 122.198 1.00 81.81 305 LYS A CA 1
ATOM 2377 C C . LYS A 1 305 ? -70.367 -17.809 122.264 1.00 81.81 305 LYS A C 1
ATOM 2379 O O . LYS A 1 305 ? -70.963 -17.718 123.333 1.00 81.81 305 LYS A O 1
ATOM 2384 N N . ALA A 1 306 ? -70.943 -18.295 121.163 1.00 74.94 306 ALA A N 1
ATOM 2385 C CA . ALA A 1 306 ? -72.299 -18.844 121.154 1.00 74.94 306 ALA A CA 1
ATOM 2386 C C . ALA A 1 306 ? -72.413 -20.140 121.987 1.00 74.94 306 ALA A C 1
ATOM 2388 O O . ALA A 1 306 ? -73.363 -20.290 122.751 1.00 74.94 306 ALA A O 1
ATOM 2389 N N . GLU A 1 307 ? -71.427 -21.043 121.909 1.00 78.31 307 GLU A N 1
ATOM 2390 C CA . GLU A 1 307 ? -71.374 -22.269 122.724 1.00 78.31 307 GLU A CA 1
ATOM 2391 C C . GLU A 1 307 ? -71.250 -21.964 124.234 1.00 78.31 307 GLU A C 1
ATOM 2393 O O . GLU A 1 307 ? -71.907 -22.600 125.060 1.00 78.31 307 GLU A O 1
ATOM 2398 N N . GLU A 1 308 ? -70.448 -20.963 124.610 1.00 76.19 308 GLU A N 1
ATOM 2399 C CA . GLU A 1 308 ? -70.333 -20.483 125.997 1.00 76.19 308 GLU A CA 1
ATOM 2400 C C . GLU A 1 308 ? -71.641 -19.848 126.497 1.00 76.19 308 GLU A C 1
ATOM 2402 O O . GLU A 1 308 ? -72.090 -20.154 127.603 1.00 76.19 308 GLU A O 1
ATOM 2407 N N . GLN A 1 309 ? -72.301 -19.025 125.673 1.00 73.38 309 GLN A N 1
ATOM 2408 C CA . GLN A 1 309 ? -73.616 -18.453 125.992 1.00 73.38 309 GLN A CA 1
ATOM 2409 C C . GLN A 1 309 ? -74.698 -19.531 126.156 1.00 73.38 309 GLN A C 1
ATOM 2411 O O . GLN A 1 309 ? -75.530 -19.428 127.058 1.00 73.38 309 GLN A O 1
ATOM 2416 N N . GLN A 1 310 ? -74.667 -20.588 125.340 1.00 72.12 310 GLN A N 1
ATOM 2417 C CA . GLN A 1 310 ? -75.612 -21.700 125.434 1.00 72.12 310 GLN A CA 1
ATOM 2418 C C . GLN A 1 310 ? -75.452 -22.474 126.755 1.00 72.12 310 GLN A C 1
ATOM 2420 O O . GLN A 1 310 ? -76.448 -22.754 127.420 1.00 72.12 310 GLN A O 1
ATOM 2425 N N . LYS A 1 311 ? -74.212 -22.734 127.192 1.00 75.44 311 LYS A N 1
ATOM 2426 C CA . LYS A 1 311 ? -73.927 -23.368 128.495 1.00 75.44 311 LYS A CA 1
ATOM 2427 C C . LYS A 1 311 ? -74.318 -22.478 129.678 1.00 75.44 311 LYS A C 1
ATOM 2429 O O . LYS A 1 311 ? -74.864 -22.972 130.660 1.00 75.44 311 LYS A O 1
ATOM 2434 N N . ALA A 1 312 ? -74.094 -21.165 129.577 1.00 72.94 312 ALA A N 1
ATOM 2435 C CA . ALA A 1 312 ? -74.510 -20.213 130.608 1.00 72.94 312 ALA A CA 1
ATOM 2436 C C . ALA A 1 312 ? -76.044 -20.149 130.764 1.00 72.94 312 ALA A C 1
ATOM 2438 O O . ALA A 1 312 ? -76.547 -20.075 131.886 1.00 72.94 312 ALA A O 1
ATOM 2439 N N . ALA A 1 313 ? -76.795 -20.231 129.659 1.00 68.69 313 ALA A N 1
ATOM 2440 C CA . ALA A 1 313 ? -78.256 -20.327 129.684 1.00 68.69 313 ALA A CA 1
ATOM 2441 C C . ALA A 1 313 ? -78.751 -21.641 130.323 1.00 68.69 313 ALA A C 1
ATOM 2443 O O . ALA A 1 313 ? -79.708 -21.623 131.099 1.00 68.69 313 ALA A O 1
ATOM 2444 N N . GLU A 1 314 ? -78.084 -22.765 130.051 1.00 71.69 314 GLU A N 1
ATOM 2445 C CA . GLU A 1 314 ? -78.404 -24.070 130.647 1.00 71.69 314 GLU A CA 1
ATOM 2446 C C . GLU A 1 314 ? -78.150 -24.098 132.170 1.00 71.69 314 GLU A C 1
ATOM 2448 O O . GLU A 1 314 ? -78.983 -24.596 132.932 1.00 71.69 314 GLU A O 1
ATOM 2453 N N . GLU A 1 315 ? -77.061 -23.482 132.652 1.00 70.12 315 GLU A N 1
ATOM 2454 C CA . GLU A 1 315 ? -76.810 -23.338 134.096 1.00 70.12 315 GLU A CA 1
ATOM 2455 C C . GLU A 1 315 ? -77.828 -22.397 134.774 1.00 70.12 315 GLU A C 1
ATOM 2457 O O . GLU A 1 315 ? -78.301 -22.682 135.878 1.00 70.12 315 GLU A O 1
ATOM 2462 N N . ALA A 1 316 ? -78.214 -21.299 134.112 1.00 67.94 316 ALA A N 1
ATOM 2463 C CA . ALA A 1 316 ? -79.220 -20.369 134.627 1.00 67.94 316 ALA A CA 1
ATOM 2464 C C . ALA A 1 316 ? -80.600 -21.035 134.786 1.00 67.94 316 ALA A C 1
ATOM 2466 O O . ALA A 1 316 ? -81.238 -20.890 135.831 1.00 67.94 316 ALA A O 1
ATOM 2467 N N . ALA A 1 317 ? -81.028 -21.829 133.797 1.00 64.00 317 ALA A N 1
ATOM 2468 C CA . ALA A 1 317 ? -82.272 -22.599 133.863 1.00 64.00 317 ALA A CA 1
ATOM 2469 C C . ALA A 1 317 ? -82.283 -23.604 135.031 1.00 64.00 317 ALA A C 1
ATOM 2471 O O . ALA A 1 317 ? -83.324 -23.842 135.645 1.00 64.00 317 ALA A O 1
ATOM 2472 N N . LYS A 1 318 ? -81.118 -24.166 135.382 1.00 69.50 318 LYS A N 1
ATOM 2473 C CA . LYS A 1 318 ? -80.989 -25.115 136.493 1.00 69.50 318 LYS A CA 1
ATOM 2474 C C . LYS A 1 318 ? -81.223 -24.464 137.863 1.00 69.50 318 LYS A C 1
ATOM 2476 O O . LYS A 1 318 ? -81.913 -25.057 138.688 1.00 69.50 318 LYS A O 1
ATOM 2481 N N . LYS A 1 319 ? -80.710 -23.247 138.087 1.00 69.31 319 LYS A N 1
ATOM 2482 C CA . LYS A 1 319 ? -80.898 -22.498 139.350 1.00 69.31 319 LYS A CA 1
ATOM 2483 C C . LYS A 1 319 ? -82.363 -22.122 139.601 1.00 69.31 319 LYS A C 1
ATOM 2485 O O . LYS A 1 319 ? -82.844 -22.287 140.718 1.00 69.31 319 LYS A O 1
ATOM 2490 N N . ALA A 1 320 ? -83.089 -21.700 138.563 1.00 64.50 320 ALA A N 1
ATOM 2491 C CA . ALA A 1 320 ? -84.498 -21.309 138.682 1.00 64.50 320 ALA A CA 1
ATOM 2492 C C . ALA A 1 320 ? -85.404 -22.438 139.227 1.00 64.50 320 ALA A C 1
ATOM 2494 O O . ALA A 1 320 ? -8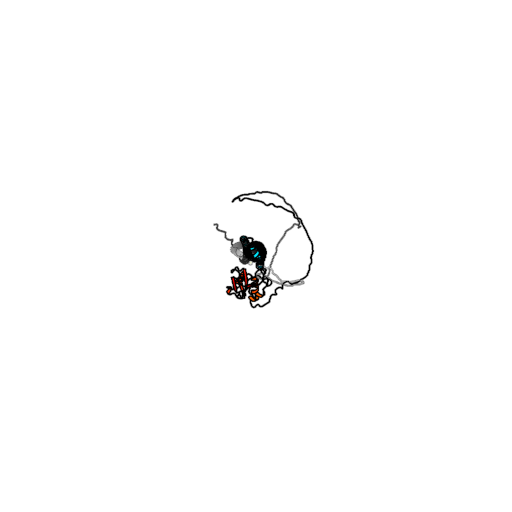6.332 -22.179 139.994 1.00 64.50 320 ALA A O 1
ATOM 2495 N N . ASN A 1 321 ? -85.110 -23.699 138.885 1.00 61.53 321 ASN A N 1
ATOM 2496 C CA . ASN A 1 321 ? -85.872 -24.856 139.368 1.00 61.53 321 ASN A CA 1
ATOM 2497 C C . ASN A 1 321 ? -85.616 -25.199 140.850 1.00 61.53 321 ASN A C 1
ATOM 2499 O O . ASN A 1 321 ? -86.512 -25.735 141.502 1.00 61.53 321 ASN A O 1
ATOM 2503 N N . GLU A 1 322 ? -84.434 -24.903 141.402 1.00 64.94 322 GLU A N 1
ATOM 2504 C CA . GLU A 1 322 ? -84.152 -25.133 142.831 1.00 64.94 322 GLU A CA 1
ATOM 2505 C C . GLU A 1 322 ? -84.849 -24.094 143.724 1.00 64.94 322 GLU A C 1
ATOM 2507 O O . GLU A 1 322 ? -85.300 -24.416 144.824 1.00 64.94 322 GLU A O 1
ATOM 2512 N N . GLU A 1 323 ? -84.985 -22.857 143.241 1.00 61.84 323 GLU A N 1
ATOM 2513 C CA . GLU A 1 323 ? -85.610 -21.756 143.979 1.00 61.84 323 GLU A CA 1
ATOM 2514 C C . GLU A 1 323 ? -87.139 -21.932 144.078 1.00 61.84 323 GLU A C 1
ATOM 2516 O O . GLU A 1 323 ? -87.703 -21.881 145.175 1.00 61.84 323 GLU A O 1
ATOM 2521 N N . ALA A 1 324 ? -87.798 -22.287 142.967 1.00 59.91 324 ALA A N 1
ATOM 2522 C CA . ALA A 1 324 ? -89.239 -22.563 142.923 1.00 59.91 324 ALA A CA 1
ATOM 2523 C C . ALA A 1 324 ? -89.670 -23.746 143.818 1.00 59.91 324 ALA A C 1
ATOM 2525 O O . ALA A 1 324 ? -90.754 -23.728 144.406 1.00 59.91 324 ALA A O 1
ATOM 2526 N N . ALA A 1 325 ? -88.817 -24.767 143.972 1.00 60.34 325 ALA A N 1
ATOM 2527 C CA . ALA A 1 325 ? -89.091 -25.913 144.842 1.00 60.34 325 ALA A CA 1
ATOM 2528 C C . ALA A 1 325 ? -89.138 -25.540 146.337 1.00 60.34 325 ALA A C 1
ATOM 2530 O O . ALA A 1 325 ? -89.773 -26.235 147.132 1.00 60.34 325 ALA A O 1
ATOM 2531 N N . LYS A 1 326 ? -88.478 -24.443 146.725 1.00 62.31 326 LYS A N 1
ATOM 2532 C CA . LYS A 1 326 ? -88.364 -23.995 148.117 1.00 62.31 326 LYS A CA 1
ATOM 2533 C C . LYS A 1 326 ? -89.595 -23.203 148.569 1.00 62.31 326 LYS A C 1
ATOM 2535 O O . LYS A 1 326 ? -90.126 -23.461 149.647 1.00 62.31 326 LYS A O 1
ATOM 2540 N N . GLU A 1 327 ? -90.098 -22.314 147.712 1.00 62.50 327 GLU A N 1
ATOM 2541 C CA . GLU A 1 327 ? -91.281 -21.478 147.983 1.00 62.50 327 GLU A CA 1
ATOM 2542 C C . GLU A 1 327 ? -92.583 -22.301 148.115 1.00 62.50 327 GLU A C 1
ATOM 2544 O O . GLU A 1 327 ? -93.531 -21.902 148.796 1.00 62.50 327 GLU A O 1
ATOM 2549 N N . ALA A 1 328 ? -92.629 -23.483 147.490 1.00 59.62 328 ALA A N 1
ATOM 2550 C CA . ALA A 1 328 ? -93.754 -24.413 147.588 1.00 59.62 328 ALA A CA 1
ATOM 2551 C C . ALA A 1 328 ? -93.888 -25.075 148.976 1.00 59.62 328 ALA A C 1
ATOM 2553 O O . ALA A 1 328 ? -94.990 -25.474 149.356 1.00 59.62 328 ALA A O 1
ATOM 2554 N N . ALA A 1 329 ? -92.796 -25.188 149.742 1.00 59.91 329 ALA A N 1
ATOM 2555 C CA . ALA A 1 329 ? -92.797 -25.866 151.039 1.00 59.91 329 ALA A CA 1
ATOM 2556 C C . ALA A 1 329 ? -93.407 -25.002 152.158 1.00 59.91 329 ALA A C 1
ATOM 2558 O O . ALA A 1 329 ? -94.244 -25.482 152.921 1.00 59.91 329 ALA A O 1
ATOM 2559 N N . GLU A 1 330 ? -93.046 -23.717 152.237 1.00 63.16 330 GLU A N 1
ATOM 2560 C CA . GLU A 1 330 ? -93.510 -22.820 153.311 1.00 63.16 330 GLU A CA 1
ATOM 2561 C C . GLU A 1 330 ? -95.032 -22.592 153.268 1.00 63.16 330 GLU A C 1
ATOM 2563 O O . GLU A 1 330 ? -95.695 -22.553 154.307 1.00 63.16 330 GLU A O 1
ATOM 2568 N N . LYS A 1 331 ? -95.620 -22.546 152.064 1.00 61.53 331 LYS A N 1
ATOM 2569 C CA . LYS A 1 331 ? -97.074 -22.387 151.867 1.00 61.53 331 LYS A CA 1
ATOM 2570 C C . LYS A 1 331 ? -97.894 -23.601 152.334 1.00 61.53 331 LYS A C 1
ATOM 2572 O O . LYS A 1 331 ? -99.084 -23.451 152.600 1.00 61.53 331 LYS A O 1
ATOM 2577 N N . ALA A 1 332 ? -97.282 -24.780 152.474 1.00 59.94 332 ALA A N 1
ATOM 2578 C CA . ALA A 1 332 ? -97.960 -25.992 152.945 1.00 59.94 332 ALA A CA 1
ATOM 2579 C C . ALA A 1 332 ? -98.043 -26.096 154.481 1.00 59.94 332 ALA A C 1
ATOM 2581 O O . ALA A 1 332 ? -98.930 -26.775 155.003 1.00 59.94 332 ALA A O 1
ATOM 2582 N N . GLU A 1 333 ? -97.141 -25.431 155.209 1.00 61.03 333 GLU A N 1
ATOM 2583 C CA . GLU A 1 333 ? -97.086 -25.501 156.674 1.00 61.03 333 GLU A CA 1
ATOM 2584 C C . GLU A 1 333 ? -98.094 -24.538 157.325 1.00 61.03 333 GLU A C 1
ATOM 2586 O O . GLU A 1 333 ? -98.819 -24.919 158.248 1.00 61.03 333 GLU A O 1
ATOM 2591 N N . ALA A 1 334 ? -98.225 -23.320 156.781 1.00 60.81 334 ALA A N 1
ATOM 2592 C CA . ALA A 1 334 ? -99.167 -22.305 157.263 1.00 60.81 334 ALA A CA 1
ATOM 2593 C C . ALA A 1 334 ? -100.633 -22.789 157.242 1.00 60.81 334 ALA A C 1
ATOM 2595 O O . ALA A 1 334 ? -101.367 -22.616 158.218 1.00 60.81 334 ALA A O 1
ATOM 2596 N N . ALA A 1 335 ? -101.037 -23.480 156.170 1.00 59.72 335 ALA A N 1
ATOM 2597 C CA . ALA A 1 335 ? -102.408 -23.956 155.963 1.00 59.72 335 ALA A CA 1
ATOM 2598 C C . ALA A 1 335 ? -102.899 -24.984 157.008 1.00 59.72 335 ALA A C 1
ATOM 2600 O O . ALA A 1 335 ? -104.101 -25.226 157.112 1.00 59.72 335 ALA A O 1
ATOM 2601 N N . LYS A 1 336 ? -102.002 -25.595 157.797 1.00 59.94 336 LYS A N 1
ATOM 2602 C CA . LYS A 1 336 ? -102.380 -26.549 158.858 1.00 59.94 336 LYS A CA 1
ATOM 2603 C C . LYS A 1 336 ? -102.766 -25.889 160.180 1.00 59.94 336 LYS A C 1
ATOM 2605 O O . LYS A 1 336 ? -103.498 -26.501 160.951 1.00 59.94 336 LYS A O 1
ATOM 2610 N N . GLN A 1 337 ? -102.267 -24.686 160.470 1.00 58.91 337 GLN A N 1
ATOM 2611 C CA . GLN A 1 337 ? -102.474 -24.051 161.779 1.00 58.91 337 GLN A CA 1
ATOM 2612 C C . GLN A 1 337 ? -103.817 -23.305 161.848 1.00 58.91 337 GLN A C 1
ATOM 2614 O O . GLN A 1 337 ? -104.516 -23.379 162.857 1.00 58.91 337 GLN A O 1
ATOM 2619 N N . GLU A 1 338 ? -104.229 -22.673 160.747 1.00 60.75 338 GLU A N 1
ATOM 2620 C CA . GLU A 1 338 ? -105.501 -21.941 160.641 1.00 60.75 338 GLU A CA 1
ATOM 2621 C C . GLU A 1 338 ? -106.735 -22.866 160.741 1.00 60.75 338 GLU A C 1
ATOM 2623 O O . GLU A 1 338 ? -107.763 -22.498 161.310 1.00 60.75 338 GLU A O 1
ATOM 2628 N N . ALA A 1 339 ? -106.614 -24.112 160.269 1.00 57.72 339 ALA A N 1
ATOM 2629 C CA . ALA A 1 339 ? -107.693 -25.102 160.290 1.00 57.72 339 ALA A CA 1
ATOM 2630 C C . ALA A 1 339 ? -108.102 -25.573 161.704 1.00 57.72 339 ALA A C 1
ATOM 2632 O O . ALA A 1 339 ? -109.198 -26.106 161.868 1.00 57.72 339 ALA A O 1
ATOM 2633 N N . ALA A 1 340 ? -107.251 -25.390 162.721 1.00 57.03 340 ALA A N 1
ATOM 2634 C CA . ALA A 1 340 ? -107.505 -25.890 164.074 1.00 57.03 340 ALA A CA 1
ATOM 2635 C C . ALA A 1 340 ? -108.417 -24.968 164.905 1.00 57.03 340 ALA A C 1
ATOM 2637 O O . ALA A 1 340 ? -109.307 -25.446 165.603 1.00 57.03 340 ALA A O 1
ATOM 2638 N N . GLN A 1 341 ? -108.228 -23.646 164.821 1.00 56.88 341 GLN A N 1
ATOM 2639 C CA . GLN A 1 341 ? -108.943 -22.686 165.679 1.00 56.88 341 GLN A CA 1
ATOM 2640 C C . GLN A 1 341 ? -110.388 -22.424 165.227 1.00 56.88 341 GLN A C 1
ATOM 2642 O O . GLN A 1 341 ? -111.231 -22.022 166.027 1.00 56.88 341 GLN A O 1
ATOM 2647 N N . LYS A 1 342 ? -110.711 -22.705 163.959 1.00 57.28 342 LYS A N 1
ATOM 2648 C CA . LYS A 1 342 ? -112.058 -22.493 163.409 1.00 57.28 342 LYS A CA 1
ATOM 2649 C C . LYS A 1 342 ? -113.117 -23.467 163.960 1.00 57.28 342 LYS A C 1
ATOM 2651 O O . LYS A 1 342 ? -114.303 -23.199 163.826 1.00 57.28 342 LYS A O 1
ATOM 2656 N N . ALA A 1 343 ? -112.703 -24.570 164.590 1.00 57.72 343 ALA A N 1
ATOM 2657 C CA . ALA A 1 343 ? -113.599 -25.627 165.070 1.00 57.72 343 ALA A CA 1
ATOM 2658 C C . ALA A 1 343 ? -114.198 -25.389 166.474 1.00 57.72 343 ALA A C 1
ATOM 2660 O O . ALA A 1 343 ? -115.123 -26.099 166.864 1.00 57.72 343 ALA A O 1
ATOM 2661 N N . GLU A 1 344 ? -113.680 -24.428 167.248 1.00 54.53 344 GLU A N 1
ATOM 2662 C CA . GLU A 1 344 ? -114.087 -24.225 168.651 1.00 54.53 344 GLU A CA 1
ATOM 2663 C C . GLU A 1 344 ? -115.137 -23.107 168.802 1.00 54.53 344 GLU A C 1
ATOM 2665 O O . GLU A 1 344 ? -116.129 -23.273 169.512 1.00 54.53 344 GLU A O 1
ATOM 2670 N N . ALA A 1 345 ? -115.005 -22.018 168.034 1.00 53.53 345 ALA A N 1
ATOM 2671 C CA . ALA A 1 345 ? -115.943 -20.887 168.045 1.00 53.53 345 ALA A CA 1
ATOM 2672 C C . ALA A 1 345 ? -117.351 -21.217 167.497 1.00 53.53 345 ALA A C 1
ATOM 2674 O O . ALA A 1 345 ? -118.317 -20.516 167.794 1.00 53.53 345 ALA A O 1
ATOM 2675 N N . GLU A 1 346 ? -117.496 -22.287 166.710 1.00 54.50 346 GLU A N 1
ATOM 2676 C CA . GLU A 1 346 ? -118.762 -22.660 166.057 1.00 54.50 346 GLU A CA 1
ATOM 2677 C C . GLU A 1 346 ? -119.767 -23.336 167.020 1.00 54.50 346 GLU A C 1
ATOM 2679 O O . GLU A 1 346 ? -120.916 -23.587 166.654 1.00 54.50 346 GLU A O 1
ATOM 2684 N N . LYS A 1 347 ? -119.360 -23.610 168.272 1.00 55.91 347 LYS A N 1
ATOM 2685 C CA . LYS A 1 347 ? -120.154 -24.383 169.241 1.00 55.91 347 LYS A CA 1
ATOM 2686 C C . LYS A 1 347 ? -120.931 -23.545 170.262 1.00 55.91 347 LYS A C 1
ATOM 2688 O O . LYS A 1 347 ? -122.025 -23.944 170.648 1.00 55.91 347 LYS A O 1
ATOM 2693 N N . GLU A 1 348 ? -120.419 -22.384 170.673 1.00 52.75 348 GLU A N 1
ATOM 2694 C CA . GLU A 1 348 ? -121.135 -21.487 171.604 1.00 52.75 348 GLU A CA 1
ATOM 2695 C C . GLU A 1 348 ? -122.205 -20.641 170.888 1.00 52.75 348 GLU A C 1
ATOM 2697 O O . GLU A 1 348 ? -123.239 -20.305 171.468 1.00 52.75 348 GLU A O 1
ATOM 2702 N N . ALA A 1 349 ? -122.034 -20.394 169.583 1.00 49.69 349 ALA A N 1
ATOM 2703 C CA . ALA A 1 349 ? -122.995 -19.665 168.750 1.00 49.69 349 ALA A CA 1
ATOM 2704 C C . ALA A 1 349 ? -124.383 -20.340 168.634 1.00 49.69 349 ALA A C 1
ATOM 2706 O O . ALA A 1 349 ? -125.349 -19.689 168.239 1.00 49.69 349 ALA A O 1
ATOM 2707 N N . GLN A 1 350 ? -124.513 -21.622 168.999 1.00 52.69 350 GLN A N 1
ATOM 2708 C CA . GLN A 1 350 ? -125.785 -22.355 168.955 1.00 52.69 350 GLN A CA 1
ATOM 2709 C C . GLN A 1 350 ? -126.703 -22.105 170.169 1.00 52.69 350 GLN A C 1
ATOM 2711 O O . GLN A 1 350 ? -127.837 -22.573 170.157 1.00 52.69 350 GLN A O 1
ATOM 2716 N N . GLN A 1 351 ? -126.268 -21.366 171.202 1.00 49.25 351 GLN A N 1
ATOM 2717 C CA . GLN A 1 351 ? -127.076 -21.122 172.414 1.00 49.25 351 GLN A CA 1
ATOM 2718 C C . GLN A 1 351 ? -127.777 -19.750 172.484 1.00 49.25 351 GLN A C 1
ATOM 2720 O O . GLN A 1 351 ? -128.491 -19.497 173.449 1.00 49.25 351 GLN A O 1
ATOM 2725 N N . ALA A 1 352 ? -127.614 -18.873 171.486 1.00 42.81 352 ALA A N 1
ATOM 2726 C CA . ALA A 1 352 ? -128.108 -17.486 171.536 1.00 42.81 352 ALA A CA 1
ATOM 2727 C C . ALA A 1 352 ? -128.969 -17.065 170.323 1.00 42.81 352 ALA A C 1
ATOM 2729 O O . ALA A 1 352 ? -129.053 -15.881 170.007 1.00 42.81 352 ALA A O 1
ATOM 2730 N N . ALA A 1 353 ? -129.596 -18.024 169.629 1.00 43.16 353 ALA A N 1
ATOM 2731 C CA . ALA A 1 353 ? -130.369 -17.782 168.400 1.00 43.16 353 ALA A CA 1
ATOM 2732 C C . ALA A 1 353 ? -131.876 -18.117 168.498 1.00 43.16 353 ALA A C 1
ATOM 2734 O O . ALA A 1 353 ? -132.588 -17.991 167.503 1.00 43.16 353 ALA A O 1
ATOM 2735 N N . GLU A 1 354 ? -132.372 -18.534 169.671 1.00 48.69 354 GLU A N 1
ATOM 2736 C CA . GLU A 1 354 ? -133.787 -18.902 169.880 1.00 48.69 354 GLU A CA 1
ATOM 2737 C C . GLU A 1 354 ? -134.567 -17.892 170.754 1.00 48.69 354 GLU A C 1
ATOM 2739 O O . GLU A 1 354 ? -135.795 -17.850 170.698 1.00 48.69 354 GLU A O 1
ATOM 2744 N N . GLU A 1 355 ? -133.889 -17.000 171.492 1.00 42.25 355 GLU A N 1
ATOM 2745 C CA . GLU A 1 355 ? -134.549 -15.919 172.241 1.00 42.25 355 GLU A CA 1
ATOM 2746 C C . GLU A 1 355 ? -134.593 -14.611 171.424 1.00 42.25 355 GLU A C 1
ATOM 2748 O O . GLU A 1 355 ? -133.627 -13.857 171.358 1.00 42.25 355 GLU A O 1
ATOM 2753 N N . ALA A 1 356 ? -135.767 -14.358 170.829 1.00 34.94 356 ALA A N 1
ATOM 2754 C CA . ALA A 1 356 ? -136.126 -13.248 169.937 1.00 34.94 356 ALA A CA 1
ATOM 2755 C C . ALA A 1 356 ? -135.375 -13.218 168.577 1.00 34.94 356 ALA A C 1
ATOM 2757 O O . ALA A 1 356 ? -134.209 -12.861 168.487 1.00 34.94 356 ALA A O 1
ATOM 2758 N N . GLN A 1 357 ? -136.010 -13.461 167.423 1.00 39.12 357 GLN A N 1
ATOM 2759 C CA . GLN A 1 357 ? -137.450 -13.432 167.112 1.00 39.12 357 GLN A CA 1
ATOM 2760 C C . GLN A 1 357 ? -138.202 -12.232 167.714 1.00 39.12 357 GLN A C 1
ATOM 2762 O O . GLN A 1 357 ? -139.168 -12.368 168.461 1.00 39.12 357 GLN A O 1
ATOM 2767 N N . LYS A 1 358 ? -137.780 -11.023 167.334 1.00 40.50 358 LYS A N 1
ATOM 2768 C CA . LYS A 1 358 ? -138.680 -9.866 167.308 1.00 40.50 358 LYS A CA 1
ATOM 2769 C C . LYS A 1 358 ? -138.750 -9.264 165.907 1.00 40.50 358 LYS A C 1
ATOM 2771 O O . LYS A 1 358 ? -137.889 -8.480 165.539 1.00 40.50 358 LYS A O 1
ATOM 2776 N N . GLN A 1 359 ? -139.830 -9.628 165.209 1.00 37.38 359 GLN A N 1
ATOM 2777 C CA . GLN A 1 359 ? -140.614 -8.758 164.316 1.00 37.38 359 GLN A CA 1
ATOM 2778 C C . GLN A 1 359 ? -139.794 -8.107 163.177 1.00 37.38 359 GLN A C 1
ATOM 2780 O O . GLN A 1 359 ? -139.212 -7.047 163.367 1.00 37.38 359 GLN A O 1
ATOM 2785 N N . GLU A 1 360 ? -139.587 -8.733 162.009 1.00 33.59 360 GLU A N 1
ATOM 2786 C CA . GLU A 1 360 ? -140.541 -9.375 161.064 1.00 33.59 360 GLU A CA 1
ATOM 2787 C C . GLU A 1 360 ? -141.392 -8.361 160.261 1.00 33.59 360 GLU A C 1
ATOM 2789 O O . GLU A 1 360 ? -141.867 -7.377 160.817 1.00 33.59 360 GLU A O 1
ATOM 2794 N N . GLN A 1 361 ? -141.625 -8.683 158.975 1.00 30.19 361 GLN A N 1
ATOM 2795 C CA . GLN A 1 361 ? -142.484 -8.009 157.973 1.00 30.19 361 GLN A CA 1
ATOM 2796 C C . GLN A 1 361 ? -141.970 -6.670 157.385 1.00 30.19 361 GLN A C 1
ATOM 2798 O O . GLN A 1 361 ? -141.426 -5.836 158.096 1.00 30.19 361 GLN A O 1
ATOM 2803 N N . ALA A 1 362 ? -142.134 -6.374 156.082 1.00 30.73 362 ALA A N 1
ATOM 2804 C CA . ALA A 1 362 ? -142.471 -7.210 154.909 1.00 30.73 362 ALA A CA 1
ATOM 2805 C C . ALA A 1 362 ? -142.246 -6.433 153.580 1.00 30.73 362 ALA A C 1
ATOM 2807 O O . ALA A 1 362 ? -142.370 -5.216 153.601 1.00 30.73 362 ALA A O 1
ATOM 2808 N N . ALA A 1 363 ? -142.066 -7.157 152.452 1.00 34.22 363 ALA A N 1
ATOM 2809 C CA . ALA A 1 363 ? -142.533 -6.827 151.073 1.00 34.22 363 ALA A CA 1
ATOM 2810 C C . ALA A 1 363 ? -142.091 -5.483 150.391 1.00 34.22 363 ALA A C 1
ATOM 2812 O O . ALA A 1 363 ? -141.587 -4.589 151.052 1.00 34.22 363 ALA A O 1
ATOM 2813 N N . GLN A 1 364 ? -142.236 -5.205 149.077 1.00 32.53 364 GLN A N 1
ATOM 2814 C CA . GLN A 1 364 ? -142.300 -5.983 147.812 1.00 32.53 364 GLN A CA 1
ATOM 2815 C C . GLN A 1 364 ? -141.999 -5.044 146.597 1.00 32.53 364 GLN A C 1
ATOM 2817 O O . GLN A 1 364 ? -142.013 -3.828 146.735 1.00 32.53 364 GLN A O 1
ATOM 2822 N N . ASP A 1 365 ? -141.735 -5.640 145.425 1.00 32.81 365 ASP A N 1
ATOM 2823 C CA . ASP A 1 365 ? -141.924 -5.181 144.021 1.00 32.81 365 ASP A CA 1
ATOM 2824 C C . ASP A 1 365 ? -142.074 -3.682 143.572 1.00 32.81 365 ASP A C 1
ATOM 2826 O O . ASP A 1 365 ? -143.048 -3.015 143.894 1.00 32.81 365 ASP A O 1
ATOM 2830 N N . LYS A 1 366 ? -141.229 -3.298 142.581 1.00 34.00 366 LYS A N 1
ATOM 2831 C CA . LYS A 1 366 ? -141.533 -2.705 141.228 1.00 34.00 366 LYS A CA 1
ATOM 2832 C C . LYS A 1 366 ? -142.172 -1.294 140.980 1.00 34.00 366 LYS A C 1
ATOM 2834 O O . LYS A 1 366 ? -143.242 -1.001 141.484 1.00 34.00 366 LYS A O 1
ATOM 2839 N N . VAL A 1 367 ? -141.655 -0.625 139.909 1.00 35.50 367 VAL A N 1
ATOM 2840 C CA . VAL A 1 367 ? -142.387 0.139 138.823 1.00 35.50 367 VAL A CA 1
ATOM 2841 C C . VAL A 1 367 ? -142.953 1.552 139.182 1.00 35.50 367 VAL A C 1
ATOM 2843 O O . VAL A 1 367 ? -143.436 1.735 140.287 1.00 35.50 367 VAL A O 1
ATOM 2846 N N . GLU A 1 368 ? -142.928 2.636 138.362 1.00 32.75 368 GLU A N 1
ATOM 2847 C CA . GLU A 1 368 ? -142.487 2.926 136.962 1.00 32.75 368 GLU A CA 1
ATOM 2848 C C . GLU A 1 368 ? -142.237 4.452 136.675 1.00 32.75 368 GLU A C 1
ATOM 2850 O O . GLU A 1 368 ? -142.446 5.276 137.558 1.00 32.75 368 GLU A O 1
ATOM 2855 N N . GLN A 1 369 ? -141.949 4.813 135.399 1.00 32.81 369 GLN A N 1
ATOM 2856 C CA . GLN A 1 369 ? -142.210 6.123 134.718 1.00 32.81 369 GLN A CA 1
ATOM 2857 C C . GLN A 1 369 ? -141.322 7.358 135.081 1.00 32.81 369 GLN A C 1
ATOM 2859 O O . GLN A 1 369 ? -140.708 7.394 136.136 1.00 32.81 369 GLN A O 1
ATOM 2864 N N . THR A 1 370 ? -14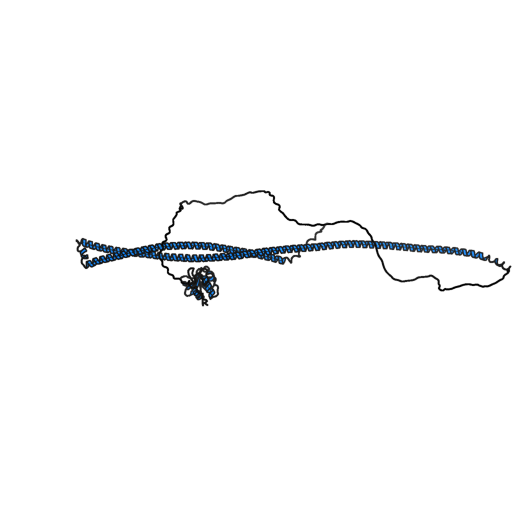1.120 8.403 134.238 1.00 32.62 370 THR A N 1
ATOM 2865 C CA . THR A 1 370 ? -141.742 8.819 132.942 1.00 32.62 370 THR A CA 1
ATOM 2866 C C . THR A 1 370 ? -140.793 9.674 132.044 1.00 32.62 370 THR A C 1
ATOM 2868 O O . THR A 1 370 ? -140.068 10.486 132.597 1.00 32.62 370 THR A O 1
ATOM 2871 N N . LYS A 1 371 ? -140.899 9.552 130.694 1.00 33.25 371 LYS A N 1
ATOM 2872 C CA . LYS A 1 371 ? -140.781 10.553 129.565 1.00 33.25 371 LYS A CA 1
ATOM 2873 C C . LYS A 1 371 ? -139.838 11.800 129.621 1.00 33.25 371 LYS A C 1
ATOM 2875 O O . LYS A 1 371 ? -139.759 12.436 130.664 1.00 33.25 371 LYS A O 1
ATOM 2880 N N . PRO A 1 372 ? -139.469 12.409 128.457 1.00 47.66 372 PRO A N 1
ATOM 2881 C CA . PRO A 1 372 ? -139.054 11.907 127.114 1.00 47.66 372 PRO A CA 1
ATOM 2882 C C . PRO A 1 372 ? -137.819 12.730 126.584 1.00 47.66 372 PRO A C 1
ATOM 2884 O O . PRO A 1 372 ? -137.186 13.389 127.400 1.00 47.66 372 PRO A O 1
ATOM 2887 N N . ASN A 1 373 ? -137.358 12.863 125.321 1.00 36.09 373 ASN A N 1
ATOM 2888 C CA . ASN A 1 373 ? -137.421 12.198 123.985 1.00 36.09 373 ASN A CA 1
ATOM 2889 C C . ASN A 1 373 ? -135.920 11.981 123.565 1.00 36.09 373 ASN A C 1
ATOM 2891 O O . ASN A 1 373 ? -135.046 12.433 124.301 1.00 36.09 373 ASN A O 1
ATOM 2895 N N . ASP A 1 374 ? -135.426 11.342 122.495 1.00 39.62 374 ASP A N 1
ATOM 2896 C CA . ASP A 1 374 ? -135.856 10.900 121.146 1.00 39.62 374 ASP A CA 1
ATOM 2897 C C . ASP A 1 374 ? -135.937 11.948 119.995 1.00 39.62 374 ASP A C 1
ATOM 2899 O O . ASP A 1 374 ? -136.772 12.850 120.025 1.00 39.62 374 ASP A O 1
ATOM 2903 N N . ALA A 1 375 ? -135.061 11.773 118.980 1.00 35.22 375 ALA A N 1
ATOM 2904 C CA . ALA A 1 375 ? -135.175 12.153 117.554 1.00 35.22 375 ALA A CA 1
ATOM 2905 C C . ALA A 1 375 ? -133.975 11.572 116.739 1.00 35.22 375 ALA A C 1
ATOM 2907 O O . ALA A 1 375 ? -132.988 12.256 116.481 1.00 35.22 375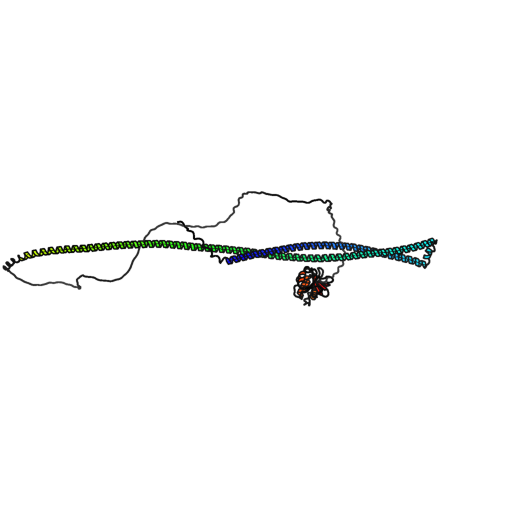 ALA A O 1
ATOM 2908 N N . THR A 1 376 ? -134.079 10.284 116.383 1.00 40.03 376 THR A N 1
ATOM 2909 C CA . THR A 1 376 ? -133.242 9.402 115.507 1.00 40.03 376 THR A CA 1
ATOM 2910 C C . THR A 1 376 ? -132.471 10.039 114.315 1.00 40.03 376 THR A C 1
ATOM 2912 O O . THR A 1 376 ? -132.871 11.093 113.834 1.00 40.03 376 THR A O 1
ATOM 2915 N N . GLN A 1 377 ? -131.419 9.454 113.700 1.00 32.97 377 GLN A N 1
ATOM 2916 C CA . GLN A 1 377 ? -131.014 8.039 113.430 1.00 32.97 377 GLN A CA 1
ATOM 2917 C C . GLN A 1 377 ? -129.453 7.886 113.496 1.00 32.97 377 GLN A C 1
ATOM 2919 O O . GLN A 1 377 ? -128.787 8.915 113.455 1.00 32.97 377 GLN A O 1
ATOM 2924 N N . THR A 1 378 ? -128.718 6.756 113.648 1.00 35.56 378 THR A N 1
ATOM 2925 C CA . THR A 1 378 ? -128.868 5.265 113.535 1.00 35.56 378 THR A CA 1
ATOM 2926 C C . THR A 1 378 ? -128.776 4.646 112.112 1.00 35.56 378 THR A C 1
ATOM 2928 O O . THR A 1 378 ? -129.280 5.295 111.202 1.00 35.56 378 THR A O 1
ATOM 2931 N N . PRO A 1 379 ? -128.270 3.397 111.869 1.00 49.00 379 PRO A N 1
ATOM 2932 C CA . PRO A 1 379 ? -127.642 2.407 112.782 1.00 49.00 379 PRO A CA 1
ATOM 2933 C C . PRO A 1 379 ? -126.353 1.664 112.274 1.00 49.00 379 PRO A C 1
ATOM 2935 O O . PRO A 1 379 ? -125.917 1.866 111.142 1.00 49.00 379 PRO A O 1
ATOM 2938 N N . SER A 1 380 ? -125.873 0.706 113.106 1.00 35.19 380 SER A N 1
ATOM 2939 C CA . SER A 1 380 ? -125.057 -0.504 112.770 1.00 35.19 380 SER A CA 1
ATOM 2940 C C . SER A 1 380 ? -123.523 -0.334 112.600 1.00 35.19 380 SER A C 1
ATOM 2942 O O . SER A 1 380 ? -123.096 0.759 112.248 1.00 35.19 380 SER A O 1
ATOM 2944 N N . THR A 1 381 ? -122.597 -1.308 112.788 1.00 34.53 381 THR A N 1
ATOM 2945 C CA . THR A 1 381 ? -122.468 -2.684 113.407 1.00 34.53 381 THR A CA 1
ATOM 2946 C C . THR A 1 381 ? -120.949 -3.081 113.348 1.00 34.53 381 THR A C 1
ATOM 2948 O O . THR A 1 381 ? -120.248 -2.460 112.554 1.00 34.53 381 THR A O 1
ATOM 2951 N N . ASP A 1 382 ? -120.313 -4.054 114.040 1.00 31.00 382 ASP A N 1
ATOM 2952 C CA . ASP A 1 382 ? -120.687 -5.077 115.054 1.00 31.00 382 ASP A CA 1
ATOM 2953 C C . ASP A 1 382 ? -119.463 -5.547 115.929 1.00 31.00 382 ASP A C 1
ATOM 2955 O O . ASP A 1 382 ? -118.457 -4.843 116.015 1.00 31.00 382 ASP A O 1
ATOM 2959 N N . THR A 1 383 ? -119.555 -6.725 116.576 1.00 29.58 383 THR A N 1
ATOM 2960 C CA . THR A 1 383 ? -118.551 -7.512 117.356 1.00 29.58 383 THR A CA 1
ATOM 2961 C C . THR A 1 383 ? -117.301 -8.029 116.564 1.00 29.58 383 THR A C 1
ATOM 2963 O O . THR A 1 383 ? -117.212 -7.798 115.364 1.00 29.58 383 THR A O 1
ATOM 2966 N N . THR A 1 384 ? -116.264 -8.736 117.088 1.00 30.52 384 THR A N 1
ATOM 2967 C CA . THR A 1 384 ? -116.060 -9.544 118.333 1.00 30.52 384 THR A CA 1
ATOM 2968 C C . THR A 1 384 ? -114.556 -9.710 118.741 1.00 30.52 384 THR A C 1
ATOM 2970 O O . THR A 1 384 ? -113.679 -9.093 118.153 1.00 30.52 384 THR A O 1
ATOM 2973 N N . VAL A 1 385 ? -114.303 -10.553 119.761 1.00 31.50 385 VAL A N 1
ATOM 2974 C CA . VAL A 1 385 ? -113.074 -10.903 120.533 1.00 31.50 385 VAL A CA 1
ATOM 2975 C C . VAL A 1 385 ? -111.827 -11.455 119.784 1.00 31.50 385 VAL A C 1
ATOM 2977 O O . VAL A 1 385 ? -111.944 -12.030 118.710 1.00 31.50 385 VAL A O 1
ATOM 2980 N N . ASP A 1 386 ? -110.705 -11.454 120.531 1.00 30.12 386 ASP A N 1
ATOM 2981 C CA . ASP A 1 386 ? -109.597 -12.448 120.594 1.00 30.12 386 ASP A CA 1
ATOM 2982 C C . ASP A 1 386 ? -108.362 -12.284 119.670 1.00 30.12 386 ASP A C 1
ATOM 2984 O O . ASP A 1 386 ? -108.410 -11.614 118.643 1.00 30.12 386 ASP A O 1
ATOM 2988 N N . SER A 1 387 ? -107.216 -12.843 120.100 1.00 40.44 387 SER A N 1
ATOM 2989 C CA . SER A 1 387 ? -105.870 -12.570 119.560 1.00 40.44 387 SER A CA 1
ATOM 2990 C C . SER A 1 387 ? -104.886 -13.751 119.695 1.00 40.44 387 SER A C 1
ATOM 2992 O O . SER A 1 387 ? -104.144 -13.832 120.676 1.00 40.44 387 SER A O 1
ATOM 2994 N N . THR A 1 388 ? -104.771 -14.619 118.676 1.00 30.55 388 THR A N 1
ATOM 2995 C CA . THR A 1 388 ? -103.649 -15.582 118.552 1.00 30.55 388 THR A CA 1
ATOM 2996 C C . THR A 1 388 ? -103.184 -15.823 117.098 1.00 30.55 388 THR A C 1
ATOM 2998 O O . THR A 1 388 ? -103.976 -15.769 116.169 1.00 30.55 388 THR A O 1
ATOM 3001 N N . GLN A 1 389 ? -101.883 -16.121 116.949 1.00 29.50 389 GLN A N 1
ATOM 3002 C CA . GLN A 1 389 ? -101.212 -16.935 115.903 1.00 29.50 389 GLN A CA 1
ATOM 3003 C C . GLN A 1 389 ? -101.361 -16.636 114.377 1.00 29.50 389 GLN A C 1
ATOM 3005 O O . GLN A 1 389 ? -102.322 -17.036 113.740 1.00 29.50 389 GLN A O 1
ATOM 3010 N N . GLN A 1 390 ? -100.247 -16.147 113.797 1.00 30.31 390 GLN A N 1
ATOM 3011 C CA . GLN A 1 390 ? -99.416 -16.804 112.746 1.00 30.31 390 GLN A CA 1
ATOM 3012 C C . GLN A 1 390 ? -99.855 -16.917 111.244 1.00 30.31 390 GLN A C 1
ATOM 3014 O O . GLN A 1 390 ? -100.988 -17.227 110.915 1.00 30.31 390 GLN A O 1
ATOM 3019 N N . GLU A 1 391 ? -98.834 -16.796 110.362 1.00 30.95 391 GLU A N 1
ATOM 3020 C CA . GLU A 1 391 ? -98.671 -17.289 108.958 1.00 30.95 391 GLU A CA 1
ATOM 3021 C C . GLU A 1 391 ? -98.854 -16.393 107.685 1.00 30.95 391 GLU A C 1
ATOM 3023 O O . GLU A 1 391 ? -99.947 -16.007 107.297 1.00 30.95 391 GLU A O 1
ATOM 3028 N N . ASN A 1 392 ? -97.721 -16.262 106.954 1.00 31.97 392 ASN A N 1
ATOM 3029 C CA . ASN A 1 392 ? -97.473 -16.438 105.496 1.00 31.97 392 ASN A CA 1
ATOM 3030 C C . ASN A 1 392 ? -97.884 -15.432 104.364 1.00 31.97 392 ASN A C 1
ATOM 3032 O O . ASN A 1 392 ? -99.049 -15.315 104.006 1.00 31.97 392 ASN A O 1
ATOM 3036 N N . ASN A 1 393 ? -96.844 -14.976 103.614 1.00 34.75 393 ASN A N 1
ATOM 3037 C CA . ASN A 1 393 ? -96.809 -14.540 102.180 1.00 34.75 393 ASN A CA 1
ATOM 3038 C C . ASN A 1 393 ? -97.503 -13.194 101.794 1.00 34.75 393 ASN A C 1
ATOM 3040 O O . ASN A 1 393 ? -98.235 -12.650 102.607 1.00 34.75 393 ASN A O 1
ATOM 3044 N N . THR A 1 394 ? -97.326 -12.506 100.636 1.00 36.94 394 THR A N 1
ATOM 3045 C CA . THR A 1 394 ? -96.523 -12.565 99.355 1.00 36.94 394 THR A CA 1
ATOM 3046 C C . THR A 1 394 ? -96.642 -11.166 98.656 1.00 36.94 394 THR A C 1
ATOM 3048 O O . THR A 1 394 ? -97.597 -10.469 98.982 1.00 36.94 394 THR A O 1
ATOM 3051 N N . THR A 1 395 ? -95.902 -10.668 97.635 1.00 35.41 395 THR A N 1
ATOM 3052 C CA . THR A 1 395 ? -94.552 -10.875 97.026 1.00 35.41 395 THR A CA 1
ATOM 3053 C C . THR A 1 395 ? -94.348 -9.871 95.843 1.00 35.41 395 THR A C 1
ATOM 3055 O O . THR A 1 395 ? -95.337 -9.529 95.205 1.00 35.41 395 THR A O 1
ATOM 3058 N N . ALA A 1 396 ? -93.090 -9.499 95.497 1.00 37.59 396 ALA A N 1
ATOM 3059 C CA . ALA A 1 396 ? -92.624 -8.706 94.312 1.00 37.59 396 ALA A CA 1
ATOM 3060 C C . ALA A 1 396 ? -92.974 -7.181 94.284 1.00 37.59 396 ALA A C 1
ATOM 3062 O O . ALA A 1 396 ? -94.049 -6.815 94.742 1.00 37.59 396 ALA A O 1
ATOM 3063 N N . THR A 1 397 ? -92.181 -6.199 93.785 1.00 34.91 397 THR A N 1
ATOM 3064 C CA . THR A 1 397 ? -90.807 -6.037 93.178 1.00 34.91 397 THR A CA 1
ATOM 3065 C C . THR A 1 397 ? -90.488 -4.497 93.086 1.00 34.91 397 THR A C 1
ATOM 3067 O O . THR A 1 397 ? -91.397 -3.719 93.357 1.00 34.91 397 THR A O 1
ATOM 3070 N N . ASP A 1 398 ? -89.325 -3.897 92.732 1.00 35.28 398 ASP A N 1
ATOM 3071 C CA . ASP A 1 398 ? -88.016 -4.364 92.199 1.00 35.28 398 ASP A CA 1
ATOM 3072 C C . ASP A 1 398 ? -86.763 -3.529 92.675 1.00 35.28 398 ASP A C 1
ATOM 3074 O O . ASP A 1 398 ? -86.268 -3.763 93.775 1.00 35.28 398 ASP A O 1
ATOM 3078 N N . GLN A 1 399 ? -86.225 -2.582 91.870 1.00 34.34 399 GLN A N 1
ATOM 3079 C CA . GLN A 1 399 ? -84.841 -2.020 91.884 1.00 34.34 399 GLN A CA 1
ATOM 3080 C C . GLN A 1 399 ? -84.762 -0.574 91.291 1.00 34.34 399 GLN A C 1
ATOM 3082 O O . GLN A 1 399 ? -85.688 -0.196 90.580 1.00 34.34 399 GLN A O 1
ATOM 3087 N N . ASN A 1 400 ? -83.712 0.282 91.409 1.00 34.06 400 ASN A N 1
ATOM 3088 C CA . ASN A 1 400 ? -82.520 0.437 92.297 1.00 34.06 400 ASN A CA 1
ATOM 3089 C C . ASN A 1 400 ? -81.814 1.832 92.038 1.00 34.06 400 ASN A C 1
ATOM 3091 O O . ASN A 1 400 ? -82.259 2.576 91.166 1.00 34.06 400 ASN A O 1
ATOM 3095 N N . ASN A 1 401 ? -80.735 2.204 92.762 1.00 36.31 401 ASN A N 1
ATOM 3096 C CA . ASN A 1 401 ? -80.010 3.514 92.789 1.00 36.31 401 ASN A CA 1
ATOM 3097 C C . ASN A 1 401 ? -78.450 3.304 92.812 1.00 36.31 401 ASN A C 1
ATOM 3099 O O . ASN A 1 401 ? -78.034 2.177 93.060 1.00 36.31 401 ASN A O 1
ATOM 3103 N N . GLY A 1 402 ? -77.490 4.232 92.583 1.00 33.47 402 GLY A N 1
ATOM 3104 C CA . GLY A 1 402 ? -77.428 5.716 92.479 1.00 33.47 402 GLY A CA 1
ATOM 3105 C C . GLY A 1 402 ? -76.298 6.248 91.547 1.00 33.47 402 GLY A C 1
ATOM 3106 O O . GLY A 1 402 ? -75.835 5.474 90.717 1.00 33.47 402 GLY A O 1
ATOM 3107 N N . THR A 1 403 ? -75.799 7.509 91.486 1.00 33.19 403 THR A N 1
ATOM 3108 C CA . THR A 1 403 ? -75.683 8.715 92.379 1.00 33.19 403 THR A CA 1
ATOM 3109 C C . THR A 1 403 ? -74.668 8.599 93.547 1.00 33.19 403 THR A C 1
ATOM 3111 O O . THR A 1 403 ? -74.731 7.620 94.277 1.00 33.19 403 THR A O 1
ATOM 3114 N N . THR A 1 404 ? -73.706 9.521 93.835 1.00 31.39 404 THR A N 1
ATOM 3115 C CA . THR A 1 404 ? -73.246 10.833 93.249 1.00 31.39 404 THR A CA 1
ATOM 3116 C C . THR A 1 404 ? -71.849 11.263 93.806 1.00 31.39 404 THR A C 1
ATOM 3118 O O . THR A 1 404 ? -71.458 10.706 94.825 1.00 31.39 404 THR A O 1
ATOM 3121 N N . GLN A 1 405 ? -71.173 12.306 93.253 1.00 31.19 405 GLN A N 1
ATOM 3122 C CA . GLN A 1 405 ? -70.667 13.553 93.937 1.00 31.19 405 GLN A CA 1
ATOM 3123 C C . GLN A 1 405 ? -69.452 14.285 93.265 1.00 31.19 405 GLN A C 1
ATOM 3125 O O . GLN A 1 405 ? -68.887 13.809 92.285 1.00 31.19 405 GLN A O 1
ATOM 3130 N N . THR A 1 406 ? -69.137 15.501 93.757 1.00 28.59 406 THR A N 1
ATOM 3131 C CA . THR A 1 406 ? -68.310 16.624 93.200 1.00 28.59 406 THR A CA 1
ATOM 3132 C C . THR A 1 406 ? -67.574 17.362 94.374 1.00 28.59 406 THR A C 1
ATOM 3134 O O . THR A 1 406 ? -67.484 16.702 95.410 1.00 28.59 406 THR A O 1
ATOM 3137 N N . PRO A 1 407 ? -67.080 18.649 94.382 1.00 53.41 407 PRO A N 1
ATOM 3138 C CA . PRO A 1 407 ? -66.854 19.723 93.363 1.00 53.41 407 PRO A CA 1
ATOM 3139 C C . PRO A 1 407 ? -65.482 20.510 93.418 1.00 53.41 407 PRO A C 1
ATOM 3141 O O . PRO A 1 407 ? -64.723 20.351 94.360 1.00 53.41 407 PRO A O 1
ATOM 3144 N N . SER A 1 408 ? -65.239 21.411 92.426 1.00 34.41 408 SER A N 1
ATOM 3145 C CA . SER A 1 408 ? -64.614 22.793 92.419 1.00 34.41 408 SER A CA 1
ATOM 3146 C C . SER A 1 408 ? -63.363 23.157 93.290 1.00 34.41 408 SER A C 1
ATOM 3148 O O . SER A 1 408 ? -63.247 22.687 94.408 1.00 34.41 408 SER A O 1
ATOM 3150 N N . THR A 1 409 ? -62.392 24.053 92.969 1.00 37.41 409 THR A N 1
ATOM 3151 C CA . THR A 1 409 ? -62.254 25.319 92.156 1.00 37.41 409 THR A CA 1
ATOM 3152 C C . THR A 1 409 ? -60.727 25.653 92.002 1.00 37.41 409 THR A C 1
ATOM 3154 O O . THR A 1 409 ? -59.963 25.075 92.766 1.00 37.41 409 THR A O 1
ATOM 3157 N N . GLY A 1 410 ? -60.131 26.561 91.190 1.00 30.09 410 GLY A N 1
ATOM 3158 C CA . GLY A 1 410 ? -60.499 27.428 90.040 1.00 30.09 410 GLY A CA 1
ATOM 3159 C C . GLY A 1 410 ? -59.593 28.704 89.897 1.00 30.09 410 GLY A C 1
ATOM 3160 O O . GLY A 1 410 ? -58.754 28.943 90.755 1.00 30.09 410 GLY A O 1
ATOM 3161 N N . GLN A 1 411 ? -59.821 29.537 88.856 1.00 34.16 411 GLN A N 1
ATOM 3162 C CA . GLN A 1 411 ? -59.368 30.950 88.611 1.00 34.16 411 GLN A CA 1
ATOM 3163 C C . GLN A 1 411 ? -57.930 31.365 88.121 1.00 34.16 411 GLN A C 1
ATOM 3165 O O . GLN A 1 411 ? -56.966 31.334 88.876 1.00 34.16 411 GLN A O 1
ATOM 3170 N N . ASN A 1 412 ? -57.913 32.023 86.929 1.00 29.94 412 ASN A N 1
ATOM 3171 C CA . ASN A 1 412 ? -57.284 33.336 86.562 1.00 29.94 412 ASN A CA 1
ATOM 3172 C C . ASN A 1 412 ? -56.032 33.416 85.617 1.00 29.94 412 ASN A C 1
ATOM 3174 O O . ASN A 1 412 ? -55.077 32.677 85.811 1.00 29.94 412 ASN A O 1
ATOM 3178 N N . GLY A 1 413 ? -55.989 34.404 84.681 1.00 29.66 413 GLY A N 1
ATOM 3179 C CA . GLY A 1 413 ? -54.715 35.076 84.282 1.00 29.66 413 GLY A CA 1
ATOM 3180 C C . GLY A 1 413 ? -54.205 35.235 82.811 1.00 29.66 413 GLY A C 1
ATOM 3181 O O . GLY A 1 413 ? -53.081 34.834 82.562 1.00 29.66 413 GLY A O 1
ATOM 3182 N N . SER A 1 414 ? -54.924 35.916 81.896 1.00 29.42 414 SER A N 1
ATOM 3183 C CA . SER A 1 414 ? -54.425 36.937 80.903 1.00 29.42 414 SER A CA 1
ATOM 3184 C C . SER A 1 414 ? -53.201 36.758 79.929 1.00 29.42 414 SER A C 1
ATOM 3186 O O . SER A 1 414 ? -52.080 36.554 80.377 1.00 29.42 414 SER A O 1
ATOM 3188 N N . THR A 1 415 ? -53.384 37.173 78.643 1.00 30.81 415 THR A N 1
ATOM 3189 C CA . THR A 1 415 ? -52.413 37.829 77.675 1.00 30.81 415 THR A CA 1
ATOM 3190 C C . THR A 1 415 ? -51.134 37.084 77.186 1.00 30.81 415 THR A C 1
ATOM 3192 O O . THR A 1 415 ? -50.548 36.331 77.948 1.00 30.81 415 THR A O 1
ATOM 3195 N N . SER A 1 416 ? -50.563 37.282 75.973 1.00 33.84 416 SER A N 1
ATOM 3196 C CA . SER A 1 416 ? -50.977 37.984 74.724 1.00 33.84 416 SER A CA 1
ATOM 3197 C C . SER A 1 416 ? -50.119 37.587 73.488 1.00 33.84 416 SER A C 1
ATOM 3199 O O . SER A 1 416 ? -49.099 36.918 73.624 1.00 33.84 416 SER A O 1
ATOM 3201 N N . ASP A 1 417 ? -50.540 38.056 72.305 1.00 30.23 417 ASP A N 1
ATOM 3202 C CA . ASP A 1 417 ? -49.923 37.990 70.956 1.00 30.23 417 ASP A CA 1
ATOM 3203 C C . ASP A 1 417 ? -48.563 38.763 70.836 1.00 30.23 417 ASP A C 1
ATOM 3205 O O . ASP A 1 417 ? -48.153 39.409 71.797 1.00 30.23 417 ASP A O 1
ATOM 3209 N N . ASN A 1 418 ? -47.795 38.808 69.724 1.00 29.75 418 ASN A N 1
ATOM 3210 C CA . ASN A 1 418 ? -48.078 38.504 68.305 1.00 29.75 418 ASN A CA 1
ATOM 3211 C C . ASN A 1 418 ? -46.803 38.216 67.435 1.00 29.75 418 ASN A C 1
ATOM 3213 O O . ASN A 1 418 ? -45.686 38.187 67.942 1.00 29.75 418 ASN A O 1
ATOM 3217 N N . THR A 1 419 ? -47.023 38.042 66.119 1.00 31.28 419 THR A N 1
ATOM 3218 C CA . THR A 1 419 ? -46.164 38.031 64.893 1.00 31.28 419 THR A CA 1
ATOM 3219 C C . THR A 1 419 ? -44.839 38.859 64.889 1.00 31.28 419 THR A C 1
ATOM 3221 O O . THR A 1 419 ? -44.636 39.728 65.726 1.00 31.28 419 THR A O 1
ATOM 3224 N N . THR A 1 420 ? -43.891 38.745 63.928 1.00 31.38 420 THR A N 1
ATOM 3225 C CA . THR A 1 420 ? -44.081 38.814 62.449 1.00 31.38 420 THR A CA 1
ATOM 3226 C C . THR A 1 420 ? -42.857 38.394 61.601 1.00 31.38 420 THR A C 1
ATOM 3228 O O . THR A 1 420 ? -41.719 38.445 62.053 1.00 31.38 420 THR A O 1
ATOM 3231 N N . THR A 1 421 ? -43.124 38.001 60.349 1.00 33.97 421 THR A N 1
ATOM 3232 C CA . THR A 1 421 ? -42.208 37.717 59.216 1.00 33.97 421 THR A CA 1
ATOM 3233 C C . THR A 1 421 ? -41.607 38.994 58.587 1.00 33.97 421 THR A C 1
ATOM 3235 O O . THR A 1 421 ? -42.289 40.008 58.637 1.00 33.97 421 THR A O 1
ATOM 3238 N N . GLU A 1 422 ? -40.439 38.941 57.903 1.00 31.94 422 GLU A N 1
ATOM 3239 C CA . GLU A 1 422 ? -40.275 39.381 56.481 1.00 31.94 422 GLU A CA 1
ATOM 3240 C C . GLU A 1 422 ? -38.840 39.358 55.860 1.00 31.94 422 GLU A C 1
ATOM 3242 O O . GLU A 1 422 ? -37.831 39.486 56.541 1.00 31.94 422 GLU A O 1
ATOM 3247 N N . ASN A 1 423 ? -38.822 39.203 54.522 1.00 31.73 423 ASN A N 1
ATOM 3248 C CA . ASN A 1 423 ? -37.927 39.723 53.455 1.00 31.73 423 ASN A CA 1
ATOM 3249 C C . ASN A 1 423 ? -36.365 39.737 53.505 1.00 31.73 423 ASN A C 1
ATOM 3251 O O . ASN A 1 423 ? -35.738 40.597 54.108 1.00 31.73 423 ASN A O 1
ATOM 3255 N N . ASN A 1 424 ? -35.757 38.881 52.658 1.00 33.44 424 ASN A N 1
ATOM 3256 C CA . ASN A 1 424 ? -35.174 39.204 51.322 1.00 33.44 424 ASN A CA 1
ATOM 3257 C C . ASN A 1 424 ? -34.177 40.398 51.147 1.00 33.44 424 ASN A C 1
ATOM 3259 O O . ASN A 1 424 ? -34.541 41.540 51.408 1.00 33.44 424 ASN A O 1
ATOM 3263 N N . GLY A 1 425 ? -32.984 40.183 50.547 1.00 29.55 425 GLY A N 1
ATOM 3264 C CA . GLY A 1 425 ? -32.073 41.287 50.143 1.00 29.55 425 GLY A CA 1
ATOM 3265 C C . GLY A 1 425 ? -30.693 40.920 49.535 1.00 29.55 425 GLY A C 1
ATOM 3266 O O . GLY A 1 425 ? -29.915 40.189 50.128 1.00 29.55 425 GLY A O 1
ATOM 3267 N N . SER A 1 426 ? -30.403 41.476 48.353 1.00 29.55 426 SER A N 1
ATOM 3268 C CA . SER A 1 426 ? -29.274 41.271 47.406 1.00 29.55 426 SER A CA 1
ATOM 3269 C C . SER A 1 426 ? -27.819 41.621 47.841 1.00 29.55 426 SER A C 1
ATOM 3271 O O . SER A 1 426 ? -27.643 42.380 48.780 1.00 29.55 426 SER A O 1
ATOM 3273 N N . GLN A 1 427 ? -26.822 41.141 47.054 1.00 32.38 427 GLN A N 1
ATOM 3274 C CA . GLN A 1 427 ? -25.523 41.749 46.596 1.00 32.38 427 GLN A CA 1
ATOM 3275 C C . GLN A 1 427 ? -24.707 42.697 47.541 1.00 32.38 427 GLN A C 1
ATOM 3277 O O . GLN A 1 427 ? -25.263 43.556 48.201 1.00 32.38 427 GLN A O 1
ATOM 3282 N N . ASN A 1 428 ? -23.359 42.749 47.565 1.00 30.64 428 ASN A N 1
ATOM 3283 C CA . ASN A 1 428 ? -22.378 42.713 46.460 1.00 30.64 428 ASN A CA 1
ATOM 3284 C C . ASN A 1 428 ? -20.900 42.660 46.969 1.00 30.64 428 ASN A C 1
ATOM 3286 O O . ASN A 1 428 ? -20.676 43.029 48.111 1.00 30.64 428 ASN A O 1
ATOM 3290 N N . ASN A 1 429 ? -19.940 42.331 46.077 1.00 31.12 429 ASN A N 1
ATOM 3291 C CA . ASN A 1 429 ? -18.499 42.721 45.966 1.00 31.12 429 ASN A CA 1
ATOM 3292 C C . ASN A 1 429 ? -17.560 42.839 47.214 1.00 31.12 429 ASN A C 1
ATOM 3294 O O . ASN A 1 429 ? -17.976 43.317 48.259 1.00 31.12 429 ASN A O 1
ATOM 3298 N N . GLY A 1 430 ? -16.245 42.527 47.106 1.00 27.44 430 GLY A N 1
ATOM 3299 C CA . GLY A 1 430 ? -15.376 42.592 48.315 1.00 27.44 430 GLY A CA 1
ATOM 3300 C C . GLY A 1 430 ? -13.830 42.530 48.293 1.00 27.44 430 GLY A C 1
ATOM 3301 O O . GLY A 1 430 ? -13.261 42.761 49.353 1.00 27.44 430 GLY A O 1
ATOM 3302 N N . GLN A 1 431 ? -13.137 42.316 47.163 1.00 30.67 431 GLN A N 1
ATOM 3303 C CA . GLN A 1 431 ? -11.668 42.532 47.027 1.00 30.67 431 GLN A CA 1
ATOM 3304 C C . GLN A 1 431 ? -10.717 41.616 47.863 1.00 30.67 431 GLN A C 1
ATOM 3306 O O . GLN A 1 431 ? -11.147 40.800 48.672 1.00 30.67 431 GLN A O 1
ATOM 3311 N N . ALA A 1 432 ? -9.407 41.674 47.576 1.00 29.83 432 ALA A N 1
ATOM 3312 C CA . ALA A 1 432 ? -8.373 40.736 48.042 1.00 29.83 432 ALA A CA 1
ATOM 3313 C C . ALA A 1 432 ? -7.279 41.390 48.913 1.00 29.83 432 ALA A C 1
ATOM 3315 O O . ALA A 1 432 ? -7.100 42.609 48.889 1.00 29.83 432 ALA A O 1
ATOM 3316 N N . THR A 1 433 ? -6.490 40.557 49.601 1.00 33.38 433 THR A N 1
ATOM 3317 C CA . THR A 1 433 ? -5.195 40.904 50.217 1.00 33.38 433 THR A CA 1
ATOM 3318 C C . THR A 1 433 ? -4.105 39.912 49.788 1.00 33.38 433 THR A C 1
ATOM 3320 O O . THR A 1 433 ? -4.402 38.808 49.333 1.00 33.38 433 THR A O 1
ATOM 3323 N N . ASP A 1 434 ? -2.843 40.336 49.883 1.00 30.56 434 ASP A N 1
ATOM 3324 C CA . ASP A 1 434 ? -1.665 39.712 49.259 1.00 30.56 434 ASP A CA 1
ATOM 3325 C C . ASP A 1 434 ? -0.552 39.453 50.297 1.00 30.56 434 ASP A C 1
ATOM 3327 O O . ASP A 1 434 ? -0.436 40.228 51.248 1.00 30.56 434 ASP A O 1
ATOM 3331 N N . SER A 1 435 ? 0.249 38.387 50.119 1.00 30.72 435 SER A N 1
ATOM 3332 C CA . SER A 1 435 ? 1.597 38.189 50.704 1.00 30.72 435 SER A CA 1
ATOM 3333 C C . SER A 1 435 ? 2.271 36.869 50.269 1.00 30.72 435 SER A C 1
ATOM 3335 O O . SER A 1 435 ? 2.218 35.853 50.959 1.00 30.72 435 SER A O 1
ATOM 3337 N N . THR A 1 436 ? 2.963 36.916 49.131 1.00 31.66 436 THR A N 1
ATOM 3338 C CA . THR A 1 436 ? 4.395 36.567 48.968 1.00 31.66 436 THR A CA 1
ATOM 3339 C C . THR A 1 436 ? 5.065 35.536 49.904 1.00 31.66 436 THR A C 1
ATOM 3341 O O . THR A 1 436 ? 5.289 35.819 51.079 1.00 31.66 436 THR A O 1
ATOM 3344 N N . ASN A 1 437 ? 5.659 34.475 49.325 1.00 28.52 437 ASN A N 1
ATOM 3345 C CA . ASN A 1 437 ? 7.079 34.150 49.578 1.00 28.52 437 ASN A CA 1
ATOM 3346 C C . ASN A 1 437 ? 7.739 33.377 48.409 1.00 28.52 437 ASN A C 1
ATOM 3348 O O . ASN A 1 437 ? 7.062 32.722 47.621 1.00 28.52 437 ASN A O 1
ATOM 3352 N N . ASN A 1 438 ? 9.068 33.464 48.304 1.00 32.41 438 ASN A N 1
ATOM 3353 C CA . ASN A 1 438 ? 9.900 32.864 47.253 1.00 32.41 438 ASN A CA 1
ATOM 3354 C C . ASN A 1 438 ? 10.419 31.463 47.633 1.00 32.41 438 ASN A C 1
ATOM 3356 O O . ASN A 1 438 ? 10.639 31.199 48.813 1.00 32.41 438 ASN A O 1
ATOM 3360 N N . ASN A 1 439 ? 10.802 30.645 46.640 1.00 27.14 439 ASN A N 1
ATOM 3361 C CA . ASN A 1 439 ? 12.234 30.394 46.388 1.00 27.14 439 ASN A CA 1
ATOM 3362 C C . ASN A 1 439 ? 12.506 29.782 44.994 1.00 27.14 439 ASN A C 1
ATOM 3364 O O . ASN A 1 439 ? 11.677 29.059 44.449 1.00 27.14 439 ASN A O 1
ATOM 3368 N N . GLN A 1 440 ? 13.704 30.022 44.456 1.00 33.56 440 GLN A N 1
ATOM 3369 C CA . GLN A 1 440 ? 14.298 29.290 43.330 1.00 33.56 440 GLN A CA 1
ATOM 3370 C C . GLN A 1 440 ? 15.471 28.439 43.842 1.00 33.56 440 GLN A C 1
ATOM 3372 O O . GLN A 1 440 ? 16.167 28.869 44.757 1.00 33.56 440 GLN A O 1
ATOM 3377 N N . ASN A 1 441 ? 15.800 27.324 43.178 1.00 26.42 441 ASN A N 1
ATOM 3378 C CA . ASN A 1 441 ? 17.204 27.077 42.824 1.00 26.42 441 ASN A CA 1
ATOM 3379 C C . ASN A 1 441 ? 17.351 26.118 41.629 1.00 26.42 441 ASN A C 1
ATOM 3381 O O . ASN A 1 441 ? 16.450 25.342 41.317 1.00 26.42 441 ASN A O 1
ATOM 3385 N N . SER A 1 442 ? 18.514 26.186 40.986 1.00 30.94 442 SER A N 1
ATOM 3386 C CA . SER A 1 442 ? 18.981 25.318 39.906 1.00 30.94 442 SER A CA 1
ATOM 3387 C C . SER A 1 442 ? 19.904 24.203 40.432 1.00 30.94 442 SER A C 1
ATOM 3389 O O . SER A 1 442 ? 20.440 24.292 41.536 1.00 30.94 442 SER A O 1
ATOM 3391 N N . GLY A 1 443 ? 20.128 23.171 39.618 1.00 26.48 443 GLY A N 1
ATOM 3392 C CA . GLY A 1 443 ? 21.110 22.101 39.830 1.00 26.48 443 GLY A CA 1
ATOM 3393 C C . GLY A 1 443 ? 21.460 21.465 38.481 1.00 26.48 443 GLY A C 1
ATOM 3394 O O . GLY A 1 443 ? 20.571 21.277 37.656 1.00 26.48 443 GLY A O 1
ATOM 3395 N N . SER A 1 444 ? 22.745 21.216 38.201 1.00 28.33 444 SER A N 1
ATOM 3396 C CA . SER A 1 444 ? 23.223 20.999 36.823 1.00 28.33 444 SER A CA 1
ATOM 3397 C C . SER A 1 444 ? 24.406 20.023 36.706 1.00 28.33 444 SER A C 1
ATOM 3399 O O . SER A 1 444 ? 25.072 19.734 37.695 1.00 28.33 444 SER A O 1
ATOM 3401 N N . GLN A 1 445 ? 24.691 19.646 35.451 1.00 31.53 445 GLN A N 1
ATOM 3402 C CA . GLN A 1 445 ? 25.929 19.075 34.885 1.00 31.53 445 GLN A CA 1
ATOM 3403 C C . GLN A 1 445 ? 26.267 17.566 35.007 1.00 31.53 445 GLN A C 1
ATOM 3405 O O . GLN A 1 445 ? 26.307 16.988 36.085 1.00 31.53 445 GLN A O 1
ATOM 3410 N N . ASN A 1 446 ? 26.767 17.062 33.857 1.00 27.73 446 ASN A N 1
ATOM 3411 C CA . ASN A 1 446 ? 27.927 16.160 33.672 1.00 27.73 446 ASN A CA 1
ATOM 3412 C C . ASN A 1 446 ? 27.787 14.623 33.873 1.00 27.73 446 ASN A C 1
ATOM 3414 O O . ASN A 1 446 ? 27.114 14.178 34.790 1.00 27.73 446 ASN A O 1
ATOM 3418 N N . ASN A 1 447 ? 28.460 13.750 33.084 1.00 29.55 447 ASN A N 1
ATOM 3419 C CA . ASN A 1 447 ? 29.224 13.926 31.815 1.00 29.55 447 ASN A CA 1
ATOM 3420 C C . ASN A 1 447 ? 29.546 12.570 31.106 1.00 29.55 447 ASN A C 1
ATOM 3422 O O . ASN A 1 447 ? 29.403 11.523 31.730 1.00 29.55 447 ASN A O 1
ATOM 3426 N N . ASN A 1 448 ? 30.190 12.641 29.919 1.00 27.81 448 ASN A N 1
ATOM 3427 C CA . ASN A 1 448 ? 31.067 11.630 29.264 1.00 27.81 448 ASN A CA 1
ATOM 3428 C C . ASN A 1 448 ? 30.336 10.436 28.584 1.00 27.81 448 ASN A C 1
ATOM 3430 O O . ASN A 1 448 ? 29.380 9.922 29.145 1.00 27.81 448 ASN A O 1
ATOM 3434 N N . GLN A 1 449 ? 30.677 9.918 27.388 1.00 29.09 449 GLN A N 1
ATOM 3435 C CA . GLN A 1 449 ? 31.931 9.810 26.594 1.00 29.09 449 GLN A CA 1
ATOM 3436 C C . GLN A 1 449 ? 31.654 10.035 25.072 1.00 29.09 449 GLN A C 1
ATOM 3438 O O . GLN A 1 449 ? 30.531 9.799 24.647 1.00 29.09 449 GLN A O 1
ATOM 3443 N N . SER A 1 450 ? 32.514 10.607 24.198 1.00 26.56 450 SER A N 1
ATOM 3444 C CA . SER A 1 450 ? 33.946 10.389 23.827 1.00 26.56 450 SER A CA 1
ATOM 3445 C C . SER A 1 450 ? 34.145 9.287 22.748 1.00 26.56 450 SER A C 1
ATOM 3447 O O . SER A 1 450 ? 33.577 8.218 22.920 1.00 26.56 450 SER A O 1
ATOM 3449 N N . SER A 1 451 ? 34.937 9.403 21.656 1.00 29.61 451 SER A N 1
ATOM 3450 C CA . SER A 1 451 ? 35.641 10.532 20.977 1.00 29.61 451 SER A CA 1
ATOM 3451 C C . SER A 1 451 ? 36.166 10.137 19.565 1.00 29.61 451 SER A C 1
ATOM 3453 O O . SER A 1 451 ? 36.400 8.962 19.322 1.00 29.61 451 SER A O 1
ATOM 3455 N N . ASN A 1 452 ? 36.461 11.141 18.713 1.00 29.06 452 ASN A N 1
ATOM 3456 C CA . ASN A 1 452 ? 37.501 11.226 17.649 1.00 29.06 452 ASN A CA 1
ATOM 3457 C C . ASN A 1 452 ? 37.767 10.098 16.612 1.00 29.06 452 ASN A C 1
ATOM 3459 O O . ASN A 1 452 ? 38.140 8.987 16.968 1.00 29.06 452 ASN A O 1
ATOM 3463 N N . ASN A 1 453 ? 37.946 10.507 15.339 1.00 25.00 453 ASN A N 1
ATOM 3464 C CA . ASN A 1 453 ? 39.277 10.426 14.695 1.00 25.00 453 ASN A CA 1
ATOM 3465 C C . ASN A 1 453 ? 39.513 11.550 13.641 1.00 25.00 453 ASN A C 1
ATOM 3467 O O . ASN A 1 453 ? 38.626 12.366 13.404 1.00 25.00 453 ASN A O 1
ATOM 3471 N N . GLN A 1 454 ? 40.732 11.636 13.089 1.00 30.53 454 GLN A N 1
ATOM 3472 C CA . GLN A 1 454 ? 41.374 12.811 12.463 1.00 30.53 454 GLN A CA 1
ATOM 3473 C C . GLN A 1 454 ? 42.461 12.376 11.431 1.00 30.53 454 GLN A C 1
ATOM 3475 O O . GLN A 1 454 ? 42.860 11.216 11.469 1.00 30.53 454 GLN A O 1
ATOM 3480 N N . THR A 1 455 ? 43.041 13.179 10.511 1.00 28.03 455 THR A N 1
ATOM 3481 C CA . THR A 1 455 ? 42.864 14.593 10.070 1.00 28.03 455 THR A CA 1
ATOM 3482 C C . THR A 1 455 ? 43.612 14.834 8.725 1.00 28.03 455 THR A C 1
ATOM 3484 O O . THR A 1 455 ? 44.481 14.043 8.370 1.00 28.03 455 THR A O 1
ATOM 3487 N N . SER A 1 456 ? 43.351 15.970 8.049 1.00 28.56 456 SER A N 1
ATOM 3488 C CA . SER A 1 456 ? 44.125 16.599 6.937 1.00 28.56 456 SER A CA 1
ATOM 3489 C C . SER A 1 456 ? 43.928 16.111 5.487 1.00 28.56 456 SER A C 1
ATOM 3491 O O . SER A 1 456 ? 43.740 14.931 5.223 1.00 28.56 456 SER A O 1
ATOM 3493 N N . GLY A 1 457 ? 44.015 17.061 4.531 1.00 25.23 457 GLY A N 1
ATOM 3494 C CA . GLY A 1 457 ? 43.828 16.806 3.085 1.00 25.23 457 GLY A CA 1
ATOM 3495 C C . GLY A 1 457 ? 44.124 17.946 2.078 1.00 25.23 457 GLY A C 1
ATOM 3496 O O . GLY A 1 457 ? 44.389 17.632 0.932 1.00 25.23 457 GLY A O 1
ATOM 3497 N N . SER A 1 458 ? 44.156 19.224 2.496 1.00 27.03 458 SER A N 1
ATOM 3498 C CA . SER A 1 458 ? 44.709 20.421 1.795 1.00 27.03 458 SER A CA 1
ATOM 3499 C C . SER A 1 458 ? 44.257 20.830 0.361 1.00 27.03 458 SER A C 1
ATOM 3501 O O . SER A 1 458 ? 44.329 20.053 -0.578 1.00 27.03 458 SER A O 1
ATOM 3503 N N . GLN A 1 459 ? 44.023 22.148 0.191 1.00 29.80 459 GLN A N 1
ATOM 3504 C CA . GLN A 1 459 ? 44.085 22.953 -1.062 1.00 29.80 459 GLN A CA 1
ATOM 3505 C C . GLN A 1 459 ? 43.025 22.736 -2.180 1.00 29.80 459 GLN A C 1
ATOM 3507 O O . GLN A 1 459 ? 42.534 21.637 -2.378 1.00 29.80 459 GLN A O 1
ATOM 3512 N N . ASN A 1 460 ? 42.680 23.729 -3.025 1.00 26.80 460 ASN A N 1
ATOM 3513 C CA . ASN A 1 460 ? 42.558 25.197 -2.851 1.00 26.80 460 ASN A CA 1
ATOM 3514 C C . ASN A 1 460 ? 41.741 25.817 -4.031 1.00 26.80 460 ASN A C 1
ATOM 3516 O O . ASN A 1 460 ? 41.543 25.165 -5.049 1.00 26.80 460 ASN A O 1
ATOM 3520 N N . ASN A 1 461 ? 41.410 27.112 -3.930 1.00 26.41 461 ASN A N 1
ATOM 3521 C CA . ASN A 1 461 ? 40.990 28.059 -4.982 1.00 26.41 461 ASN A CA 1
ATOM 3522 C C . ASN A 1 461 ? 39.540 28.022 -5.520 1.00 26.41 461 ASN A C 1
ATOM 3524 O O . ASN A 1 461 ? 39.241 27.443 -6.557 1.00 26.41 461 ASN A O 1
ATOM 3528 N N . ASN A 1 462 ? 38.706 28.859 -4.890 1.00 26.94 462 ASN A N 1
ATOM 3529 C CA . ASN A 1 462 ? 38.276 30.152 -5.458 1.00 26.94 462 ASN A CA 1
ATOM 3530 C C . ASN A 1 462 ? 37.681 30.179 -6.886 1.00 26.94 462 ASN A C 1
ATOM 3532 O O . ASN A 1 462 ? 38.420 30.139 -7.870 1.00 26.94 462 ASN A O 1
ATOM 3536 N N . GLN A 1 463 ? 36.400 30.557 -6.980 1.00 28.45 463 GLN A N 1
ATOM 3537 C CA . GLN A 1 463 ? 36.030 31.632 -7.907 1.00 28.45 463 GLN A CA 1
ATOM 3538 C C . GLN A 1 463 ? 34.988 32.585 -7.305 1.00 28.45 463 GLN A C 1
ATOM 3540 O O . GLN A 1 463 ? 34.088 32.177 -6.574 1.00 28.45 463 GLN A O 1
ATOM 3545 N N . ASN A 1 464 ? 35.168 33.874 -7.596 1.00 26.34 464 ASN A N 1
ATOM 3546 C CA . ASN A 1 464 ? 34.395 34.987 -7.053 1.00 26.34 464 ASN A CA 1
ATOM 3547 C C . ASN A 1 464 ? 33.141 35.274 -7.895 1.00 26.34 464 ASN A C 1
ATOM 3549 O O . ASN A 1 464 ? 33.133 35.050 -9.106 1.00 26.34 464 ASN A O 1
ATOM 3553 N N . SER A 1 465 ? 32.113 35.851 -7.276 1.00 35.38 465 SER A N 1
ATOM 3554 C CA . SER A 1 465 ? 30.987 36.430 -8.003 1.00 35.38 465 SER A CA 1
ATOM 3555 C C . SER A 1 465 ? 31.421 37.672 -8.789 1.00 35.38 465 SER A C 1
ATOM 3557 O O . SER A 1 465 ? 32.258 38.457 -8.341 1.00 35.38 465 SER A O 1
ATOM 3559 N N . ASN A 1 466 ? 30.802 37.906 -9.948 1.00 26.67 466 ASN A N 1
ATOM 3560 C CA . ASN A 1 466 ? 30.635 39.272 -10.428 1.00 26.67 466 ASN A CA 1
ATOM 3561 C C . ASN A 1 466 ? 29.323 39.439 -11.200 1.00 26.67 466 ASN A C 1
ATOM 3563 O O . ASN A 1 466 ? 28.822 38.517 -11.842 1.00 26.67 466 ASN A O 1
ATOM 3567 N N . GLN A 1 467 ? 28.777 40.641 -11.102 1.00 30.73 467 GLN A N 1
ATOM 3568 C CA . GLN A 1 467 ? 27.502 41.073 -11.649 1.00 30.73 467 GLN A CA 1
ATOM 3569 C C . GLN A 1 467 ? 27.765 41.891 -12.920 1.00 30.73 467 GLN A C 1
ATOM 3571 O O . GLN A 1 467 ? 28.732 42.649 -12.976 1.00 30.73 467 GLN A O 1
ATOM 3576 N N . SER A 1 468 ? 26.913 41.781 -13.940 1.00 26.39 468 SER A N 1
ATOM 3577 C CA . SER A 1 468 ? 26.966 42.690 -15.091 1.00 26.39 468 SER A CA 1
ATOM 3578 C C . SER A 1 468 ? 25.573 43.003 -15.625 1.00 26.39 468 SER A C 1
ATOM 3580 O O . SER A 1 468 ? 24.636 42.223 -15.460 1.00 26.39 468 SER A O 1
ATOM 3582 N N . ASN A 1 469 ? 25.448 44.184 -16.222 1.00 28.05 469 ASN A N 1
ATOM 3583 C CA . ASN A 1 469 ? 24.198 44.816 -16.622 1.00 28.05 469 ASN A CA 1
ATOM 3584 C C . ASN A 1 469 ? 24.101 44.840 -18.159 1.00 28.05 469 ASN A C 1
ATOM 3586 O O . ASN A 1 469 ? 25.095 45.124 -18.826 1.00 28.05 469 ASN A O 1
ATOM 3590 N N . GLY A 1 470 ? 22.930 44.539 -18.727 1.00 25.98 470 GLY A N 1
ATOM 3591 C CA . GLY A 1 470 ? 22.757 44.318 -20.170 1.00 25.98 470 GLY A CA 1
ATOM 3592 C C . GLY A 1 470 ? 21.472 44.949 -20.699 1.00 25.98 470 GLY A C 1
ATOM 3593 O O . GLY A 1 470 ? 20.383 44.453 -20.432 1.00 25.98 470 GLY A O 1
ATOM 3594 N N . SER A 1 471 ? 21.612 46.057 -21.430 1.00 25.94 471 SER A N 1
ATOM 3595 C CA . SER A 1 471 ? 20.492 46.889 -21.888 1.00 25.94 471 SER A CA 1
ATOM 3596 C C . SER A 1 471 ? 19.566 46.204 -22.903 1.00 25.94 471 SER A C 1
ATOM 3598 O O . SER A 1 471 ? 19.952 45.293 -23.634 1.00 25.94 471 SER A O 1
ATOM 3600 N N . GLN A 1 472 ? 18.348 46.737 -22.985 1.00 31.28 472 GLN A N 1
ATOM 3601 C CA . GLN A 1 472 ? 17.341 46.458 -24.006 1.00 31.28 472 GLN A CA 1
ATOM 3602 C C . GLN A 1 472 ? 17.894 46.627 -25.432 1.00 31.28 472 GLN A C 1
ATOM 3604 O O . GLN A 1 472 ? 18.665 47.550 -25.699 1.00 31.28 472 GLN A O 1
ATOM 3609 N N . ASN A 1 473 ? 17.329 45.883 -26.386 1.00 24.91 473 ASN A N 1
ATOM 3610 C CA . ASN A 1 473 ? 16.953 46.488 -27.663 1.00 24.91 473 ASN A CA 1
ATOM 3611 C C . ASN A 1 473 ? 15.663 45.852 -28.211 1.00 24.91 473 ASN A C 1
ATOM 3613 O O . ASN A 1 473 ? 15.377 44.688 -27.943 1.00 24.91 473 ASN A O 1
ATOM 3617 N N . ASN A 1 474 ? 14.882 46.631 -28.957 1.00 29.06 474 ASN A N 1
ATOM 3618 C CA . ASN A 1 474 ? 13.610 46.238 -29.559 1.00 29.06 474 ASN A CA 1
ATOM 3619 C C . ASN A 1 474 ? 13.616 46.650 -31.036 1.00 29.06 474 ASN A C 1
ATOM 3621 O O . ASN A 1 474 ? 13.792 47.828 -31.342 1.00 29.06 474 ASN A O 1
ATOM 3625 N N . SER A 1 475 ? 13.391 45.703 -31.945 1.00 27.94 475 SER A N 1
ATOM 3626 C CA . SER A 1 475 ? 13.304 45.962 -33.384 1.00 27.94 475 SER A CA 1
ATOM 3627 C C . SER A 1 475 ? 12.105 45.239 -34.001 1.00 27.94 475 SER A C 1
ATOM 3629 O O . SER A 1 475 ? 12.118 44.037 -34.250 1.00 27.94 475 SER A O 1
ATOM 3631 N N . ASN A 1 476 ? 11.055 46.011 -34.280 1.00 26.03 476 ASN A N 1
ATOM 3632 C CA . ASN A 1 476 ? 9.863 45.579 -35.003 1.00 26.03 476 ASN A CA 1
ATOM 3633 C C . ASN A 1 476 ? 9.921 46.097 -36.448 1.00 26.03 476 ASN A C 1
ATOM 3635 O O . ASN A 1 476 ? 9.951 47.313 -36.642 1.00 26.03 476 ASN A O 1
ATOM 3639 N N . GLN A 1 477 ? 9.870 45.210 -37.449 1.00 27.91 477 GLN A N 1
ATOM 3640 C CA . GLN A 1 477 ? 9.543 45.612 -38.823 1.00 27.91 477 GLN A CA 1
ATOM 3641 C C . GLN A 1 477 ? 8.811 44.521 -39.632 1.00 27.91 477 GLN A C 1
ATOM 3643 O O . GLN A 1 477 ? 9.387 43.740 -40.381 1.00 27.91 477 GLN A O 1
ATOM 3648 N N . ASN A 1 478 ? 7.490 44.521 -39.451 1.00 25.50 478 ASN A N 1
ATOM 3649 C CA . ASN A 1 478 ? 6.433 44.150 -40.402 1.00 25.50 478 ASN A CA 1
ATOM 3650 C C . ASN A 1 478 ? 6.814 44.032 -41.903 1.00 25.50 478 ASN A C 1
ATOM 3652 O O . ASN A 1 478 ? 7.261 45.020 -42.482 1.00 25.50 478 ASN A O 1
ATOM 3656 N N . SER A 1 479 ? 6.445 42.914 -42.554 1.00 24.66 479 SER A N 1
ATOM 3657 C CA . SER A 1 479 ? 5.597 42.868 -43.777 1.00 24.66 479 SER A CA 1
ATOM 3658 C C . SER A 1 479 ? 5.352 41.416 -44.249 1.00 24.66 479 SER A C 1
ATOM 3660 O O . SER A 1 479 ? 6.151 40.536 -43.943 1.00 24.66 479 SER A O 1
ATOM 3662 N N . GLY A 1 480 ? 4.301 41.168 -45.050 1.00 24.34 480 GLY A N 1
ATOM 3663 C CA . GLY A 1 480 ? 4.186 39.947 -45.879 1.00 24.34 480 GLY A CA 1
ATOM 3664 C C . GLY A 1 480 ? 2.971 39.041 -45.631 1.00 24.34 480 GLY A C 1
ATOM 3665 O O . GLY A 1 480 ? 3.116 37.911 -45.181 1.00 24.34 480 GLY A O 1
ATOM 3666 N N . SER A 1 481 ? 1.769 39.515 -45.969 1.00 23.50 481 SER A N 1
ATOM 3667 C CA . SER A 1 481 ? 0.521 38.729 -45.943 1.00 23.50 481 SER A CA 1
ATOM 3668 C C . SER A 1 481 ? 0.576 37.433 -46.770 1.00 23.50 481 SER A C 1
ATOM 3670 O O . SER A 1 481 ? 0.903 37.482 -47.955 1.00 23.50 481 SER A O 1
ATOM 3672 N N . GLN A 1 482 ? 0.059 36.330 -46.214 1.00 28.12 482 GLN A N 1
ATOM 3673 C CA . GLN A 1 482 ? -1.020 35.607 -46.898 1.00 28.12 482 GLN A CA 1
ATOM 3674 C C . GLN A 1 482 ? -1.942 34.884 -45.907 1.00 28.12 482 GLN A C 1
ATOM 3676 O O . GLN A 1 482 ? -1.518 34.050 -45.114 1.00 28.12 482 GLN A O 1
ATOM 3681 N N . ASN A 1 483 ? -3.227 35.229 -45.966 1.00 25.36 483 ASN A N 1
ATOM 3682 C CA . ASN A 1 483 ? -4.294 34.645 -45.163 1.00 25.36 483 ASN A CA 1
ATOM 3683 C C . ASN A 1 483 ? -5.137 33.744 -46.075 1.00 25.36 483 ASN A C 1
ATOM 3685 O O . ASN A 1 483 ? -5.594 34.216 -47.117 1.00 25.36 483 ASN A O 1
ATOM 3689 N N . ASN A 1 484 ? -5.363 32.480 -45.710 1.00 26.45 484 ASN A N 1
ATOM 3690 C CA . ASN A 1 484 ? -6.388 31.664 -46.359 1.00 26.45 484 ASN A CA 1
ATOM 3691 C C . ASN A 1 484 ? -7.021 30.686 -45.361 1.00 26.45 484 ASN A C 1
ATOM 3693 O O . ASN A 1 484 ? -6.329 30.078 -44.546 1.00 26.45 484 ASN A O 1
ATOM 3697 N N . GLN A 1 485 ? -8.346 30.566 -45.402 1.00 29.83 485 GLN A N 1
ATOM 3698 C CA . GLN A 1 485 ? -9.132 29.847 -44.401 1.00 29.83 485 GLN A CA 1
ATOM 3699 C C . GLN A 1 485 ? -9.471 28.426 -44.862 1.00 29.83 485 GLN A C 1
ATOM 3701 O O . GLN A 1 485 ? -10.170 28.262 -45.856 1.00 29.83 485 GLN A O 1
ATOM 3706 N N . THR A 1 486 ? -9.133 27.415 -44.059 1.00 25.41 486 THR A N 1
ATOM 3707 C CA . THR A 1 486 ? -9.853 26.127 -44.058 1.00 25.41 486 THR A CA 1
ATOM 3708 C C . THR A 1 486 ? -9.988 25.566 -42.643 1.00 25.41 486 THR A C 1
ATOM 3710 O O . THR A 1 486 ? -9.125 24.845 -42.145 1.00 25.41 486 THR A O 1
ATOM 3713 N N . LYS A 1 487 ? -11.124 25.869 -42.011 1.00 29.27 487 LYS A N 1
ATOM 3714 C CA . LYS A 1 487 ? -11.784 25.010 -41.014 1.00 29.27 487 LYS A CA 1
ATOM 3715 C C . LYS A 1 487 ? -12.967 24.340 -41.743 1.00 29.27 487 LYS A C 1
ATOM 3717 O O . LYS A 1 487 ? -13.562 25.030 -42.570 1.00 29.27 487 LYS A O 1
ATOM 3722 N N . PRO A 1 488 ? -13.370 23.088 -41.443 1.00 36.69 488 PRO A N 1
ATOM 3723 C CA . PRO A 1 488 ? -12.888 22.182 -40.395 1.00 36.69 488 PRO A CA 1
ATOM 3724 C C . PRO A 1 488 ? -12.243 20.890 -40.931 1.00 36.69 488 PRO A C 1
ATOM 3726 O O . PRO A 1 488 ? -12.320 20.577 -42.113 1.00 36.69 488 PRO A O 1
ATOM 3729 N N . ASN A 1 489 ? -11.748 20.061 -40.011 1.00 28.08 489 ASN A N 1
ATOM 3730 C CA . ASN A 1 489 ? -12.268 18.696 -39.950 1.00 28.08 489 ASN A CA 1
ATOM 3731 C C . ASN A 1 489 ? -12.431 18.248 -38.488 1.00 28.08 489 ASN A C 1
ATOM 3733 O O . ASN A 1 489 ? -11.799 18.801 -37.585 1.00 28.08 489 ASN A O 1
ATOM 3737 N N . THR A 1 490 ? -13.373 17.338 -38.257 1.00 28.86 490 THR A N 1
ATOM 3738 C CA . THR A 1 490 ? -13.872 16.937 -36.929 1.00 28.86 490 THR A CA 1
ATOM 3739 C C . THR A 1 490 ? -12.837 16.094 -36.166 1.00 28.86 490 THR A C 1
ATOM 3741 O O . THR A 1 490 ? -12.075 15.369 -36.809 1.00 28.86 490 THR A O 1
ATOM 3744 N N . PRO A 1 491 ? -12.798 16.123 -34.815 1.00 31.52 491 PRO A N 1
ATOM 3745 C CA . PRO A 1 491 ? -12.127 15.078 -34.041 1.00 31.52 491 PRO A CA 1
ATOM 3746 C C . PRO A 1 491 ? -12.584 13.685 -34.492 1.00 31.52 491 PRO A C 1
ATOM 3748 O O . PRO A 1 491 ? -13.760 13.505 -34.807 1.00 31.52 491 PRO A O 1
ATOM 3751 N N . ALA A 1 492 ? -11.661 12.720 -34.532 1.00 33.84 492 ALA A N 1
ATOM 3752 C CA . ALA A 1 492 ? -11.964 11.364 -34.983 1.00 33.84 492 ALA A CA 1
ATOM 3753 C C . ALA A 1 492 ? -13.143 10.771 -34.195 1.00 33.84 492 ALA A C 1
ATOM 3755 O O . ALA A 1 492 ? -13.222 10.912 -32.972 1.00 33.84 492 ALA A O 1
ATOM 3756 N N . GLU A 1 493 ? -14.072 10.141 -34.913 1.00 33.62 493 GLU A N 1
ATOM 3757 C CA . GLU A 1 493 ? -15.317 9.654 -34.334 1.00 33.62 493 GLU A CA 1
ATOM 3758 C C . GLU A 1 493 ? -15.039 8.578 -33.277 1.00 33.62 493 GLU A C 1
ATOM 3760 O O . GLU A 1 493 ? -14.286 7.628 -33.499 1.00 33.62 493 GLU A O 1
ATOM 3765 N N . LYS A 1 494 ? -15.633 8.757 -32.093 1.00 38.94 494 LYS A N 1
ATOM 3766 C CA . LYS A 1 494 ? -15.509 7.832 -30.963 1.00 38.94 494 LYS A CA 1
ATOM 3767 C C . LYS A 1 494 ? -15.968 6.433 -31.407 1.00 38.94 494 LYS A C 1
ATOM 3769 O O . LYS A 1 494 ? -17.119 6.330 -31.831 1.00 38.94 494 LYS A O 1
ATOM 3774 N N . PRO A 1 495 ? -15.158 5.367 -31.236 1.00 40.28 495 PRO A N 1
ATOM 3775 C CA . PRO A 1 495 ? -15.581 4.008 -31.559 1.00 40.28 495 PRO A CA 1
ATOM 3776 C C . PRO A 1 495 ? -16.918 3.670 -30.892 1.00 40.28 495 PRO A C 1
ATOM 3778 O O . PRO A 1 495 ? -17.046 3.676 -29.662 1.00 40.28 495 PRO A O 1
ATOM 3781 N N . SER A 1 496 ? -17.937 3.418 -31.712 1.00 38.28 496 SER A N 1
ATOM 3782 C CA . SER A 1 496 ? -19.249 2.984 -31.252 1.00 38.28 496 SER A CA 1
ATOM 3783 C C . SER A 1 496 ? -19.140 1.535 -30.779 1.00 38.28 496 SER A C 1
ATOM 3785 O O . SER A 1 496 ? -18.693 0.655 -31.508 1.00 38.28 496 SER A O 1
ATOM 3787 N N . VAL A 1 497 ? -19.495 1.291 -29.514 1.00 43.72 497 VAL A N 1
ATOM 3788 C CA . VAL A 1 497 ? -19.318 -0.025 -28.884 1.00 43.72 497 VAL A CA 1
ATOM 3789 C C . VAL A 1 497 ? -20.222 -1.044 -29.584 1.00 43.72 497 VAL A C 1
ATOM 3791 O O . VAL A 1 497 ? -21.444 -0.865 -29.540 1.00 43.72 497 VAL A O 1
ATOM 3794 N N . PRO A 1 498 ? -19.691 -2.126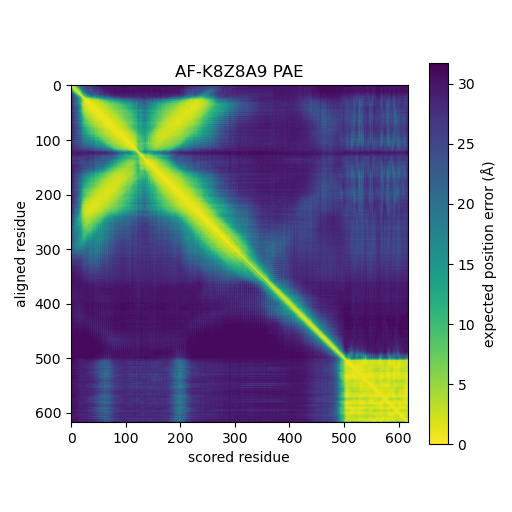 -30.184 1.00 46.28 498 PRO A N 1
ATOM 3795 C CA . PRO A 1 498 ? -20.549 -3.129 -30.789 1.00 46.28 498 PRO A CA 1
ATOM 3796 C C . PRO A 1 498 ? -21.235 -3.931 -29.680 1.00 46.28 498 PRO A C 1
ATOM 3798 O O . PRO A 1 498 ? -20.602 -4.668 -28.919 1.00 46.28 498 PRO A O 1
ATOM 3801 N N . SER A 1 499 ? -22.555 -3.771 -29.591 1.00 47.97 499 SER A N 1
ATOM 3802 C CA . SER A 1 499 ? -23.443 -4.547 -28.719 1.00 47.97 499 SER A CA 1
ATOM 3803 C C . SER A 1 499 ? -23.677 -5.950 -29.302 1.00 47.97 499 SER A C 1
ATOM 3805 O O . SER A 1 499 ? -24.805 -6.320 -29.625 1.00 47.97 499 SER A O 1
ATOM 3807 N N . GLY A 1 500 ? -22.597 -6.704 -29.509 1.00 46.50 500 GLY A N 1
ATOM 3808 C CA . GLY A 1 500 ? -22.619 -8.018 -30.145 1.00 46.50 500 GLY A CA 1
ATOM 3809 C C . GLY A 1 500 ? -22.665 -9.179 -29.151 1.00 46.50 500 GLY A C 1
ATOM 3810 O O . GLY A 1 500 ? -21.961 -9.169 -28.143 1.00 46.50 500 GLY A O 1
ATOM 3811 N N . ASN A 1 501 ? -23.428 -10.221 -29.491 1.00 56.16 501 ASN A N 1
ATOM 3812 C CA . ASN A 1 501 ? -23.176 -11.574 -28.990 1.00 56.16 501 ASN A CA 1
ATOM 3813 C C . ASN A 1 501 ? -21.981 -12.135 -29.774 1.00 56.16 501 ASN A C 1
ATOM 3815 O O . ASN A 1 501 ? -22.151 -12.668 -30.869 1.00 56.16 501 ASN A O 1
ATOM 3819 N N . TYR A 1 502 ? -20.771 -11.955 -29.248 1.00 67.12 502 TYR A N 1
ATOM 3820 C CA . TYR A 1 502 ? -19.550 -12.485 -29.858 1.00 67.12 502 TYR A CA 1
ATOM 3821 C C . TYR A 1 502 ? -19.477 -14.007 -29.690 1.00 67.12 502 TYR A C 1
ATOM 3823 O O . TYR A 1 502 ? -19.781 -14.528 -28.618 1.00 67.12 502 TYR A O 1
ATOM 3831 N N . GLY A 1 503 ? -19.027 -14.724 -30.720 1.00 71.38 503 GLY A N 1
ATOM 3832 C CA . GLY A 1 503 ? -18.881 -16.179 -30.692 1.00 71.38 503 GLY A CA 1
ATOM 3833 C C . GLY A 1 503 ? -17.672 -16.669 -29.889 1.00 71.38 503 GLY A C 1
ATOM 3834 O O . GLY A 1 503 ? -17.609 -17.846 -29.541 1.00 71.38 503 GLY A O 1
ATOM 3835 N N . SER A 1 504 ? -16.703 -15.797 -29.581 1.00 89.88 504 SER A N 1
ATOM 3836 C CA . SER A 1 504 ? -15.548 -16.136 -28.736 1.00 89.88 504 SER A CA 1
ATOM 3837 C C . SER A 1 504 ? -14.870 -14.917 -28.096 1.00 89.88 504 SER A C 1
ATOM 3839 O O . SER A 1 504 ? -14.998 -13.787 -28.568 1.00 89.88 504 SER A O 1
ATOM 3841 N N . VAL A 1 505 ? -14.060 -15.165 -27.058 1.00 94.19 505 VAL A N 1
ATOM 3842 C CA . VAL A 1 505 ? -13.176 -14.168 -26.416 1.00 94.19 505 VAL A CA 1
ATOM 3843 C C . VAL A 1 505 ? -12.186 -13.558 -27.423 1.00 94.19 505 VAL A C 1
ATOM 3845 O O . VAL A 1 505 ? -11.990 -12.345 -27.445 1.00 94.19 505 VAL A O 1
ATOM 3848 N N . ALA A 1 506 ? -11.606 -14.379 -28.306 1.00 93.94 506 ALA A N 1
ATOM 3849 C CA . ALA A 1 506 ? -10.669 -13.933 -29.342 1.00 93.94 506 ALA A CA 1
ATOM 3850 C C . ALA A 1 506 ? -11.325 -13.081 -30.444 1.00 93.94 506 ALA A C 1
ATOM 3852 O O . ALA A 1 506 ? -10.662 -12.246 -31.059 1.00 93.94 506 ALA A O 1
ATOM 3853 N N . GLU A 1 507 ? -12.615 -13.281 -30.712 1.00 91.81 507 GLU A N 1
ATOM 3854 C CA . GLU A 1 507 ? -13.395 -12.435 -31.617 1.00 91.81 507 GLU A CA 1
ATOM 3855 C C . GLU A 1 507 ? -13.765 -11.106 -30.948 1.00 91.81 507 GLU A C 1
ATOM 3857 O O . GLU A 1 507 ? -13.473 -10.046 -31.499 1.00 91.81 507 GLU A O 1
ATOM 3862 N N . ALA A 1 508 ? -14.310 -11.155 -29.729 1.00 93.69 508 ALA A N 1
ATOM 3863 C CA . ALA A 1 508 ? -14.677 -9.971 -28.955 1.00 93.69 508 ALA A CA 1
ATOM 3864 C C . ALA A 1 508 ? -13.498 -9.018 -28.726 1.00 93.69 508 ALA A C 1
ATOM 3866 O O . ALA A 1 508 ? -13.646 -7.806 -28.858 1.00 93.69 508 ALA A O 1
ATOM 3867 N N . ALA A 1 509 ? -12.298 -9.546 -28.466 1.00 95.75 509 ALA A N 1
ATOM 3868 C CA . ALA A 1 509 ? -11.106 -8.720 -28.309 1.00 95.75 509 ALA A CA 1
ATOM 3869 C C . ALA A 1 509 ? -10.792 -7.878 -29.563 1.00 95.75 509 ALA A C 1
ATOM 3871 O O . ALA A 1 509 ? -10.386 -6.721 -29.441 1.00 95.75 509 ALA A O 1
ATOM 3872 N N . LYS A 1 510 ? -11.017 -8.418 -30.773 1.00 95.81 510 LYS A N 1
ATOM 3873 C CA . LYS A 1 510 ? -10.741 -7.718 -32.044 1.00 95.81 510 LYS A CA 1
ATOM 3874 C C . LYS A 1 510 ? -11.634 -6.491 -32.250 1.00 95.81 510 LYS A C 1
ATOM 3876 O O . LYS A 1 510 ? -11.212 -5.565 -32.938 1.00 95.81 510 LYS A O 1
ATOM 3881 N N . ALA A 1 511 ? -12.808 -6.437 -31.616 1.00 94.75 511 ALA A N 1
ATOM 3882 C CA . ALA A 1 511 ? -13.694 -5.269 -31.643 1.00 94.75 511 ALA A CA 1
ATOM 3883 C C . ALA A 1 511 ? -13.084 -4.015 -30.985 1.00 94.75 511 ALA A C 1
ATOM 3885 O O . ALA A 1 511 ? -13.572 -2.910 -31.209 1.00 94.75 511 ALA A O 1
ATOM 3886 N N . TYR A 1 512 ? -12.015 -4.176 -30.198 1.00 96.19 512 TYR A N 1
ATOM 3887 C CA . TYR A 1 512 ? -11.342 -3.092 -29.480 1.00 96.19 512 TYR A CA 1
ATOM 3888 C C . TYR A 1 512 ? -10.015 -2.657 -30.112 1.00 96.19 512 TYR A C 1
ATOM 3890 O O . TYR A 1 512 ? -9.310 -1.840 -29.526 1.00 96.19 512 TYR A O 1
ATOM 3898 N N . LEU A 1 513 ? -9.672 -3.150 -31.309 1.00 96.81 513 LEU A N 1
ATOM 3899 C CA . LEU A 1 513 ? -8.493 -2.691 -32.052 1.00 96.81 513 LEU A CA 1
ATOM 3900 C C . LEU A 1 513 ? -8.535 -1.175 -32.291 1.00 96.81 513 LEU A C 1
ATOM 3902 O O . LEU A 1 513 ? -9.552 -0.624 -32.703 1.00 96.81 513 LEU A O 1
ATOM 3906 N N . GLY A 1 514 ? -7.415 -0.501 -32.029 1.00 93.38 514 GLY A N 1
ATOM 3907 C CA . GLY A 1 514 ? -7.315 0.957 -32.125 1.00 93.38 514 GLY A CA 1
ATOM 3908 C C . GLY A 1 514 ? -7.890 1.738 -30.935 1.00 93.38 514 GLY A C 1
ATOM 3909 O O . GLY A 1 514 ? -7.761 2.960 -30.921 1.00 93.38 514 GLY A O 1
ATOM 3910 N N . VAL A 1 515 ? -8.463 1.089 -29.909 1.00 95.06 515 VAL A N 1
ATOM 3911 C CA . VAL A 1 515 ? -8.785 1.778 -28.644 1.00 95.06 515 VAL A CA 1
ATOM 3912 C C . VAL A 1 515 ? -7.474 2.226 -27.970 1.00 95.06 515 VAL A C 1
ATOM 3914 O O . VAL A 1 515 ? -6.562 1.401 -27.848 1.00 95.06 515 VAL A O 1
ATOM 3917 N N . PRO A 1 516 ? -7.339 3.493 -27.528 1.00 90.69 516 PRO A N 1
ATOM 3918 C CA . PRO A 1 516 ? -6.108 3.986 -26.914 1.00 90.69 516 PRO A CA 1
ATOM 3919 C C . PRO A 1 516 ? -5.697 3.216 -25.660 1.00 90.69 516 PRO A C 1
ATOM 3921 O O . PRO A 1 516 ? -6.543 2.783 -24.871 1.00 90.69 516 PRO A O 1
ATOM 3924 N N . TYR A 1 517 ? -4.386 3.114 -25.432 1.00 91.06 517 TYR A N 1
ATOM 3925 C CA . TYR A 1 517 ? -3.890 2.693 -24.130 1.00 91.06 517 TYR A CA 1
ATOM 3926 C C . TYR A 1 517 ? -4.168 3.780 -23.087 1.00 91.06 517 TYR A C 1
ATOM 3928 O O . TYR A 1 517 ? -3.798 4.941 -23.277 1.00 91.06 517 TYR A O 1
ATOM 3936 N N . VAL A 1 518 ? -4.759 3.401 -21.956 1.00 85.56 518 VAL A N 1
ATOM 3937 C CA . VAL A 1 518 ? -4.939 4.273 -20.788 1.00 85.56 518 VAL A CA 1
ATOM 3938 C C . VAL A 1 518 ? -4.539 3.499 -19.543 1.00 85.56 518 VAL A C 1
ATOM 3940 O O . VAL A 1 518 ? -5.137 2.467 -19.246 1.00 85.56 518 VAL A O 1
ATOM 3943 N N . TRP A 1 519 ? -3.560 4.012 -18.790 1.00 74.81 519 TRP A N 1
ATOM 3944 C CA . TRP A 1 519 ? -3.151 3.383 -17.535 1.00 74.81 519 TRP A CA 1
ATOM 3945 C C . TRP A 1 519 ? -4.325 3.335 -16.545 1.00 74.81 519 TRP A C 1
ATOM 3947 O O . TRP A 1 519 ? -4.963 4.355 -16.284 1.00 74.81 519 TRP A O 1
ATOM 3957 N N . GLY A 1 520 ? -4.627 2.159 -15.993 1.00 76.94 520 GLY A N 1
ATOM 3958 C CA . GLY A 1 520 ? -5.797 1.938 -15.142 1.00 76.94 520 GLY A CA 1
ATOM 3959 C C . GLY A 1 520 ? -7.106 1.722 -15.916 1.00 76.94 520 GLY A C 1
ATOM 3960 O O . GLY A 1 520 ? -8.120 1.394 -15.293 1.00 76.94 520 GLY A O 1
ATOM 3961 N N . GLY A 1 521 ? -7.106 1.847 -17.246 1.00 86.69 521 GLY A N 1
ATOM 3962 C CA . GLY A 1 521 ? -8.291 1.806 -18.101 1.00 86.69 521 GLY A CA 1
ATOM 3963 C C . GLY A 1 521 ? -8.951 0.427 -18.202 1.00 86.69 521 GLY A C 1
ATOM 3964 O O . GLY A 1 521 ? -8.285 -0.580 -18.425 1.00 86.69 521 GLY A O 1
ATOM 3965 N N . THR A 1 522 ? -10.278 0.385 -18.064 1.00 92.75 522 THR A N 1
ATOM 3966 C CA . THR A 1 522 ? -11.104 -0.843 -18.031 1.00 92.75 522 THR A CA 1
ATOM 3967 C C . THR A 1 522 ? -12.335 -0.773 -18.941 1.00 92.75 522 THR A C 1
ATOM 3969 O O . THR A 1 522 ? -13.289 -1.529 -18.751 1.00 92.75 522 THR A O 1
ATOM 3972 N N . THR A 1 523 ? -12.370 0.157 -19.902 1.00 93.94 523 THR A N 1
ATOM 3973 C CA . THR A 1 523 ? -13.559 0.415 -20.734 1.00 93.94 523 THR A CA 1
ATOM 3974 C C . THR A 1 523 ? -13.178 0.753 -22.180 1.00 93.94 523 THR A C 1
ATOM 3976 O O . THR A 1 523 ? -12.050 1.175 -22.417 1.00 93.94 523 THR A O 1
ATOM 3979 N N . PRO A 1 524 ? -14.110 0.707 -23.152 1.00 94.56 524 PRO A N 1
ATOM 3980 C CA . PRO A 1 524 ? -13.833 1.102 -24.540 1.00 94.56 524 PRO A CA 1
ATOM 3981 C C . PRO A 1 524 ? -13.425 2.575 -24.757 1.00 94.56 524 PRO A C 1
ATOM 3983 O O . PRO A 1 524 ? -13.148 2.961 -25.888 1.00 94.56 524 PRO A O 1
ATOM 3986 N N . ALA A 1 525 ? -13.390 3.411 -23.710 1.00 85.31 525 ALA A N 1
ATOM 3987 C CA . ALA A 1 525 ? -12.770 4.739 -23.761 1.00 85.31 525 ALA A CA 1
ATOM 3988 C C . ALA A 1 525 ? -11.231 4.697 -23.618 1.00 85.31 525 ALA A C 1
ATOM 3990 O O . ALA A 1 525 ? -10.568 5.689 -23.910 1.00 85.31 525 ALA A O 1
ATOM 3991 N N . GLY A 1 526 ? -10.676 3.571 -23.162 1.00 88.06 526 GLY A N 1
ATOM 3992 C CA . GLY A 1 526 ? -9.248 3.345 -22.975 1.00 88.06 526 GLY A CA 1
ATOM 3993 C C . GLY A 1 526 ? -8.976 2.150 -22.058 1.00 88.06 526 GLY A C 1
ATOM 3994 O O . GLY A 1 526 ? -9.630 1.994 -21.019 1.00 88.06 526 GLY A O 1
ATOM 3995 N N . PHE A 1 527 ? -7.998 1.323 -22.429 1.00 97.19 527 PHE A N 1
ATOM 3996 C CA . PHE A 1 527 ? -7.637 0.092 -21.717 1.00 97.19 527 PHE A CA 1
ATOM 3997 C C . PHE A 1 527 ? -6.155 0.067 -21.325 1.00 97.19 527 PHE A C 1
ATOM 3999 O O . PHE A 1 527 ? -5.316 0.533 -22.092 1.00 97.19 527 PHE A O 1
ATOM 4006 N N . ASP A 1 528 ? -5.821 -0.563 -20.199 1.00 93.88 528 ASP A N 1
ATOM 4007 C CA . ASP A 1 528 ? -4.509 -1.205 -20.030 1.00 93.88 528 ASP A CA 1
ATOM 4008 C C . ASP A 1 528 ? -4.599 -2.714 -20.314 1.00 93.88 528 ASP A C 1
ATOM 4010 O O . ASP A 1 528 ? -5.668 -3.238 -20.635 1.00 93.88 528 ASP A O 1
ATOM 4014 N N . CYS A 1 529 ? -3.464 -3.416 -20.255 1.00 97.19 529 CYS A N 1
ATOM 4015 C CA . CYS A 1 529 ? -3.362 -4.818 -20.661 1.00 97.19 529 CYS A CA 1
ATOM 4016 C C . CYS A 1 529 ? -4.364 -5.737 -19.937 1.00 97.19 529 CYS A C 1
ATOM 4018 O O . CYS A 1 529 ? -5.166 -6.406 -20.588 1.00 97.19 529 CYS A O 1
ATOM 4020 N N . SER A 1 530 ? -4.390 -5.701 -18.602 1.00 96.62 530 SER A N 1
ATOM 4021 C CA . SER A 1 530 ? -5.308 -6.498 -17.778 1.00 96.62 530 SER A CA 1
ATOM 4022 C C . SER A 1 530 ? -6.733 -5.927 -17.753 1.00 96.62 530 SER A C 1
ATOM 4024 O O . SER A 1 530 ? -7.700 -6.662 -17.530 1.00 96.62 530 SER A O 1
ATOM 4026 N N . GLY A 1 531 ? -6.904 -4.636 -18.042 1.00 97.31 531 GLY A N 1
ATOM 4027 C CA . GLY A 1 531 ? -8.202 -3.995 -18.233 1.00 97.31 531 GLY A CA 1
ATOM 4028 C C . GLY A 1 531 ? -8.915 -4.431 -19.516 1.00 97.31 531 GLY A C 1
ATOM 4029 O O . GLY A 1 531 ? -10.119 -4.680 -19.478 1.00 97.31 531 GLY A O 1
ATOM 4030 N N . LEU A 1 532 ? -8.183 -4.591 -20.626 1.00 98.38 532 LEU A N 1
ATOM 4031 C CA . LEU A 1 532 ? -8.708 -5.150 -21.877 1.00 98.38 532 LEU A CA 1
ATOM 4032 C C . LEU A 1 532 ? -9.165 -6.597 -21.669 1.00 98.38 532 LEU A C 1
ATOM 4034 O O . LEU A 1 532 ? -10.307 -6.936 -21.979 1.00 98.38 532 LEU A O 1
ATOM 4038 N N . THR A 1 533 ? -8.290 -7.447 -21.126 1.00 98.19 533 THR A N 1
ATOM 4039 C CA . THR A 1 533 ? -8.586 -8.876 -20.955 1.00 98.19 533 THR A CA 1
ATOM 4040 C C . THR A 1 533 ? -9.768 -9.103 -20.017 1.00 98.19 533 THR A C 1
ATOM 4042 O O . THR A 1 533 ? -10.682 -9.842 -20.377 1.00 98.19 533 THR A O 1
ATOM 4045 N N . SER A 1 534 ? -9.811 -8.427 -18.862 1.00 97.44 534 SER A N 1
ATOM 4046 C CA . SER A 1 534 ? -10.913 -8.563 -17.896 1.00 97.44 534 SER A CA 1
ATOM 4047 C C . SER A 1 534 ? -12.239 -8.010 -18.418 1.00 97.44 534 SER A C 1
ATOM 4049 O O . SER A 1 534 ? -13.289 -8.590 -18.139 1.00 97.44 534 SER A O 1
ATOM 4051 N N . TYR A 1 535 ? -12.219 -6.938 -19.219 1.00 96.62 535 TYR A N 1
ATOM 4052 C CA . TYR A 1 535 ? -13.424 -6.432 -19.875 1.00 96.62 535 TYR A CA 1
ATOM 4053 C C . TYR A 1 535 ? -13.978 -7.442 -20.888 1.00 96.62 535 TYR A C 1
ATOM 4055 O O . TYR A 1 535 ? -15.152 -7.801 -20.800 1.00 96.62 535 TYR A O 1
ATOM 4063 N N . VAL A 1 536 ? -13.133 -7.946 -21.795 1.00 96.81 536 VAL A N 1
ATOM 4064 C CA . VAL A 1 536 ? -13.536 -8.901 -22.840 1.00 96.81 536 VAL A CA 1
ATOM 4065 C C . VAL A 1 536 ? -14.001 -10.232 -22.236 1.00 96.81 536 VAL A C 1
ATOM 4067 O O . VAL A 1 536 ? -15.050 -10.748 -22.623 1.00 96.81 536 VAL A O 1
ATOM 4070 N N . TYR A 1 537 ? -13.283 -10.775 -21.246 1.00 95.56 537 TYR A N 1
ATOM 4071 C CA . TYR A 1 537 ? -13.691 -12.015 -20.577 1.00 95.56 537 TYR A CA 1
ATOM 4072 C C . TYR A 1 537 ? -15.045 -11.876 -19.883 1.00 95.56 537 TYR A C 1
ATOM 4074 O O . TYR A 1 537 ? -15.918 -12.727 -20.078 1.00 95.56 537 TYR A O 1
ATOM 4082 N N . ARG A 1 538 ? -15.264 -10.788 -19.136 1.00 94.12 538 ARG A N 1
ATOM 4083 C CA . ARG A 1 538 ? -16.547 -10.525 -18.473 1.00 94.12 538 ARG A CA 1
ATOM 4084 C C . ARG A 1 538 ? -17.680 -10.300 -19.476 1.00 94.12 538 ARG A C 1
ATOM 4086 O O . ARG A 1 538 ? -18.797 -10.734 -19.221 1.00 94.12 538 ARG A O 1
ATOM 4093 N N . GLN A 1 539 ? -17.399 -9.671 -20.617 1.00 92.00 539 GLN A N 1
ATOM 4094 C CA . GLN A 1 539 ? -18.376 -9.421 -21.680 1.00 92.00 539 GLN A CA 1
ATOM 4095 C C . GLN A 1 539 ? -18.844 -10.702 -22.387 1.00 92.00 539 GLN A C 1
ATOM 4097 O O . GLN A 1 539 ? -20.028 -10.819 -22.684 1.00 92.00 539 GLN A O 1
ATOM 4102 N N . VAL A 1 540 ? -17.941 -11.654 -22.651 1.00 92.31 540 VAL A N 1
ATOM 4103 C CA . VAL A 1 540 ? -18.269 -12.899 -23.379 1.00 92.31 540 VAL A CA 1
ATOM 4104 C C . VAL A 1 540 ? -18.707 -14.032 -22.448 1.00 92.31 540 VAL A C 1
ATOM 4106 O O . VAL A 1 540 ? -19.571 -14.824 -22.807 1.00 92.31 540 VAL A O 1
ATOM 4109 N N . THR A 1 541 ? -18.111 -14.137 -21.258 1.00 89.81 541 THR A N 1
ATOM 4110 C CA . THR A 1 541 ? -18.274 -15.308 -20.371 1.00 89.81 541 THR A CA 1
ATOM 4111 C C . THR A 1 541 ? -18.974 -15.001 -19.046 1.00 89.81 541 THR A C 1
ATOM 4113 O O . THR A 1 541 ? -19.265 -15.923 -18.287 1.00 89.81 541 THR A O 1
ATOM 4116 N N . GLY A 1 542 ? -19.190 -13.722 -18.719 1.00 88.88 542 GLY A N 1
ATOM 4117 C CA . GLY A 1 542 ? -19.678 -13.274 -17.409 1.00 88.88 542 GLY A CA 1
ATOM 4118 C C . GLY A 1 542 ? -18.663 -13.388 -16.261 1.00 88.88 542 GLY A C 1
ATOM 4119 O O . GLY A 1 542 ? -18.921 -12.867 -15.179 1.00 88.88 542 GLY A O 1
ATOM 4120 N N . LYS A 1 543 ? -17.511 -14.039 -16.471 1.00 88.44 543 LYS A N 1
ATOM 4121 C CA . LYS A 1 543 ? -16.515 -14.314 -15.426 1.00 88.44 543 LYS A CA 1
ATOM 4122 C C . LYS A 1 543 ? -15.653 -13.089 -15.140 1.00 88.44 543 LYS A C 1
ATOM 4124 O O . LYS A 1 543 ? -15.183 -12.424 -16.063 1.00 88.44 543 LYS A O 1
ATOM 4129 N N . ASP A 1 544 ? -15.402 -12.830 -13.859 1.00 92.25 544 ASP A N 1
ATOM 4130 C CA . ASP A 1 544 ? -14.323 -11.940 -13.441 1.00 92.25 544 ASP A CA 1
ATOM 4131 C C . ASP A 1 544 ? -13.031 -12.756 -13.313 1.00 92.25 544 ASP A C 1
ATOM 4133 O O . ASP A 1 544 ? -12.971 -13.725 -12.559 1.00 92.25 544 ASP A O 1
ATOM 4137 N N . ILE A 1 545 ? -12.012 -12.373 -14.081 1.00 95.56 545 ILE A N 1
ATOM 4138 C CA . ILE A 1 545 ? -10.676 -12.983 -14.054 1.00 95.56 545 ILE A CA 1
ATOM 4139 C C . ILE A 1 545 ? -9.707 -12.216 -13.136 1.00 95.56 545 ILE A C 1
ATOM 4141 O O . ILE A 1 545 ? -8.542 -12.580 -13.018 1.00 95.56 545 ILE A O 1
ATOM 4145 N N . GLY A 1 546 ? -10.169 -11.146 -12.484 1.00 91.12 546 GLY A N 1
ATOM 4146 C CA . GLY A 1 546 ? -9.357 -10.250 -11.670 1.00 91.12 546 GLY A CA 1
ATOM 4147 C C . GLY A 1 546 ? -8.848 -9.037 -12.452 1.00 91.12 546 GLY A C 1
ATOM 4148 O O . GLY A 1 546 ? -8.577 -9.086 -13.655 1.00 91.12 546 GLY A O 1
ATOM 4149 N N . ARG A 1 547 ? -8.706 -7.907 -11.748 1.00 92.00 547 ARG A N 1
ATOM 4150 C CA . ARG A 1 547 ? -8.334 -6.618 -12.353 1.00 92.00 547 ARG A CA 1
ATOM 4151 C C . ARG A 1 547 ? -6.858 -6.514 -12.751 1.00 92.00 547 ARG A C 1
ATOM 4153 O O . ARG A 1 547 ? -6.557 -5.792 -13.695 1.00 92.00 547 ARG A O 1
ATOM 4160 N N . VAL A 1 548 ? -5.953 -7.165 -12.025 1.00 85.75 548 VAL A N 1
ATOM 4161 C CA . VAL A 1 548 ? -4.496 -7.023 -12.203 1.00 85.75 548 VAL A CA 1
ATOM 4162 C C . VAL A 1 548 ? -3.886 -8.265 -12.845 1.00 85.75 548 VAL A C 1
ATOM 4164 O O . VAL A 1 548 ? -4.376 -9.373 -12.639 1.00 85.75 548 VAL A O 1
ATOM 4167 N N . THR A 1 549 ? -2.797 -8.081 -13.593 1.00 90.62 549 THR A N 1
ATOM 4168 C CA . THR A 1 549 ? -2.098 -9.121 -14.367 1.00 90.62 549 THR A CA 1
ATOM 4169 C C . THR A 1 549 ? -1.835 -10.391 -13.547 1.00 90.62 549 THR A C 1
ATOM 4171 O O . THR A 1 549 ? -2.284 -11.472 -13.919 1.00 90.62 549 THR A O 1
ATOM 4174 N N . THR A 1 550 ? -1.231 -10.256 -12.364 1.00 88.06 550 THR A N 1
ATOM 4175 C CA . THR A 1 550 ? -0.894 -11.381 -11.472 1.00 88.06 550 THR A CA 1
ATOM 4176 C C . THR A 1 550 ? -2.108 -12.107 -10.877 1.00 88.06 550 THR A C 1
ATOM 4178 O O . THR A 1 550 ? -2.007 -13.277 -10.511 1.00 88.06 550 THR A O 1
ATOM 4181 N N . ALA A 1 551 ? -3.281 -11.466 -10.810 1.00 89.19 551 ALA A N 1
ATOM 4182 C CA . ALA A 1 551 ? -4.522 -12.139 -10.419 1.00 89.19 551 ALA A CA 1
ATOM 4183 C C . ALA A 1 551 ? -5.049 -13.024 -11.561 1.00 89.19 551 ALA A C 1
ATOM 4185 O O . ALA A 1 551 ? -5.442 -14.165 -11.322 1.00 89.19 551 ALA A O 1
ATOM 4186 N N . GLN A 1 552 ? -4.971 -12.535 -12.804 1.00 97.44 552 GLN A N 1
ATOM 4187 C CA . GLN A 1 552 ? -5.432 -13.254 -13.997 1.00 97.44 552 GLN A CA 1
ATOM 4188 C C . GLN A 1 552 ? -4.636 -14.536 -14.272 1.00 97.44 552 GLN A C 1
ATOM 4190 O O . GLN A 1 552 ? -5.186 -15.480 -14.837 1.00 97.44 552 GLN A O 1
ATOM 4195 N N . GLU A 1 553 ? -3.384 -14.623 -13.806 1.00 95.75 553 GLU A N 1
ATOM 4196 C CA . GLU A 1 553 ? -2.604 -15.872 -13.812 1.00 95.75 553 GLU A CA 1
ATOM 4197 C C . GLU A 1 553 ? -3.332 -17.046 -13.135 1.00 95.75 553 GLU A C 1
ATOM 4199 O O . GLU A 1 553 ? -3.110 -18.202 -13.490 1.00 95.75 553 GLU A O 1
ATOM 4204 N N . ASN A 1 554 ? -4.176 -16.741 -12.144 1.00 93.69 554 ASN A N 1
ATOM 4205 C CA . ASN A 1 554 ? -4.858 -17.703 -11.281 1.00 93.69 554 ASN A CA 1
ATOM 4206 C C . ASN A 1 554 ? -6.338 -17.897 -11.663 1.00 93.69 554 ASN A C 1
ATOM 4208 O O . ASN A 1 554 ? -7.046 -18.662 -11.014 1.00 93.69 554 ASN A O 1
ATOM 4212 N N . ALA A 1 555 ? -6.814 -17.235 -12.724 1.00 94.44 555 ALA A N 1
ATOM 4213 C CA . ALA A 1 555 ? -8.201 -17.313 -13.188 1.00 94.44 555 ALA A CA 1
ATOM 4214 C C . ALA A 1 555 ? -8.533 -18.604 -13.971 1.00 94.44 555 ALA A C 1
ATOM 4216 O O . ALA A 1 555 ? -9.642 -18.754 -14.481 1.00 94.44 555 ALA A O 1
ATOM 4217 N N . GLY A 1 556 ? -7.581 -19.530 -14.108 1.00 94.44 556 GLY A N 1
ATOM 4218 C CA . GLY A 1 556 ? -7.742 -20.752 -14.888 1.00 94.44 556 GLY A CA 1
ATOM 4219 C C . GLY A 1 556 ? -6.555 -21.704 -14.763 1.00 94.44 556 GLY A C 1
ATOM 4220 O O . GLY A 1 556 ? -5.698 -21.561 -13.892 1.00 94.44 556 GLY A O 1
ATOM 4221 N N . THR A 1 557 ? -6.485 -22.693 -15.650 1.00 96.69 557 THR A N 1
ATOM 4222 C CA . THR A 1 557 ? -5.384 -23.664 -15.690 1.00 96.69 557 THR A CA 1
ATOM 4223 C C . THR A 1 557 ? -4.208 -23.112 -16.494 1.00 96.69 557 THR A C 1
ATOM 4225 O O . THR A 1 557 ? -4.342 -22.857 -17.691 1.00 96.69 557 THR A O 1
ATOM 4228 N N . ARG A 1 558 ? -3.033 -22.964 -15.866 1.00 96.38 558 ARG A N 1
ATOM 4229 C CA . ARG A 1 558 ? -1.781 -22.651 -16.576 1.00 96.38 558 ARG A CA 1
ATOM 4230 C C . ARG A 1 558 ? -1.398 -23.797 -17.517 1.00 96.38 558 ARG A C 1
ATOM 4232 O O . ARG A 1 558 ? -1.361 -24.955 -17.109 1.00 96.38 558 ARG A O 1
ATOM 4239 N N . ILE A 1 559 ? -1.070 -23.451 -18.757 1.00 96.25 559 ILE A N 1
ATOM 4240 C CA . ILE A 1 559 ? -0.696 -24.362 -19.843 1.00 96.25 559 ILE A CA 1
ATOM 4241 C C . ILE A 1 559 ? 0.588 -23.868 -20.539 1.00 96.25 559 ILE A C 1
ATOM 4243 O O . ILE A 1 559 ? 0.875 -22.665 -20.529 1.00 96.25 559 ILE A O 1
ATOM 4247 N N . PRO A 1 560 ? 1.387 -24.760 -21.155 1.00 94.12 560 PRO A N 1
ATOM 4248 C CA . PRO A 1 560 ? 2.503 -24.338 -21.997 1.00 94.12 560 PRO A CA 1
ATOM 4249 C C . PRO A 1 560 ? 1.980 -23.603 -23.239 1.00 94.12 560 PRO A C 1
ATOM 4251 O O . PRO A 1 560 ? 0.940 -23.964 -23.790 1.00 94.12 560 PRO A O 1
ATOM 4254 N N . LEU A 1 561 ? 2.726 -22.606 -23.726 1.00 92.12 561 LEU A N 1
ATOM 4255 C CA . LEU A 1 561 ? 2.312 -21.770 -24.864 1.00 92.12 561 LEU A CA 1
ATOM 4256 C C . LEU A 1 561 ? 2.032 -22.581 -26.148 1.00 92.12 561 LEU A C 1
ATOM 4258 O O . LEU A 1 561 ? 1.172 -22.209 -26.939 1.00 92.12 561 LEU A O 1
ATOM 4262 N N . SER A 1 562 ? 2.686 -23.734 -26.322 1.00 94.44 562 SER A N 1
ATOM 4263 C CA . SER A 1 562 ? 2.440 -24.679 -27.424 1.00 94.44 562 SER A CA 1
ATOM 4264 C C . SER A 1 562 ? 1.066 -25.367 -27.395 1.00 94.44 562 SER A C 1
ATOM 4266 O O . SER A 1 562 ? 0.693 -26.008 -28.373 1.00 94.44 562 SER A O 1
ATOM 4268 N N . GLN A 1 563 ? 0.311 -25.246 -26.298 1.00 96.25 563 GLN A N 1
ATOM 4269 C CA . GLN A 1 563 ? -1.068 -25.729 -26.164 1.00 96.25 563 GLN A CA 1
ATOM 4270 C C . GLN A 1 563 ? -2.107 -24.596 -26.188 1.00 96.25 563 GLN A C 1
ATOM 4272 O O . GLN A 1 563 ? -3.298 -24.881 -26.036 1.00 96.25 563 GLN A O 1
ATOM 4277 N N . ALA A 1 564 ? -1.686 -23.335 -26.354 1.00 96.06 564 ALA A N 1
ATOM 4278 C CA . ALA A 1 564 ? -2.584 -22.184 -26.359 1.00 96.06 564 ALA A CA 1
ATOM 4279 C C . ALA A 1 564 ? -3.547 -22.213 -27.561 1.00 96.06 564 ALA A C 1
ATOM 4281 O O . ALA A 1 564 ? -3.175 -22.546 -28.688 1.00 96.06 564 ALA A O 1
ATOM 4282 N N . GLN A 1 565 ? -4.799 -21.850 -27.305 1.00 96.88 565 GLN A N 1
ATOM 4283 C CA . GLN A 1 565 ? -5.922 -21.822 -28.238 1.00 96.88 565 GLN A CA 1
ATOM 4284 C C . GLN A 1 565 ? -6.524 -20.413 -28.277 1.00 96.88 565 GLN A C 1
ATOM 4286 O O . GLN A 1 565 ? -6.344 -19.621 -27.350 1.00 96.88 565 GLN A O 1
ATOM 4291 N N . ALA A 1 566 ? -7.217 -20.074 -29.366 1.00 96.94 566 ALA A N 1
ATOM 4292 C CA . ALA A 1 566 ? -7.797 -18.746 -29.541 1.00 96.94 566 ALA A CA 1
ATOM 4293 C C . ALA A 1 566 ? -8.803 -18.434 -28.414 1.00 96.94 566 ALA A C 1
ATOM 4295 O O . ALA A 1 566 ? -9.855 -19.062 -28.315 1.00 96.94 566 ALA A O 1
ATOM 4296 N N . GLY A 1 567 ? -8.466 -17.454 -27.576 1.00 96.00 567 GLY A N 1
ATOM 4297 C CA . GLY A 1 567 ? -9.214 -17.057 -26.386 1.00 96.00 567 GLY A CA 1
ATOM 4298 C C . GLY A 1 567 ? -8.401 -17.153 -25.096 1.00 96.00 567 GLY A C 1
ATOM 4299 O O . GLY A 1 567 ? -8.645 -16.345 -24.207 1.00 96.00 567 GLY A O 1
ATOM 4300 N N . ASP A 1 568 ? -7.422 -18.064 -25.006 1.00 98.19 568 ASP A N 1
ATOM 4301 C CA . ASP A 1 568 ? -6.576 -18.212 -23.811 1.00 98.19 568 ASP A CA 1
ATOM 4302 C C . ASP A 1 568 ? -5.796 -16.924 -23.502 1.00 98.19 568 ASP A C 1
ATOM 4304 O O . ASP A 1 568 ? -5.385 -16.185 -24.402 1.00 98.19 568 ASP A O 1
ATOM 4308 N N . LEU A 1 569 ? -5.526 -16.684 -22.221 1.00 98.38 569 LEU A N 1
ATOM 4309 C CA . LEU A 1 569 ? -4.682 -15.577 -21.777 1.00 98.38 569 LEU A CA 1
ATOM 4310 C C . LEU A 1 569 ? -3.202 -15.935 -21.956 1.00 98.38 569 LEU A C 1
ATOM 4312 O O . LEU A 1 569 ? -2.797 -17.053 -21.644 1.00 98.38 569 LEU A O 1
ATOM 4316 N N . VAL A 1 570 ? -2.383 -14.988 -22.409 1.00 98.50 570 VAL A N 1
ATOM 4317 C CA . VAL A 1 570 ? -0.922 -15.127 -22.555 1.00 98.50 570 VAL A CA 1
ATOM 4318 C C . VAL A 1 570 ? -0.195 -14.093 -21.707 1.00 98.50 570 VAL A C 1
ATOM 4320 O O . VAL A 1 570 ? -0.561 -12.920 -21.724 1.00 98.50 570 VAL A O 1
ATOM 4323 N N . PHE A 1 571 ? 0.823 -14.533 -20.967 1.00 98.12 571 PHE A N 1
ATOM 4324 C CA . PHE A 1 571 ? 1.465 -13.765 -19.898 1.00 98.12 571 PHE A CA 1
ATOM 4325 C C . PHE A 1 571 ? 2.960 -13.570 -20.115 1.00 98.12 571 PHE A C 1
ATOM 4327 O O . PHE A 1 571 ? 3.629 -14.421 -20.698 1.00 98.12 571 PHE A O 1
ATOM 4334 N N . PHE A 1 572 ? 3.471 -12.457 -19.592 1.00 96.19 572 PHE A N 1
ATOM 4335 C CA . PHE A 1 572 ? 4.847 -12.011 -19.770 1.00 96.19 572 PHE A CA 1
ATOM 4336 C C . PHE A 1 572 ? 5.456 -11.658 -18.412 1.00 96.19 572 PHE A C 1
ATOM 4338 O O . PHE A 1 572 ? 4.858 -10.916 -17.624 1.00 96.19 572 PHE A O 1
ATOM 4345 N N . GLY A 1 573 ? 6.646 -12.190 -18.154 1.00 89.19 573 GLY A N 1
ATOM 4346 C CA . GLY A 1 573 ? 7.265 -12.258 -16.835 1.00 89.19 573 GLY A CA 1
ATOM 4347 C C . GLY A 1 573 ? 7.030 -13.613 -16.149 1.00 89.19 573 GLY A C 1
ATOM 4348 O O . GLY A 1 573 ? 6.113 -14.357 -16.508 1.00 89.19 573 GLY A O 1
ATOM 4349 N N . PRO A 1 574 ? 7.855 -13.955 -15.144 1.00 84.94 574 PRO A N 1
ATOM 4350 C CA . PRO A 1 574 ? 7.721 -15.206 -14.412 1.00 84.94 574 PRO A CA 1
ATOM 4351 C C . PRO A 1 574 ? 6.429 -15.239 -13.584 1.00 84.94 574 PRO A C 1
ATOM 4353 O O . PRO A 1 574 ? 5.909 -14.210 -13.153 1.00 84.94 574 PRO A O 1
ATOM 4356 N N . ALA A 1 575 ? 5.933 -16.451 -13.330 1.00 87.81 575 ALA A N 1
ATOM 4357 C CA . ALA A 1 575 ? 4.713 -16.685 -12.562 1.00 87.81 575 ALA A CA 1
ATOM 4358 C C . ALA A 1 575 ? 4.728 -15.986 -11.186 1.00 87.81 575 ALA A C 1
ATOM 4360 O O . ALA A 1 575 ? 5.697 -16.104 -10.436 1.00 87.81 575 ALA A O 1
ATOM 4361 N N . GLY A 1 576 ? 3.643 -15.286 -10.849 1.00 79.75 576 GLY A N 1
ATOM 4362 C CA . GLY A 1 576 ? 3.501 -14.473 -9.638 1.00 79.75 576 GLY A CA 1
ATOM 4363 C C . GLY A 1 576 ? 4.114 -13.070 -9.733 1.00 79.75 576 GLY A C 1
ATOM 4364 O O . GLY A 1 576 ? 3.896 -12.258 -8.836 1.00 79.75 576 GLY A O 1
ATOM 4365 N N . ALA A 1 577 ? 4.841 -12.767 -10.810 1.00 84.94 577 ALA A N 1
ATOM 4366 C CA . ALA A 1 577 ? 5.435 -11.461 -11.093 1.00 84.94 577 ALA A CA 1
ATOM 4367 C C . ALA A 1 577 ? 5.277 -11.080 -12.580 1.00 84.94 577 ALA A C 1
ATOM 4369 O O . ALA A 1 577 ? 6.162 -10.464 -13.182 1.00 84.94 577 ALA A O 1
ATOM 4370 N N . THR A 1 578 ? 4.145 -11.453 -13.188 1.00 87.19 578 THR A N 1
ATOM 4371 C CA . THR A 1 578 ? 3.820 -11.042 -14.558 1.00 87.19 578 THR A CA 1
ATOM 4372 C C . THR A 1 578 ? 3.529 -9.545 -14.639 1.00 87.19 578 THR A C 1
ATOM 4374 O O . THR A 1 578 ? 2.744 -8.995 -13.865 1.00 87.19 578 THR A O 1
ATOM 4377 N N . TYR A 1 579 ? 4.152 -8.878 -15.610 1.00 84.94 579 TYR A N 1
ATOM 4378 C CA . TYR A 1 579 ? 4.017 -7.433 -15.823 1.00 84.94 579 TYR A CA 1
ATOM 4379 C C . TYR A 1 579 ? 3.050 -7.091 -16.965 1.00 84.94 579 TYR A C 1
ATOM 4381 O O . TYR A 1 579 ? 2.530 -5.978 -17.017 1.00 84.94 579 TYR A O 1
ATOM 4389 N N . HIS A 1 580 ? 2.761 -8.040 -17.861 1.00 96.88 580 HIS A N 1
ATOM 4390 C CA . HIS A 1 580 ? 1.866 -7.831 -18.999 1.00 96.88 580 HIS A CA 1
ATOM 4391 C C . HIS A 1 580 ? 1.058 -9.095 -19.352 1.00 96.88 580 HIS A C 1
ATOM 4393 O O . HIS A 1 580 ? 1.465 -10.218 -19.041 1.00 96.88 580 HIS A O 1
ATOM 4399 N N . VAL A 1 581 ? -0.098 -8.899 -19.997 1.00 98.50 581 VAL A N 1
ATOM 4400 C CA . VAL A 1 581 ? -1.038 -9.951 -20.422 1.00 98.50 581 VAL A CA 1
ATOM 4401 C C . VAL A 1 581 ? -1.752 -9.567 -21.725 1.00 98.50 581 VAL A C 1
ATOM 4403 O O . VAL A 1 581 ? -2.054 -8.397 -21.959 1.00 98.50 581 VAL A O 1
ATOM 4406 N N . GLY A 1 582 ? -2.065 -10.559 -22.557 1.00 98.31 582 GLY A N 1
ATOM 4407 C CA . GLY A 1 582 ? -2.931 -10.416 -23.730 1.00 98.31 582 GLY A CA 1
ATOM 4408 C C . GLY A 1 582 ? -3.851 -11.622 -23.930 1.00 98.31 582 GLY A C 1
ATOM 4409 O O . GLY A 1 582 ? -3.779 -12.599 -23.189 1.00 98.31 582 GLY A O 1
ATOM 4410 N N . ILE A 1 583 ? -4.708 -11.563 -24.950 1.00 98.62 583 ILE A N 1
ATOM 4411 C CA . ILE A 1 583 ? -5.548 -12.688 -25.398 1.00 98.62 583 ILE A CA 1
ATOM 4412 C C . ILE A 1 583 ? -4.905 -13.311 -26.637 1.00 98.62 583 ILE A C 1
ATOM 4414 O O . ILE A 1 583 ? -4.657 -12.617 -27.625 1.00 98.62 583 ILE A O 1
ATOM 4418 N N . TYR A 1 584 ? -4.647 -14.616 -26.611 1.00 98.44 584 TYR A N 1
ATOM 4419 C CA . TYR A 1 584 ? -4.148 -15.354 -27.767 1.00 98.44 584 TYR A CA 1
ATOM 4420 C C . TYR A 1 584 ? -5.240 -15.474 -28.836 1.00 98.44 584 TYR A C 1
ATOM 4422 O O . TYR A 1 584 ? -6.400 -15.756 -28.535 1.00 98.44 584 TYR A O 1
ATOM 4430 N N . LEU A 1 585 ? -4.877 -15.256 -30.098 1.00 97.25 585 LEU A N 1
ATOM 4431 C CA . LEU A 1 585 ? -5.808 -15.244 -31.230 1.00 97.25 585 LEU A CA 1
ATOM 4432 C C . LEU A 1 585 ? -5.702 -16.484 -32.127 1.00 97.25 585 LEU A C 1
ATOM 4434 O O . LEU A 1 585 ? -6.498 -16.614 -33.056 1.00 97.25 585 LEU A O 1
ATOM 4438 N N . GLY A 1 586 ? -4.751 -17.379 -31.847 1.00 93.94 586 GLY A N 1
ATOM 4439 C CA . GLY A 1 586 ? -4.313 -18.418 -32.778 1.00 93.94 586 GLY A CA 1
ATOM 4440 C C . GLY A 1 586 ? -3.131 -17.962 -33.640 1.00 93.94 586 GLY A C 1
ATOM 4441 O O . GLY A 1 586 ? -2.655 -16.830 -33.525 1.00 93.94 586 GLY A O 1
ATOM 4442 N N . ASP A 1 587 ? -2.636 -18.872 -34.480 1.00 93.00 587 ASP A N 1
ATOM 4443 C CA . ASP A 1 587 ? -1.640 -18.624 -35.536 1.00 93.00 587 ASP A CA 1
ATOM 4444 C C . ASP A 1 587 ? -0.361 -17.880 -35.094 1.00 93.00 587 ASP A C 1
ATOM 4446 O O . ASP A 1 587 ? 0.249 -17.135 -35.860 1.00 93.00 587 ASP A O 1
ATOM 4450 N N . GLY A 1 588 ? 0.060 -18.062 -33.837 1.00 94.50 588 GLY A N 1
ATOM 4451 C CA . GLY A 1 588 ? 1.221 -17.371 -33.275 1.00 94.50 588 GLY A CA 1
ATOM 4452 C C . GLY A 1 588 ? 0.992 -15.874 -33.036 1.00 94.50 588 GLY A C 1
ATOM 4453 O O . GLY A 1 588 ? 1.951 -15.103 -33.037 1.00 94.50 588 GLY A O 1
ATOM 4454 N N . THR A 1 589 ? -0.252 -15.436 -32.833 1.00 98.00 589 THR A N 1
ATOM 4455 C CA . THR A 1 589 ? -0.612 -14.026 -32.616 1.00 98.00 589 THR A CA 1
ATOM 4456 C C . THR A 1 589 ? -1.453 -13.823 -31.358 1.00 98.00 589 THR A C 1
ATOM 4458 O O . THR A 1 589 ? -2.215 -14.694 -30.944 1.00 98.00 589 THR A O 1
ATOM 4461 N N . PHE A 1 590 ? -1.329 -12.649 -30.744 1.00 98.50 590 PHE A N 1
ATOM 4462 C CA . PHE A 1 590 ? -2.136 -12.230 -29.599 1.00 98.50 590 PHE A CA 1
ATOM 4463 C C . PHE A 1 590 ? -2.552 -10.765 -29.735 1.00 98.50 590 PHE A C 1
ATOM 4465 O O . PHE A 1 590 ? -1.952 -10.008 -30.499 1.00 98.50 590 PHE A O 1
ATOM 4472 N N . ILE A 1 591 ? -3.582 -10.362 -28.998 1.00 98.56 591 ILE A N 1
ATOM 4473 C CA . ILE A 1 591 ? -4.067 -8.983 -28.913 1.00 98.56 591 ILE A CA 1
ATOM 4474 C C . ILE A 1 591 ? -3.917 -8.453 -27.491 1.00 98.56 591 ILE A C 1
ATOM 4476 O O . ILE A 1 591 ? -4.186 -9.156 -26.515 1.00 98.56 591 ILE A O 1
ATOM 4480 N N . HIS A 1 592 ? -3.462 -7.208 -27.380 1.00 98.44 592 HIS A N 1
ATOM 4481 C CA . HIS A 1 592 ? -3.158 -6.553 -26.110 1.00 98.44 592 HIS A CA 1
ATOM 4482 C C . HIS A 1 592 ? -3.302 -5.038 -26.221 1.00 98.44 592 HIS A C 1
ATOM 4484 O O . HIS A 1 592 ? -3.212 -4.476 -27.315 1.00 98.44 592 HIS A O 1
ATOM 4490 N N . ALA A 1 593 ? -3.485 -4.381 -25.075 1.00 97.56 593 ALA A N 1
ATOM 4491 C CA . ALA A 1 593 ? -3.187 -2.965 -24.911 1.00 97.56 593 ALA A CA 1
ATOM 4492 C C . ALA A 1 593 ? -1.713 -2.857 -24.452 1.00 97.56 593 ALA A C 1
ATOM 4494 O O . ALA A 1 593 ? -1.434 -3.254 -23.320 1.00 97.56 593 ALA A O 1
ATOM 4495 N N . PRO A 1 594 ? -0.777 -2.373 -25.293 1.00 89.31 594 PRO A N 1
ATOM 4496 C CA . PRO A 1 594 ? 0.667 -2.444 -25.029 1.00 89.31 594 PRO A CA 1
ATOM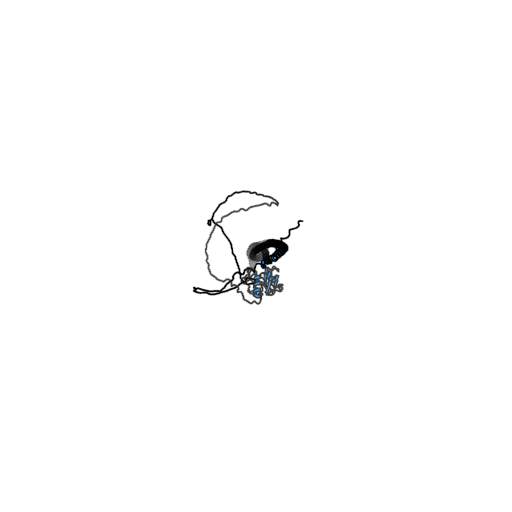 4497 C C . PRO A 1 594 ? 1.157 -1.516 -23.905 1.00 89.31 594 PRO A C 1
ATOM 4499 O O . PRO A 1 594 ? 1.488 -1.990 -22.821 1.00 89.31 594 PRO A O 1
ATOM 4502 N N . GLN A 1 595 ? 1.223 -0.212 -24.184 1.00 85.88 595 GLN A N 1
ATOM 4503 C CA . GLN A 1 595 ? 1.841 0.839 -23.367 1.00 85.88 595 GLN A CA 1
ATOM 4504 C C . GLN A 1 595 ? 1.240 2.213 -23.748 1.00 85.88 595 GLN A C 1
ATOM 4506 O O . GLN A 1 595 ? 0.659 2.330 -24.836 1.00 85.88 595 GLN A O 1
ATOM 4511 N N . PRO A 1 596 ? 1.357 3.264 -22.915 1.00 83.06 596 PRO A N 1
ATOM 4512 C CA . PRO A 1 596 ? 0.886 4.612 -23.234 1.00 83.06 596 PRO A CA 1
ATOM 4513 C C . PRO A 1 596 ? 1.461 5.171 -24.542 1.00 83.06 596 PRO A C 1
ATOM 4515 O O . PRO A 1 596 ? 2.589 4.884 -24.934 1.00 83.06 596 PRO A O 1
ATOM 4518 N N . GLY A 1 597 ? 0.664 5.986 -25.236 1.00 75.50 597 GLY A N 1
ATOM 4519 C CA . GLY A 1 597 ? 0.998 6.508 -26.569 1.00 75.50 597 GLY A CA 1
ATOM 4520 C C . GLY A 1 597 ? 0.728 5.527 -27.718 1.00 75.50 597 GLY A C 1
ATOM 4521 O O . GLY A 1 597 ? 0.665 5.952 -28.869 1.00 75.50 597 GLY A O 1
ATOM 4522 N N . GLU A 1 598 ? 0.497 4.247 -27.420 1.00 92.38 598 GLU A N 1
ATOM 4523 C CA . GLU A 1 598 ? 0.003 3.252 -28.370 1.00 92.38 598 GLU A CA 1
ATOM 4524 C C . GLU A 1 598 ? -1.504 2.963 -28.177 1.00 92.38 598 GLU A C 1
ATOM 4526 O O . GLU A 1 598 ? -2.231 3.642 -27.448 1.00 92.38 598 GLU A O 1
ATOM 4531 N N . SER A 1 599 ? -2.018 1.966 -28.896 1.00 95.38 599 SER A N 1
ATOM 4532 C CA . SER A 1 599 ? -3.417 1.529 -28.869 1.00 95.38 599 SER A CA 1
ATOM 4533 C C . SER A 1 599 ? -3.496 0.005 -28.955 1.00 95.38 599 SER A C 1
ATOM 4535 O O . SER A 1 599 ? -2.508 -0.649 -29.295 1.00 95.38 599 SER A O 1
ATOM 4537 N N . VAL A 1 600 ? -4.660 -0.564 -28.640 1.00 98.12 600 VAL A N 1
ATOM 4538 C CA . VAL A 1 600 ? -4.908 -2.011 -28.704 1.00 98.12 600 VAL A CA 1
ATOM 4539 C C . VAL A 1 600 ? -4.563 -2.547 -30.095 1.00 98.12 600 VAL A C 1
ATOM 4541 O O . VAL A 1 600 ? -5.110 -2.080 -31.099 1.00 98.12 600 VAL A O 1
ATOM 4544 N N . LYS A 1 601 ? -3.657 -3.530 -30.153 1.00 97.06 601 LYS A N 1
ATOM 4545 C CA . LYS A 1 601 ? -3.069 -4.051 -31.397 1.00 97.06 601 LYS A CA 1
ATOM 4546 C C . LYS A 1 601 ? -2.891 -5.567 -31.362 1.00 97.06 601 LYS A C 1
ATOM 4548 O O . LYS A 1 601 ? -2.725 -6.157 -30.295 1.00 97.06 601 LYS A O 1
ATOM 4553 N N . ILE A 1 602 ? -2.866 -6.188 -32.542 1.00 98.38 602 ILE A N 1
ATOM 4554 C CA . ILE A 1 602 ? -2.388 -7.569 -32.705 1.00 98.38 602 ILE A CA 1
ATOM 4555 C C . ILE A 1 602 ? -0.855 -7.551 -32.751 1.00 98.38 602 ILE A C 1
ATOM 4557 O O . ILE A 1 602 ? -0.249 -6.655 -33.338 1.00 98.38 602 ILE A O 1
ATOM 4561 N N . THR A 1 603 ? -0.203 -8.527 -32.128 1.00 96.50 603 THR A N 1
ATOM 4562 C CA . THR A 1 603 ? 1.250 -8.723 -32.171 1.00 96.50 603 THR A CA 1
ATOM 4563 C C . THR A 1 603 ? 1.565 -10.215 -32.349 1.00 96.50 603 THR A C 1
ATOM 4565 O O . THR A 1 603 ? 0.989 -11.049 -31.652 1.00 96.50 603 THR A O 1
ATOM 4568 N N . PRO A 1 604 ? 2.448 -10.588 -33.292 1.00 96.31 604 PRO A N 1
ATOM 4569 C CA . PRO A 1 604 ? 2.996 -11.941 -33.373 1.00 96.31 604 PRO A CA 1
ATOM 4570 C C . PRO A 1 604 ? 3.890 -12.277 -32.170 1.00 96.31 604 PRO A C 1
ATOM 4572 O O . PRO A 1 604 ? 4.770 -11.487 -31.822 1.00 96.31 604 PRO A O 1
ATOM 4575 N N . ILE A 1 605 ? 3.738 -13.473 -31.589 1.00 93.75 605 ILE A N 1
ATOM 4576 C CA . ILE A 1 605 ? 4.513 -13.923 -30.414 1.00 93.75 605 ILE A CA 1
ATOM 4577 C C . ILE A 1 605 ? 6.027 -13.971 -30.675 1.00 93.75 605 ILE A C 1
ATOM 4579 O O . ILE A 1 605 ? 6.810 -13.879 -29.744 1.00 93.75 605 ILE A O 1
ATOM 4583 N N . GLN A 1 606 ? 6.458 -14.054 -31.938 1.00 90.94 606 GLN A N 1
ATOM 4584 C CA . GLN A 1 606 ? 7.877 -14.005 -32.319 1.00 90.94 606 GLN A CA 1
ATOM 4585 C C . GLN A 1 606 ? 8.554 -12.639 -32.081 1.00 90.94 606 GLN A C 1
ATOM 4587 O O . GLN A 1 606 ? 9.779 -12.565 -32.091 1.00 90.94 606 GLN A O 1
ATOM 4592 N N . TYR A 1 607 ? 7.779 -11.559 -31.914 1.00 83.31 607 TYR A N 1
ATOM 4593 C CA . TYR A 1 607 ? 8.303 -10.210 -31.644 1.00 83.31 607 TYR A CA 1
ATOM 4594 C C . TYR A 1 607 ? 8.146 -9.786 -30.180 1.00 83.31 607 TYR A C 1
ATOM 4596 O O . TYR A 1 607 ? 8.822 -8.862 -29.735 1.00 83.31 607 TYR A O 1
ATOM 4604 N N . TYR A 1 608 ? 7.262 -10.453 -29.441 1.00 90.69 608 TYR A N 1
ATOM 4605 C CA . TYR A 1 608 ? 7.077 -10.292 -28.005 1.00 90.69 608 TYR A CA 1
ATOM 4606 C C . TYR A 1 608 ? 6.545 -11.631 -27.484 1.00 90.69 608 TYR A C 1
ATOM 4608 O O . TYR A 1 608 ? 5.383 -11.970 -27.716 1.00 90.69 608 TYR A O 1
ATOM 4616 N N . THR A 1 609 ? 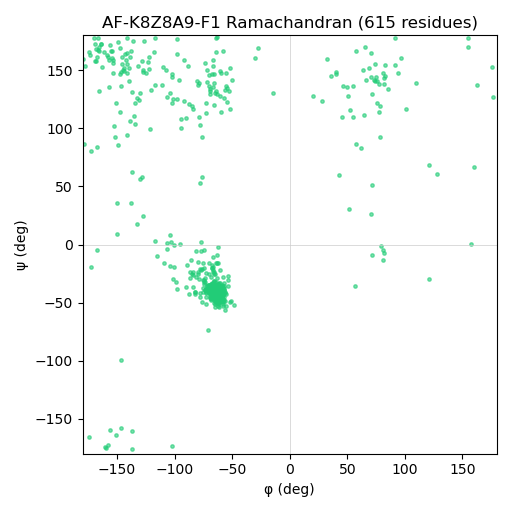7.424 -12.422 -26.866 1.00 94.31 609 THR A N 1
ATOM 4617 C CA . THR A 1 609 ? 7.168 -13.833 -26.534 1.00 94.31 609 THR A CA 1
ATOM 4618 C C . THR A 1 609 ? 6.576 -13.979 -25.129 1.00 94.31 609 THR A C 1
ATOM 4620 O O . THR A 1 609 ? 7.226 -13.542 -24.181 1.00 94.31 609 THR A O 1
ATOM 4623 N N . PRO A 1 610 ? 5.398 -14.611 -24.962 1.00 96.19 610 PRO A N 1
ATOM 4624 C CA . PRO A 1 610 ? 4.868 -14.960 -23.645 1.00 96.19 610 PRO A CA 1
ATOM 4625 C C . PRO A 1 610 ? 5.670 -16.079 -22.964 1.00 96.19 610 PRO A C 1
ATOM 4627 O O . PRO A 1 610 ? 6.092 -17.032 -23.622 1.00 96.19 610 PRO A O 1
ATOM 4630 N N . ASP A 1 611 ? 5.789 -16.019 -21.640 1.00 96.12 611 ASP A N 1
ATOM 4631 C CA . ASP A 1 611 ? 6.397 -17.061 -20.803 1.00 96.12 611 ASP A CA 1
ATOM 4632 C C . ASP A 1 611 ? 5.467 -18.279 -20.634 1.00 96.12 611 ASP A C 1
ATOM 4634 O O . ASP A 1 611 ? 5.914 -19.428 -20.617 1.00 96.12 611 ASP A O 1
ATOM 4638 N N . PHE A 1 612 ? 4.155 -18.045 -20.516 1.00 97.00 612 PHE A N 1
ATOM 4639 C CA . PHE A 1 612 ? 3.130 -19.090 -20.398 1.00 97.00 612 PHE A CA 1
ATOM 4640 C C . PHE A 1 612 ? 1.746 -18.598 -20.849 1.00 97.00 612 PHE A C 1
ATOM 4642 O O . PHE A 1 612 ? 1.531 -17.407 -21.084 1.00 97.00 612 PHE A O 1
ATOM 4649 N N . ALA A 1 613 ? 0.791 -19.527 -20.935 1.00 98.12 613 ALA A N 1
ATOM 4650 C CA . ALA A 1 613 ? -0.619 -19.228 -21.166 1.00 98.12 613 ALA A CA 1
ATOM 4651 C C . ALA A 1 613 ? -1.509 -19.776 -20.033 1.00 98.12 613 ALA A C 1
ATOM 4653 O O . ALA A 1 613 ? -1.090 -20.643 -19.261 1.00 98.12 613 ALA A O 1
ATOM 4654 N N . VAL A 1 614 ? -2.737 -19.269 -19.916 1.00 98.25 614 VAL A N 1
ATOM 4655 C CA . VAL A 1 614 ? -3.753 -19.725 -18.954 1.00 98.25 614 VAL A CA 1
ATOM 4656 C C . VAL A 1 614 ? -5.085 -19.907 -19.667 1.00 98.25 614 VAL A C 1
ATOM 4658 O O . VAL A 1 614 ? -5.603 -18.980 -20.293 1.00 98.25 614 VAL A O 1
ATOM 4661 N N . ARG A 1 615 ? -5.659 -21.102 -19.521 1.00 97.12 615 ARG A N 1
ATOM 4662 C CA . ARG A 1 615 ? -6.996 -21.438 -20.002 1.00 97.12 615 ARG A CA 1
ATOM 4663 C C . ARG A 1 615 ? -8.020 -21.238 -18.896 1.00 97.12 615 ARG A C 1
ATOM 4665 O O . ARG A 1 615 ? -8.075 -22.013 -17.941 1.00 97.12 615 ARG A O 1
ATOM 4672 N N . VAL A 1 616 ? -8.834 -20.200 -19.038 1.00 92.94 616 VAL A N 1
ATOM 4673 C CA . VAL A 1 616 ? -9.999 -19.942 -18.181 1.00 92.94 616 VAL A CA 1
ATOM 4674 C C . VAL A 1 616 ? -11.133 -20.868 -18.629 1.00 92.94 616 VAL A C 1
ATOM 4676 O O . VAL A 1 616 ? -11.746 -20.631 -19.671 1.00 92.94 616 VAL A O 1
ATOM 4679 N N . ALA A 1 617 ? -11.364 -21.938 -17.864 1.00 73.50 617 ALA A N 1
ATOM 4680 C CA . ALA A 1 617 ? -12.458 -22.896 -18.065 1.00 73.50 617 ALA A CA 1
ATOM 4681 C C . ALA A 1 617 ? -13.803 -22.304 -17.628 1.00 73.50 617 ALA A C 1
ATOM 4683 O O . ALA A 1 617 ? -13.839 -21.578 -16.608 1.00 73.50 617 ALA A O 1
#

Secondary structure (DSSP, 8-state):
--------------S--TTHHHHHHHHHHHHHHHHHHHHHHHHHHHHHHHHHHHHHHHHHHHHHHHHHHHHHHHHHHHHHHHHHHHHHHHHHHHHHHHHHHHHHHHHHHHHHHHHHHHHHHHHTSHHHHHHHS-SSHHHHHHHHHHHHHHHHHHHHHHHHHHHHHHHHHHHHHHHHHHHHHHHHHHHHHHHHHHHHHHHHHHHHHHHHHHHHHHHHHHHHHHHHHHHHHHHHHHHHHHHHHHHHHHHHHHHHHHHHHHHHHHHHHHHHHHHHHHHHHHHHHHHHHHHHHHHHHHHHHHHHHHHHHHHHHHHHHHHHHHHHHHHHHHHHHHHHHHHHHHHHHTTTTTTGGGGSSSS--------------------------------------------------------------------------------------------------------------------------------------PPPPPPPP-----S-HHHHHHTTTTPBB-TT-EETTEE-HHHHHHHHHHHHH-----SSHHHHTTSSEEE-GGG--TT-EEEESSTT---EEEEEEETTEEEE--STTSB-EEEETTTS--SEEEE--